Protein AF-0000000080754134 (afdb_homodimer)

Sequence (490 aa):
MSELDRLVSTLKQRLKAQGITYRELGTRLGLSEASVKRMFASRRFSLDRLLEISHLLGFSLAELAQEAALSGTRLHTLGEGQERELVSDEKLLLVAVCVLNHWTMDEILHTYRLSEAECIQRLARLDRLRLLDLLPGNRVRLNVARDFDWLPGGPIRNFFRRQGLVDFLGSDFAGTDEVMAFSHGMLTESALAKLQAEIRTLRRRFAELHEESLAAPLTKRHGTGMLLALREWELGAFTRLRRTAMSELDRLVSTLKQRLKAQGITYRELGTRLGLSEASVKRMFASRRFSLDRLLEISHLLGFSLAELAQEAALSGTRLHTLGEGQERELVSDEKLLLVAVCVLNHWTMDEILHTYRLSEAECIQRLARLDRLRLLDLLPGNRVRLNVARDFDWLPGGPIRNFFRRQGLVDFLGSDFAGTDEVMAFSHGMLTESALAKLQAEIRTLRRRFAELHEESLAAPLTKRHGTGMLLALREWELGAFTRLRRTA

Structure (mmCIF, N/CA/C/O backbone):
data_AF-0000000080754134-model_v1
#
loop_
_entity.id
_entity.type
_entity.pdbx_description
1 polymer 'Transcriptional regulator, XRE family'
#
loop_
_atom_site.group_PDB
_atom_site.id
_atom_site.type_symbol
_atom_site.label_atom_id
_atom_site.label_alt_id
_atom_site.label_comp_id
_atom_site.label_asym_id
_atom_site.label_entity_id
_atom_site.label_seq_id
_atom_site.pdbx_PDB_ins_code
_atom_site.Cartn_x
_atom_site.Cartn_y
_atom_site.Cartn_z
_atom_site.occupancy
_atom_site.B_iso_or_equiv
_atom_site.auth_seq_id
_atom_site.auth_comp_id
_atom_site.auth_asym_id
_atom_site.auth_atom_id
_atom_site.pdbx_PDB_model_num
ATOM 1 N N . MET A 1 1 ? -10.336 13.641 32.219 1 49.97 1 MET A N 1
ATOM 2 C CA . MET A 1 1 ? -9.188 14.492 32.5 1 49.97 1 MET A CA 1
ATOM 3 C C . MET A 1 1 ? -9.633 15.883 32.938 1 49.97 1 MET A C 1
ATOM 5 O O . MET A 1 1 ? -10.484 16.5 32.312 1 49.97 1 MET A O 1
ATOM 9 N N . SER A 1 2 ? -9.281 16.375 34.094 1 63 2 SER A N 1
ATOM 10 C CA . SER A 1 2 ? -9.656 17.672 34.625 1 63 2 SER A CA 1
ATOM 11 C C . SER A 1 2 ? -9.094 18.812 33.781 1 63 2 SER A C 1
ATOM 13 O O . SER A 1 2 ? -8.227 18.578 32.938 1 63 2 SER A O 1
ATOM 15 N N . GLU A 1 3 ? -9.742 19.875 33.812 1 63.94 3 GLU A N 1
ATOM 16 C CA . GLU A 1 3 ? -9.242 21.062 33.125 1 63.94 3 GLU A CA 1
ATOM 17 C C . GLU A 1 3 ? -7.754 21.266 33.375 1 63.94 3 GLU A C 1
ATOM 19 O O . GLU A 1 3 ? -7.008 21.641 32.469 1 63.94 3 GLU A O 1
ATOM 24 N N . LEU A 1 4 ? -7.398 20.984 34.562 1 69.19 4 LEU A N 1
ATOM 25 C CA . LEU A 1 4 ? -5.992 21.125 34.938 1 69.19 4 LEU A CA 1
ATOM 26 C C . LEU A 1 4 ? -5.141 20.078 34.219 1 69.19 4 LEU A C 1
ATOM 28 O O . LEU A 1 4 ? -4.023 20.359 33.781 1 69.19 4 LEU A O 1
ATOM 32 N N . ASP A 1 5 ? -5.707 18.969 34.125 1 72.94 5 ASP A N 1
ATOM 33 C CA . ASP A 1 5 ? -4.984 17.906 33.438 1 72.94 5 ASP A CA 1
ATOM 34 C C . ASP A 1 5 ? -4.723 18.266 31.984 1 72.94 5 ASP A C 1
ATOM 36 O O . ASP A 1 5 ? -3.627 18.031 31.469 1 72.94 5 ASP A O 1
ATOM 40 N N . ARG A 1 6 ? -5.711 18.844 31.484 1 72.75 6 ARG A N 1
ATOM 41 C CA . ARG A 1 6 ? -5.605 19.25 30.094 1 72.75 6 ARG A CA 1
ATOM 42 C C . ARG A 1 6 ? -4.59 20.375 29.922 1 72.75 6 ARG A C 1
ATOM 44 O O . ARG A 1 6 ? -3.832 20.406 28.953 1 72.75 6 ARG A O 1
ATOM 51 N N . LEU A 1 7 ? -4.535 21.219 30.906 1 73.75 7 LEU A N 1
ATOM 52 C CA . LEU A 1 7 ? -3.605 22.344 30.859 1 73.75 7 LEU A CA 1
ATOM 53 C C . LEU A 1 7 ? -2.164 21.844 30.969 1 73.75 7 LEU A C 1
ATOM 55 O O . LEU A 1 7 ? -1.297 22.297 30.203 1 73.75 7 LEU A O 1
ATOM 59 N N . VAL A 1 8 ? -2.014 20.922 31.844 1 79.5 8 VAL A N 1
ATOM 60 C CA . VAL A 1 8 ? -0.67 20.391 32.062 1 79.5 8 VAL A CA 1
ATOM 61 C C . VAL A 1 8 ? -0.206 19.609 30.859 1 79.5 8 VAL A C 1
ATOM 63 O O . VAL A 1 8 ? 0.945 19.734 30.438 1 79.5 8 VAL A O 1
ATOM 66 N N . SER A 1 9 ? -1.114 18.922 30.391 1 79 9 SER A N 1
ATOM 67 C CA . SER A 1 9 ? -0.801 18.156 29.188 1 79 9 SER A CA 1
ATOM 68 C C . SER A 1 9 ? -0.429 19.062 28.031 1 79 9 SER A C 1
ATOM 70 O O . SER A 1 9 ? 0.511 18.781 27.281 1 79 9 SER A O 1
ATOM 72 N N . THR A 1 10 ? -1.121 20.078 27.938 1 76.75 10 THR A N 1
ATOM 73 C CA . THR A 1 10 ? -0.863 21.062 26.875 1 76.75 10 THR A CA 1
ATOM 74 C C . THR A 1 10 ? 0.514 21.688 27.062 1 76.75 10 THR A C 1
ATOM 76 O O . THR A 1 10 ? 1.246 21.891 26.094 1 76.75 10 THR A O 1
ATOM 79 N N . LEU A 1 11 ? 0.878 22 28.312 1 82.56 11 LEU A N 1
ATOM 80 C CA . LEU A 1 11 ? 2.188 22.562 28.609 1 82.56 11 LEU A CA 1
ATOM 81 C C . LEU A 1 11 ? 3.303 21.609 28.203 1 82.56 11 LEU A C 1
ATOM 83 O O . LEU A 1 11 ? 4.289 22.031 27.578 1 82.56 11 LEU A O 1
ATOM 87 N N . LYS A 1 12 ? 3.094 20.422 28.484 1 84.25 12 LYS A N 1
ATOM 88 C CA . LYS A 1 12 ? 4.094 19.422 28.141 1 84.25 12 LYS A CA 1
ATOM 89 C C . LYS A 1 12 ? 4.277 19.328 26.625 1 84.25 12 LYS A C 1
ATOM 91 O O . LYS A 1 12 ? 5.406 19.25 26.141 1 84.25 12 LYS A O 1
ATOM 96 N N . GLN A 1 13 ? 3.254 19.359 26.062 1 79.19 13 GLN A N 1
ATOM 97 C CA . GLN A 1 13 ? 3.266 19.266 24.609 1 79.19 13 GLN A CA 1
ATOM 98 C C . GLN A 1 13 ? 3.973 20.469 23.984 1 79.19 13 GLN A C 1
ATOM 100 O O . GLN A 1 13 ? 4.746 20.312 23.031 1 79.19 13 GLN A O 1
ATOM 105 N N . ARG A 1 14 ? 3.736 21.625 24.484 1 77.31 14 ARG A N 1
ATOM 106 C CA . ARG A 1 14 ? 4.328 22.859 23.953 1 77.31 14 ARG A CA 1
ATOM 107 C C . ARG A 1 14 ? 5.824 22.906 24.25 1 77.31 14 ARG A C 1
ATOM 109 O O . ARG A 1 14 ? 6.609 23.375 23.406 1 77.31 14 ARG A O 1
ATOM 116 N N . LEU A 1 15 ? 6.211 22.438 25.375 1 85.88 15 LEU A N 1
ATOM 117 C CA . LEU A 1 15 ? 7.629 22.344 25.703 1 85.88 15 LEU A CA 1
ATOM 118 C C . LEU A 1 15 ? 8.359 21.438 24.719 1 85.88 15 LEU A C 1
ATOM 120 O O . LEU A 1 15 ? 9.422 21.797 24.203 1 85.88 15 LEU A O 1
ATOM 124 N N . LYS A 1 16 ? 7.684 20.375 24.422 1 80.94 16 LYS A N 1
ATOM 125 C CA . LYS A 1 16 ? 8.266 19.406 23.5 1 80.94 16 LYS A CA 1
ATOM 126 C C . LYS A 1 16 ? 8.336 19.984 22.078 1 80.94 16 LYS A C 1
ATOM 128 O O . LYS A 1 16 ? 9.359 19.844 21.406 1 80.94 16 LYS A O 1
ATOM 133 N N . ALA A 1 17 ? 7.375 20.641 21.75 1 70.94 17 ALA A N 1
ATOM 134 C CA . ALA A 1 17 ? 7.277 21.234 20.422 1 70.94 17 ALA A CA 1
ATOM 135 C C . ALA A 1 17 ? 8.344 22.312 20.219 1 70.94 17 ALA A C 1
ATOM 137 O O . ALA A 1 17 ? 8.828 22.5 19.094 1 70.94 17 ALA A O 1
ATOM 138 N N . GLN A 1 18 ? 8.688 22.938 21.234 1 75.19 18 GLN A N 1
ATOM 139 C CA . GLN A 1 18 ? 9.672 24.016 21.156 1 75.19 18 GLN A CA 1
ATOM 140 C C . GLN A 1 18 ? 11.062 23.516 21.531 1 75.19 18 GLN A C 1
ATOM 142 O O . GLN A 1 18 ? 12 24.312 21.641 1 75.19 18 GLN A O 1
ATOM 147 N N . GLY A 1 19 ? 11.078 22.219 21.781 1 79.94 19 GLY A N 1
ATOM 148 C CA . GLY A 1 19 ? 12.344 21.594 22.109 1 79.94 19 GLY A CA 1
ATOM 149 C C . GLY A 1 19 ? 12.898 22.016 23.453 1 79.94 19 GLY A C 1
ATOM 150 O O . GLY A 1 19 ? 14.109 21.969 23.688 1 79.94 19 GLY A O 1
ATOM 151 N N . ILE A 1 20 ? 12.102 22.531 24.281 1 87.25 20 ILE A N 1
ATOM 152 C CA . ILE A 1 20 ? 12.539 22.969 25.594 1 87.25 20 ILE A CA 1
ATOM 153 C C . ILE A 1 20 ? 12.492 21.797 26.578 1 87.25 20 ILE A C 1
ATOM 155 O O . ILE A 1 20 ? 11.422 21.219 26.828 1 87.25 20 ILE A O 1
ATOM 159 N N . THR A 1 21 ? 13.68 21.484 27.031 1 89.25 21 THR A N 1
ATOM 160 C CA . THR A 1 21 ? 13.758 20.406 28.016 1 89.25 21 THR A CA 1
ATOM 161 C C . THR A 1 21 ? 13.414 20.906 29.406 1 89.25 21 THR A C 1
ATOM 163 O O . THR A 1 21 ? 13.383 22.109 29.656 1 89.25 21 THR A O 1
ATOM 166 N N . TYR A 1 22 ? 13.141 19.906 30.328 1 92.81 22 TYR A N 1
ATOM 167 C CA . TYR A 1 22 ? 12.867 20.281 31.719 1 92.81 22 TYR A CA 1
ATOM 168 C C . TYR A 1 22 ? 14.07 20.969 32.344 1 92.81 22 TYR A C 1
ATOM 170 O O . TYR A 1 22 ? 13.906 21.875 33.156 1 92.81 22 TYR A O 1
ATOM 178 N N . ARG A 1 23 ? 15.195 20.578 31.859 1 92.31 23 ARG A N 1
ATOM 179 C CA . ARG A 1 23 ? 16.422 21.219 32.344 1 92.31 23 ARG A CA 1
ATOM 180 C C . ARG A 1 23 ? 16.484 22.672 31.891 1 92.31 23 ARG A C 1
ATOM 182 O O . ARG A 1 23 ? 16.75 23.562 32.719 1 92.31 23 ARG A O 1
ATOM 189 N N . GLU A 1 24 ? 16.234 22.859 30.656 1 92.31 24 GLU A N 1
ATOM 190 C CA . GLU A 1 24 ? 16.25 24.203 30.109 1 92.31 24 GLU A CA 1
ATOM 191 C C . GLU A 1 24 ? 15.172 25.078 30.75 1 92.31 24 GLU A C 1
ATOM 193 O O . GLU A 1 24 ? 15.406 26.234 31.062 1 92.31 24 GLU A O 1
ATOM 198 N N . LEU A 1 25 ? 14.023 24.469 30.891 1 93.75 25 LEU A N 1
ATOM 199 C CA . LEU A 1 25 ? 12.922 25.172 31.531 1 93.75 25 LEU A CA 1
ATOM 200 C C . LEU A 1 25 ? 13.297 25.594 32.938 1 93.75 25 LEU A C 1
ATOM 202 O O . LEU A 1 25 ? 13.016 26.719 33.375 1 93.75 25 LEU A O 1
ATOM 206 N N . GLY A 1 26 ? 13.898 24.75 33.656 1 93.81 26 GLY A N 1
ATOM 207 C CA . GLY A 1 26 ? 14.367 25.062 35 1 93.81 26 GLY A CA 1
ATOM 208 C C . GLY A 1 26 ? 15.312 26.234 35.062 1 93.81 26 GLY A C 1
ATOM 209 O O . GLY A 1 26 ? 15.164 27.125 35.906 1 93.81 26 GLY A O 1
ATOM 210 N N . THR A 1 27 ? 16.234 26.25 34.156 1 91.94 27 THR A N 1
ATOM 211 C CA . THR A 1 27 ? 17.188 27.328 34.094 1 91.94 27 THR A CA 1
ATOM 212 C C . THR A 1 27 ? 16.484 28.672 33.875 1 91.94 27 THR A C 1
ATOM 214 O O . THR A 1 27 ? 16.828 29.672 34.5 1 91.94 27 THR A O 1
ATOM 217 N N . ARG A 1 28 ? 15.516 28.656 33.062 1 90.56 28 ARG A N 1
ATOM 218 C CA . ARG A 1 28 ? 14.812 29.875 32.719 1 90.56 28 ARG A CA 1
ATOM 219 C C . ARG A 1 28 ? 13.922 30.344 33.844 1 90.56 28 ARG A C 1
ATOM 221 O O . ARG A 1 28 ? 13.68 31.547 34 1 90.56 28 ARG A O 1
ATOM 228 N N . LEU A 1 29 ? 13.492 29.438 34.625 1 90.25 29 LEU A N 1
ATOM 229 C CA . LEU A 1 29 ? 12.57 29.75 35.719 1 90.25 29 LEU A CA 1
ATOM 230 C C . LEU A 1 29 ? 13.32 29.906 37.031 1 90.25 29 LEU A C 1
ATOM 232 O O . LEU A 1 29 ? 12.719 30.25 38.031 1 90.25 29 LEU A O 1
ATOM 236 N N . GLY A 1 30 ? 14.609 29.594 37.031 1 92.25 30 GLY A N 1
ATOM 237 C CA . GLY A 1 30 ? 15.391 29.641 38.25 1 92.25 30 GLY A CA 1
ATOM 238 C C . GLY A 1 30 ? 15.117 28.484 39.188 1 92.25 30 GLY A C 1
ATOM 239 O O . GLY A 1 30 ? 15.109 28.641 40.406 1 92.25 30 GLY A O 1
ATOM 240 N N . LEU A 1 31 ? 14.68 27.469 38.594 1 91.69 31 LEU A N 1
ATOM 241 C CA . LEU A 1 31 ? 14.398 26.234 39.344 1 91.69 31 LEU A CA 1
ATOM 242 C C . LEU A 1 31 ? 15.344 25.125 38.938 1 91.69 31 LEU A C 1
ATOM 244 O O . LEU A 1 31 ? 15.977 25.203 37.875 1 91.69 31 LEU A O 1
ATOM 248 N N . SER A 1 32 ? 15.516 24.078 39.781 1 92.94 32 SER A N 1
ATOM 249 C CA . SER A 1 32 ? 16.219 22.859 39.406 1 92.94 32 SER A CA 1
ATOM 250 C C . SER A 1 32 ? 15.367 21.984 38.5 1 92.94 32 SER A C 1
ATOM 252 O O . SER A 1 32 ? 14.141 22.078 38.5 1 92.94 32 SER A O 1
ATOM 254 N N . GLU A 1 33 ? 16.031 21.172 37.688 1 93.81 33 GLU A N 1
ATOM 255 C CA . GLU A 1 33 ? 15.336 20.203 36.844 1 93.81 33 GLU A CA 1
ATOM 256 C C . GLU A 1 33 ? 14.445 19.297 37.688 1 93.81 33 GLU A C 1
ATOM 258 O O . GLU A 1 33 ? 13.336 18.953 37.281 1 93.81 33 GLU A O 1
ATOM 263 N N . ALA A 1 34 ? 14.938 18.938 38.812 1 92.31 34 ALA A N 1
ATOM 264 C CA . ALA A 1 34 ? 14.18 18.062 39.719 1 92.31 34 ALA A CA 1
ATOM 265 C C . ALA A 1 34 ? 12.891 18.75 40.188 1 92.31 34 ALA A C 1
ATOM 267 O O . ALA A 1 34 ? 11.844 18.094 40.281 1 92.31 34 ALA A O 1
ATOM 268 N N . SER A 1 35 ? 12.984 19.969 40.5 1 92.12 35 SER A N 1
ATOM 269 C CA . SER A 1 35 ? 11.82 20.75 40.938 1 92.12 35 SER A CA 1
ATOM 270 C C . SER A 1 35 ? 10.789 20.844 39.812 1 92.12 35 SER A C 1
ATOM 272 O O . SER A 1 35 ? 9.586 20.734 40.062 1 92.12 35 SER A O 1
ATOM 274 N N . VAL A 1 36 ? 11.305 21.031 38.562 1 93.88 36 VAL A N 1
ATOM 275 C CA . VAL A 1 36 ? 10.414 21.109 37.406 1 93.88 36 VAL A CA 1
ATOM 276 C C . VAL A 1 36 ? 9.727 19.766 37.188 1 93.88 36 VAL A C 1
ATOM 278 O O . VAL A 1 36 ? 8.516 19.703 36.969 1 93.88 36 VAL A O 1
ATOM 281 N N . LYS A 1 37 ? 10.422 18.734 37.25 1 92.88 37 LYS A N 1
ATOM 282 C CA . LYS A 1 37 ? 9.859 17.406 37.094 1 92.88 37 LYS A CA 1
ATOM 283 C C . LYS A 1 37 ? 8.781 17.125 38.125 1 92.88 37 LYS A C 1
ATOM 285 O O . LYS A 1 37 ? 7.715 16.594 37.812 1 92.88 37 LYS A O 1
ATOM 290 N N . ARG A 1 38 ? 9.062 17.484 39.312 1 88.56 38 ARG A N 1
ATOM 291 C CA . ARG A 1 38 ? 8.102 17.297 40.406 1 88.56 38 ARG A CA 1
ATOM 292 C C . ARG A 1 38 ? 6.844 18.125 40.188 1 88.56 38 ARG A C 1
ATOM 294 O O . ARG A 1 38 ? 5.73 17.656 40.406 1 88.56 38 ARG A O 1
ATOM 301 N N . MET A 1 39 ? 6.969 19.344 39.688 1 89.75 39 MET A N 1
ATOM 302 C CA . MET A 1 39 ? 5.859 20.25 39.406 1 89.75 39 MET A CA 1
ATOM 303 C C . MET A 1 39 ? 4.926 19.656 38.344 1 89.75 39 MET A C 1
ATOM 305 O O . MET A 1 39 ? 3.707 19.641 38.531 1 89.75 39 MET A O 1
ATOM 309 N N . PHE A 1 40 ? 5.547 19.078 37.375 1 91.12 40 PHE A N 1
ATOM 310 C CA . PHE A 1 40 ? 4.762 18.5 36.312 1 91.12 40 PHE A CA 1
ATOM 311 C C . PHE A 1 40 ? 4.156 17.172 36.719 1 91.12 40 PHE A C 1
ATOM 313 O O . PHE A 1 40 ? 3.037 16.828 36.344 1 91.12 40 PHE A O 1
ATOM 320 N N . ALA A 1 41 ? 4.852 16.438 37.531 1 87 41 ALA A N 1
ATOM 321 C CA . ALA A 1 41 ? 4.375 15.141 38 1 87 41 ALA A CA 1
ATOM 322 C C . ALA A 1 41 ? 3.217 15.305 38.969 1 87 41 ALA A C 1
ATOM 324 O O . ALA A 1 41 ? 2.236 14.562 38.906 1 87 41 ALA A O 1
ATOM 325 N N . SER A 1 42 ? 3.328 16.25 39.844 1 85.38 42 SER A N 1
ATOM 326 C CA . SER A 1 42 ? 2.309 16.453 40.875 1 85.38 42 SER A CA 1
ATOM 327 C C . SER A 1 42 ? 1.149 17.297 40.344 1 85.38 42 SER A C 1
ATOM 329 O O . SER A 1 42 ? 0.103 17.391 40.969 1 85.38 42 SER A O 1
ATOM 331 N N . ARG A 1 43 ? 1.343 17.828 39.156 1 83.06 43 ARG A N 1
ATOM 332 C CA . ARG A 1 43 ? 0.379 18.734 38.531 1 83.06 43 ARG A CA 1
ATOM 333 C C . ARG A 1 43 ? -0.021 19.859 39.469 1 83.06 43 ARG A C 1
ATOM 335 O O . ARG A 1 43 ? -1.177 20.281 39.469 1 83.06 43 ARG A O 1
ATOM 342 N N . ARG A 1 44 ? 0.829 20.234 40.281 1 81.19 44 ARG A N 1
ATOM 343 C CA . ARG A 1 44 ? 0.616 21.344 41.219 1 81.19 44 ARG A CA 1
ATOM 344 C C . ARG A 1 44 ? 1.413 22.578 40.781 1 81.19 44 ARG A C 1
ATOM 346 O O . ARG A 1 44 ? 2.637 22.609 40.938 1 81.19 44 ARG A O 1
ATOM 353 N N . PHE A 1 45 ? 0.771 23.484 40.156 1 81.75 45 PHE A N 1
ATOM 354 C CA . PHE A 1 45 ? 1.338 24.75 39.719 1 81.75 45 PHE A CA 1
ATOM 355 C C . PHE A 1 45 ? 0.691 25.922 40.438 1 81.75 45 PHE A C 1
ATOM 357 O O . PHE A 1 45 ? -0.521 25.922 40.656 1 81.75 45 PHE A O 1
ATOM 364 N N . SER A 1 46 ? 1.542 26.828 41 1 80.56 46 SER A N 1
ATOM 365 C CA . SER A 1 46 ? 0.942 28.109 41.344 1 80.56 46 SER A CA 1
ATOM 366 C C . SER A 1 46 ? 0.53 28.891 40.094 1 80.56 46 SER A C 1
ATOM 368 O O . SER A 1 46 ? 1.029 28.625 39 1 80.56 46 SER A O 1
ATOM 370 N N . LEU A 1 47 ? -0.482 29.75 40.219 1 79.12 47 LEU A N 1
ATOM 371 C CA . LEU A 1 47 ? -0.931 30.562 39.094 1 79.12 47 LEU A CA 1
ATOM 372 C C . LEU A 1 47 ? 0.225 31.359 38.5 1 79.12 47 LEU A C 1
ATOM 374 O O . LEU A 1 47 ? 0.337 31.5 37.281 1 79.12 47 LEU A O 1
ATOM 378 N N . ASP A 1 48 ? 1.055 31.859 39.375 1 83 48 ASP A N 1
ATOM 379 C CA . ASP A 1 48 ? 2.209 32.625 38.938 1 83 48 ASP A CA 1
ATOM 380 C C . ASP A 1 48 ? 3.146 31.781 38.094 1 83 48 ASP A C 1
ATOM 382 O O . ASP A 1 48 ? 3.631 32.219 37.031 1 83 48 ASP A O 1
ATOM 386 N N . ARG A 1 49 ? 3.355 30.641 38.5 1 85.19 49 ARG A N 1
ATOM 387 C CA . ARG A 1 49 ? 4.25 29.75 37.75 1 85.19 49 ARG A CA 1
ATOM 388 C C . ARG A 1 49 ? 3.66 29.359 36.406 1 85.19 49 ARG A C 1
ATOM 390 O O . ARG A 1 49 ? 4.367 29.328 35.406 1 85.19 49 ARG A O 1
ATOM 397 N N . LEU A 1 50 ? 2.416 29.047 36.438 1 81.69 50 LEU A N 1
ATOM 398 C CA . LEU A 1 50 ? 1.715 28.703 35.219 1 81.69 50 LEU A CA 1
ATOM 399 C C . LEU A 1 50 ? 1.795 29.844 34.219 1 81.69 50 LEU A C 1
ATOM 401 O O . LEU A 1 50 ? 2.012 29.609 33.031 1 81.69 50 LEU A O 1
ATOM 405 N N . LEU A 1 51 ? 1.666 31.047 34.688 1 80.44 51 LEU A N 1
ATOM 406 C CA . LEU A 1 51 ? 1.762 32.219 33.844 1 80.44 51 LEU A CA 1
ATOM 407 C C . LEU A 1 51 ? 3.17 32.375 33.281 1 80.44 51 LEU A C 1
ATOM 409 O O . LEU A 1 51 ? 3.338 32.688 32.094 1 80.44 51 LEU A O 1
ATOM 413 N N . GLU A 1 52 ? 4.148 32.188 34.062 1 86 52 GLU A N 1
ATOM 414 C CA . GLU A 1 52 ? 5.543 32.312 33.656 1 86 52 GLU A CA 1
ATOM 415 C C . GLU A 1 52 ? 5.875 31.328 32.531 1 86 52 GLU A C 1
ATOM 417 O O . GLU A 1 52 ? 6.496 31.688 31.531 1 86 52 GLU A O 1
ATOM 422 N N . ILE A 1 53 ? 5.418 30.125 32.75 1 87.81 53 ILE A N 1
ATOM 423 C CA . ILE A 1 53 ? 5.703 29.094 31.766 1 87.81 53 ILE A CA 1
ATOM 424 C C . ILE A 1 53 ? 4.945 29.375 30.469 1 87.81 53 ILE A C 1
ATOM 426 O O . ILE A 1 53 ? 5.5 29.234 29.375 1 87.81 53 ILE A O 1
ATOM 430 N N . SER A 1 54 ? 3.734 29.781 30.641 1 82.94 54 SER A N 1
ATOM 431 C CA . SER A 1 54 ? 2.92 30.109 29.469 1 82.94 54 SER A CA 1
ATOM 432 C C . SER A 1 54 ? 3.57 31.219 28.641 1 82.94 54 SER A C 1
ATOM 434 O O . SER A 1 54 ? 3.658 31.109 27.422 1 82.94 54 SER A O 1
ATOM 436 N N . HIS A 1 55 ? 4.113 32.281 29.281 1 81.31 55 HIS A N 1
ATOM 437 C CA . HIS A 1 55 ? 4.77 33.375 28.609 1 81.31 55 HIS A CA 1
ATOM 438 C C . HIS A 1 55 ? 6.066 32.938 27.938 1 81.31 55 HIS A C 1
ATOM 440 O O . HIS A 1 55 ? 6.387 33.375 26.828 1 81.31 55 HIS A O 1
ATOM 446 N N . LEU A 1 56 ? 6.723 32.062 28.641 1 84.94 56 LEU A N 1
ATOM 447 C CA . LEU A 1 56 ? 7.961 31.547 28.078 1 84.94 56 LEU A CA 1
ATOM 448 C C . LEU A 1 56 ? 7.699 30.812 26.766 1 84.94 56 LEU A C 1
ATOM 450 O O . LEU A 1 56 ? 8.523 30.859 25.859 1 84.94 56 LEU A O 1
ATOM 454 N N . LEU A 1 57 ? 6.566 30.266 26.812 1 82.44 57 LEU A N 1
ATOM 455 C CA . LEU A 1 57 ? 6.199 29.484 25.641 1 82.44 57 LEU A CA 1
ATOM 456 C C . LEU A 1 57 ? 5.523 30.375 24.594 1 82.44 57 LEU A C 1
ATOM 458 O O . LEU A 1 57 ? 5.145 29.891 23.531 1 82.44 57 LEU A O 1
ATOM 462 N N . GLY A 1 58 ? 5.25 31.594 24.938 1 78 58 GLY A N 1
ATOM 463 C CA . GLY A 1 58 ? 4.68 32.562 24 1 78 58 GLY A CA 1
ATOM 464 C C . GLY A 1 58 ? 3.162 32.594 24.047 1 78 58 GLY A C 1
ATOM 465 O O . GLY A 1 58 ? 2.521 33.062 23.094 1 78 58 GLY A O 1
ATOM 466 N N . PHE A 1 59 ? 2.637 32.094 25.062 1 77.25 59 PHE A N 1
ATOM 467 C CA . PHE A 1 59 ? 1.187 32.062 25.219 1 77.25 59 PHE A CA 1
ATOM 468 C C . PHE A 1 59 ? 0.754 32.938 26.391 1 77.25 59 PHE A C 1
ATOM 470 O O . PHE A 1 59 ? 1.494 33.062 27.375 1 77.25 59 PHE A O 1
ATOM 477 N N . SER A 1 60 ? -0.494 33.562 26.281 1 75.56 60 SER A N 1
ATOM 478 C CA . SER A 1 60 ? -1.193 34.031 27.469 1 75.56 60 SER A CA 1
ATOM 479 C C . SER A 1 60 ? -1.898 32.875 28.188 1 75.56 60 SER A C 1
ATOM 481 O O . SER A 1 60 ? -2.098 31.797 27.609 1 75.56 60 SER A O 1
ATOM 483 N N . LEU A 1 61 ? -2.172 33.062 29.453 1 73.5 61 LEU A N 1
ATOM 484 C CA . LEU A 1 61 ? -2.91 32.031 30.188 1 73.5 61 LEU A CA 1
ATOM 485 C C . LEU A 1 61 ? -4.242 31.75 29.516 1 73.5 61 LEU A C 1
ATOM 487 O O . LEU A 1 61 ? -4.68 30.594 29.484 1 73.5 61 LEU A O 1
ATOM 491 N N . ALA A 1 62 ? -4.883 32.719 29.016 1 69.25 62 ALA A N 1
ATOM 492 C CA . ALA A 1 62 ? -6.137 32.531 28.297 1 69.25 62 ALA A CA 1
ATOM 493 C C . ALA A 1 62 ? -5.938 31.641 27.078 1 69.25 62 ALA A C 1
ATOM 495 O O . ALA A 1 62 ? -6.734 30.734 26.812 1 69.25 62 ALA A O 1
ATOM 496 N N . GLU A 1 63 ? -4.879 31.875 26.422 1 68.69 63 GLU A N 1
ATOM 497 C CA . GLU A 1 63 ? -4.562 31.094 25.234 1 68.69 63 GLU A CA 1
ATOM 498 C C . GLU A 1 63 ? -4.262 29.641 25.594 1 68.69 63 GLU A C 1
ATOM 500 O O . GLU A 1 63 ? -4.688 28.734 24.891 1 68.69 63 GLU A O 1
ATOM 505 N N . LEU A 1 64 ? -3.521 29.531 26.625 1 72.19 64 LEU A N 1
ATOM 506 C CA . LEU A 1 64 ? -3.193 28.188 27.078 1 72.19 64 LEU A CA 1
ATOM 507 C C . LEU A 1 64 ? -4.449 27.438 27.516 1 72.19 64 LEU A C 1
ATOM 509 O O . LEU A 1 64 ? -4.617 26.266 27.219 1 72.19 64 LEU A O 1
ATOM 513 N N . ALA A 1 65 ? -5.27 28.125 28.297 1 69.38 65 ALA A N 1
ATOM 514 C CA . ALA A 1 65 ? -6.523 27.547 28.75 1 69.38 65 ALA A CA 1
ATOM 515 C C . ALA A 1 65 ? -7.422 27.172 27.578 1 69.38 65 ALA A C 1
ATOM 517 O O . ALA A 1 65 ? -8.062 26.125 27.578 1 69.38 65 ALA A O 1
ATOM 518 N N . GLN A 1 66 ? -7.508 28.031 26.703 1 63.19 66 GLN A N 1
ATOM 519 C CA . GLN A 1 66 ? -8.289 27.75 25.5 1 63.19 66 GLN A CA 1
ATOM 520 C C . GLN A 1 66 ? -7.738 26.531 24.766 1 63.19 66 GLN A C 1
ATOM 522 O O . GLN A 1 66 ? -8.508 25.688 24.281 1 63.19 66 GLN A O 1
ATOM 527 N N . GLU A 1 67 ? -6.41 26.578 24.656 1 63.03 67 GLU A N 1
ATOM 528 C CA . GLU A 1 67 ? -5.77 25.438 24.031 1 63.03 67 GLU A CA 1
ATOM 529 C C . GLU A 1 67 ? -6.109 24.141 24.75 1 63.03 67 GLU A C 1
ATOM 531 O O . GLU A 1 67 ? -6.359 23.109 24.125 1 63.03 67 GLU A O 1
ATOM 536 N N . ALA A 1 68 ? -6.055 24.297 25.953 1 63.44 68 ALA A N 1
ATOM 537 C CA . ALA A 1 68 ? -6.375 23.141 26.781 1 63.44 68 ALA A CA 1
ATOM 538 C C . ALA A 1 68 ? -7.836 22.734 26.625 1 63.44 68 ALA A C 1
ATOM 540 O O . ALA A 1 68 ? -8.164 21.547 26.625 1 63.44 68 ALA A O 1
ATOM 541 N N . ALA A 1 69 ? -8.617 23.812 26.562 1 59.75 69 ALA A N 1
ATOM 542 C CA . ALA A 1 69 ? -10.039 23.562 26.375 1 59.75 69 ALA A CA 1
ATOM 543 C C . ALA A 1 69 ? -10.32 22.938 25.016 1 59.75 69 ALA A C 1
ATOM 545 O O . ALA A 1 69 ? -11.18 22.062 24.891 1 59.75 69 ALA A O 1
ATOM 546 N N . LEU A 1 70 ? -9.703 23.562 24.109 1 53.28 70 LEU A N 1
ATOM 547 C CA . LEU A 1 70 ? -9.891 23.094 22.734 1 53.28 70 LEU A CA 1
ATOM 548 C C . LEU A 1 70 ? -9.25 21.719 22.547 1 53.28 70 LEU A C 1
ATOM 550 O O . LEU A 1 70 ? -9.672 20.953 21.672 1 53.28 70 LEU A O 1
ATOM 554 N N . SER A 1 71 ? -8.156 21.734 23.219 1 52.44 71 SER A N 1
ATOM 555 C CA . SER A 1 71 ? -7.574 20.391 23.156 1 52.44 71 SER A CA 1
ATOM 556 C C . SER A 1 71 ? -8.633 19.312 23.344 1 52.44 71 SER A C 1
ATOM 558 O O . SER A 1 71 ? -8.453 18.172 22.922 1 52.44 71 SER A O 1
ATOM 560 N N . GLY A 1 72 ? -9.656 19.766 24 1 53.53 72 GLY A N 1
ATOM 561 C CA . GLY A 1 72 ? -10.766 18.844 24.141 1 53.53 72 GLY A CA 1
ATOM 562 C C . GLY A 1 72 ? -11.438 18.5 22.828 1 53.53 72 GLY A C 1
ATOM 563 O O . GLY A 1 72 ? -11.906 17.375 22.625 1 53.53 72 GLY A O 1
ATOM 564 N N . THR A 1 73 ? -11.719 19.547 21.875 1 62.31 73 THR A N 1
ATOM 565 C CA . THR A 1 73 ? -12.461 19.141 20.688 1 62.31 73 THR A CA 1
ATOM 566 C C . THR A 1 73 ? -11.547 19.047 19.469 1 62.31 73 THR A C 1
ATOM 568 O O . THR A 1 73 ? -11.469 19.984 18.672 1 62.31 73 THR A O 1
ATOM 571 N N . ARG A 1 74 ? -10.469 18.484 19.531 1 78.69 74 ARG A N 1
ATOM 572 C CA . ARG A 1 74 ? -9.578 18.25 18.406 1 78.69 74 ARG A CA 1
ATOM 573 C C . ARG A 1 74 ? -10.32 17.625 17.234 1 78.69 74 ARG A C 1
ATOM 575 O O . ARG A 1 74 ? -11.203 16.781 17.422 1 78.69 74 ARG A O 1
ATOM 582 N N . LEU A 1 75 ? -10.016 18.328 16.062 1 86.88 75 LEU A N 1
ATOM 583 C CA . LEU A 1 75 ? -10.672 17.859 14.852 1 86.88 75 LEU A CA 1
ATOM 584 C C . LEU A 1 75 ? -10.102 16.516 14.414 1 86.88 75 LEU A C 1
ATOM 586 O O . LEU A 1 75 ? -8.883 16.328 14.43 1 86.88 75 LEU A O 1
ATOM 590 N N . HIS A 1 76 ? -11.008 15.734 14.102 1 83.5 76 HIS A N 1
ATOM 591 C CA . HIS A 1 76 ? -10.594 14.461 13.531 1 83.5 76 HIS A CA 1
ATOM 592 C C . HIS A 1 76 ? -10.68 14.477 12.008 1 83.5 76 HIS A C 1
ATOM 594 O O . HIS A 1 76 ? -10.008 13.703 11.328 1 83.5 76 HIS A O 1
ATOM 600 N N . THR A 1 77 ? -11.641 15.297 11.547 1 87.5 77 THR A N 1
ATOM 601 C CA . THR A 1 77 ? -11.812 15.555 10.125 1 87.5 77 THR A CA 1
ATOM 602 C C . THR A 1 77 ? -12.328 16.969 9.891 1 87.5 77 THR A C 1
ATOM 604 O O . THR A 1 77 ? -12.781 17.641 10.828 1 87.5 77 THR A O 1
ATOM 607 N N . LEU A 1 78 ? -12.148 17.453 8.68 1 91.38 78 LEU A N 1
ATOM 608 C CA . LEU A 1 78 ? -12.812 18.688 8.242 1 91.38 78 LEU A CA 1
ATOM 609 C C . LEU A 1 78 ? -14.164 18.375 7.609 1 91.38 78 LEU A C 1
ATOM 611 O O . LEU A 1 78 ? -14.453 17.219 7.281 1 91.38 78 LEU A O 1
ATOM 615 N N . GLY A 1 79 ? -14.984 19.375 7.555 1 91.75 79 GLY A N 1
ATOM 616 C CA . GLY A 1 79 ? -16.219 19.234 6.809 1 91.75 79 GLY A CA 1
ATOM 617 C C . GLY A 1 79 ? -16.016 19.25 5.305 1 91.75 79 GLY A C 1
ATOM 618 O O . GLY A 1 79 ? -14.961 19.656 4.82 1 91.75 79 GLY A O 1
ATOM 619 N N . GLU A 1 80 ? -17.047 18.75 4.578 1 93.12 80 GLU A N 1
ATOM 620 C CA . GLU A 1 80 ? -16.969 18.703 3.121 1 93.12 80 GLU A CA 1
ATOM 621 C C . GLU A 1 80 ? -16.703 20.094 2.535 1 93.12 80 GLU A C 1
ATOM 623 O O . GLU A 1 80 ? -15.898 20.234 1.618 1 93.12 80 GLU A O 1
ATOM 628 N N . GLY A 1 81 ? -17.469 21.031 3.016 1 94.69 81 GLY A N 1
ATOM 629 C CA . GLY A 1 81 ? -17.281 22.391 2.555 1 94.69 81 GLY A CA 1
ATOM 630 C C . GLY A 1 81 ? -15.875 22.922 2.818 1 94.69 81 GLY A C 1
ATOM 631 O O . GLY A 1 81 ? -15.297 23.594 1.972 1 94.69 81 GLY A O 1
ATOM 632 N N . GLN A 1 82 ? -15.367 22.641 3.938 1 95.25 82 GLN A N 1
ATOM 633 C CA . GLN A 1 82 ? -14.016 23.047 4.297 1 95.25 82 GLN A CA 1
ATOM 634 C C . GLN A 1 82 ? -12.984 22.422 3.359 1 95.25 82 GLN A C 1
ATOM 636 O O . GLN A 1 82 ? -12.102 23.109 2.852 1 95.25 82 GLN A O 1
ATOM 641 N N . GLU A 1 83 ? -13.188 21.156 3.086 1 96.38 83 GLU A N 1
ATOM 642 C CA . GLU A 1 83 ? -12.25 20.484 2.193 1 96.38 83 GLU A CA 1
ATOM 643 C C . GLU A 1 83 ? -12.344 21.031 0.775 1 96.38 83 GLU A C 1
ATOM 645 O O . GLU A 1 83 ? -11.328 21.141 0.08 1 96.38 83 GLU A O 1
ATOM 650 N N . ARG A 1 84 ? -13.5 21.359 0.38 1 96.12 84 ARG A N 1
ATOM 651 C CA . ARG A 1 84 ? -13.68 21.953 -0.944 1 96.12 84 ARG A CA 1
ATOM 652 C C . ARG A 1 84 ? -12.922 23.266 -1.061 1 96.12 84 AR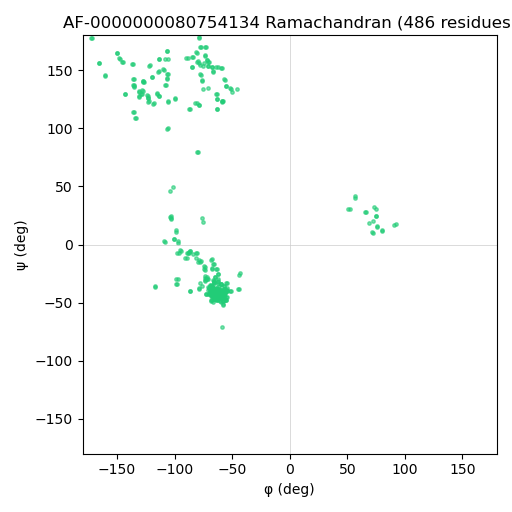G A C 1
ATOM 654 O O . ARG A 1 84 ? -12.328 23.562 -2.102 1 96.12 84 ARG A O 1
ATOM 661 N N . GLU A 1 85 ? -12.977 23.969 -0.034 1 96.38 85 GLU A N 1
ATOM 662 C CA . GLU A 1 85 ? -12.25 25.25 -0.024 1 96.38 85 GLU A CA 1
ATOM 663 C C . GLU A 1 85 ? -10.742 25.016 -0.146 1 96.38 85 GLU A C 1
ATOM 665 O O . GLU A 1 85 ? -10.062 25.734 -0.887 1 96.38 85 GLU A O 1
ATOM 670 N N . LEU A 1 86 ? -10.258 24.094 0.514 1 95.88 86 LEU A N 1
ATOM 671 C CA . LEU A 1 86 ? -8.828 23.797 0.486 1 95.88 86 LEU A CA 1
ATOM 672 C C . LEU A 1 86 ? -8.375 23.453 -0.926 1 95.88 86 LEU A C 1
ATOM 674 O O . LEU A 1 86 ? -7.332 23.922 -1.384 1 95.88 86 LEU A O 1
ATOM 678 N N . VAL A 1 87 ? -9.195 22.656 -1.599 1 94.44 87 VAL A N 1
ATOM 679 C CA . VAL A 1 87 ? -8.781 22.156 -2.906 1 94.44 87 VAL A CA 1
ATOM 680 C C . VAL A 1 87 ? -8.977 23.234 -3.959 1 94.44 87 VAL A C 1
ATOM 682 O O . VAL A 1 87 ? -8.43 23.141 -5.062 1 94.44 87 VAL A O 1
ATOM 685 N N . SER A 1 88 ? -9.695 24.281 -3.633 1 94.62 88 SER A N 1
ATOM 686 C CA . SER A 1 88 ? -10.016 25.312 -4.605 1 94.62 88 SER A CA 1
ATOM 687 C C . SER A 1 88 ? -8.836 26.266 -4.812 1 94.62 88 SER A C 1
ATOM 689 O O . SER A 1 88 ? -8.812 27.031 -5.781 1 94.62 88 SER A O 1
ATOM 691 N N . ASP A 1 89 ? -7.875 26.25 -3.947 1 96.12 89 ASP A N 1
ATOM 692 C CA . ASP A 1 89 ? -6.699 27.109 -3.965 1 96.12 89 ASP A CA 1
ATOM 693 C C . ASP A 1 89 ? -5.43 26.312 -3.678 1 96.12 89 ASP A C 1
ATOM 695 O O . ASP A 1 89 ? -5.176 25.922 -2.533 1 96.12 89 ASP A O 1
ATOM 699 N N . GLU A 1 90 ? -4.562 26.234 -4.68 1 94.5 90 GLU A N 1
ATOM 700 C CA . GLU A 1 90 ? -3.369 25.391 -4.578 1 94.5 90 GLU A CA 1
ATOM 701 C C . GLU A 1 90 ? -2.441 25.891 -3.475 1 94.5 90 GLU A C 1
ATOM 703 O O . GLU A 1 90 ? -1.835 25.094 -2.756 1 94.5 90 GLU A O 1
ATOM 708 N N . LYS A 1 91 ? -2.322 27.188 -3.402 1 97.12 91 LYS A N 1
ATOM 709 C CA . LYS A 1 91 ? -1.447 27.75 -2.377 1 97.12 91 LYS A CA 1
ATOM 710 C C . LYS A 1 91 ? -2.021 27.531 -0.981 1 97.12 91 LYS A C 1
ATOM 712 O O . LYS A 1 91 ? -1.276 27.297 -0.027 1 97.12 91 LYS A O 1
ATOM 717 N N . LEU A 1 92 ? -3.361 27.609 -0.877 1 97.69 92 LEU A N 1
ATOM 718 C CA . LEU A 1 92 ? -4.004 27.312 0.399 1 97.69 92 LEU A CA 1
ATOM 719 C C . LEU A 1 92 ? -3.756 25.859 0.812 1 97.69 92 LEU A C 1
ATOM 721 O O . LEU A 1 92 ? -3.412 25.594 1.966 1 97.69 92 LEU A O 1
ATOM 725 N N . LEU A 1 93 ? -3.963 25 -0.138 1 96.31 93 LEU A N 1
ATOM 726 C CA . LEU A 1 93 ? -3.732 23.578 0.126 1 96.31 93 LEU A CA 1
ATOM 727 C C . LEU A 1 93 ? -2.281 23.328 0.52 1 96.31 93 LEU A C 1
ATOM 729 O O . LEU A 1 93 ? -2.01 22.578 1.456 1 96.31 93 LEU A O 1
ATOM 733 N N . LEU A 1 94 ? -1.381 23.953 -0.155 1 96.75 94 LEU A N 1
ATOM 734 C CA . LEU A 1 94 ? 0.039 23.828 0.152 1 96.75 94 LEU A CA 1
ATOM 735 C C . LEU A 1 94 ? 0.323 24.25 1.592 1 96.75 94 LEU A C 1
ATOM 737 O O . LEU A 1 94 ? 0.958 23.5 2.344 1 96.75 94 LEU A O 1
ATOM 741 N N . VAL A 1 95 ? -0.142 25.406 1.937 1 97.62 95 VAL A N 1
ATOM 742 C CA . VAL A 1 95 ? 0.107 25.922 3.279 1 97.62 95 VAL A CA 1
ATOM 743 C C . VAL A 1 95 ? -0.54 25 4.312 1 97.62 95 VAL A C 1
ATOM 745 O O . VAL A 1 95 ? 0.045 24.734 5.367 1 97.62 95 VAL A O 1
ATOM 748 N N . ALA A 1 96 ? -1.698 24.5 4.004 1 96.81 96 ALA A N 1
ATOM 749 C CA . ALA A 1 96 ? -2.379 23.578 4.906 1 96.81 96 ALA A CA 1
ATOM 750 C C . ALA A 1 96 ? -1.534 22.328 5.152 1 96.81 96 ALA A C 1
ATOM 752 O O . ALA A 1 96 ? -1.332 21.922 6.301 1 96.81 96 ALA A O 1
ATOM 753 N N . VAL A 1 97 ? -1.07 21.75 4.086 1 95.38 97 VAL A N 1
ATOM 754 C CA . VAL A 1 97 ? -0.268 20.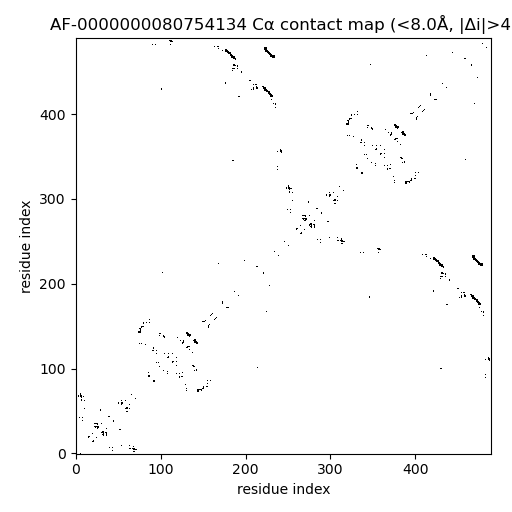531 4.188 1 95.38 97 VAL A CA 1
ATOM 755 C C . VAL A 1 97 ? 1.01 20.828 4.973 1 95.38 97 VAL A C 1
ATOM 757 O O . VAL A 1 97 ? 1.415 20.031 5.82 1 95.38 97 VAL A O 1
ATOM 760 N N . CYS A 1 98 ? 1.618 21.953 4.75 1 96.06 98 CYS A N 1
ATOM 761 C CA . CYS A 1 98 ? 2.842 22.328 5.449 1 96.06 98 CYS A CA 1
ATOM 762 C C . CYS A 1 98 ? 2.592 22.469 6.945 1 96.06 98 CYS A C 1
ATOM 764 O O . CYS A 1 98 ? 3.338 21.922 7.762 1 96.06 98 CYS A O 1
ATOM 766 N N . VAL A 1 99 ? 1.538 23.188 7.262 1 95.19 99 VAL A N 1
ATOM 767 C CA . VAL A 1 99 ? 1.267 23.438 8.672 1 95.19 99 VAL A CA 1
ATOM 768 C C . VAL A 1 99 ? 0.875 22.141 9.367 1 95.19 99 VAL A C 1
ATOM 770 O O . VAL A 1 99 ? 1.217 21.922 10.539 1 95.19 99 VAL A O 1
ATOM 773 N N . LEU A 1 100 ? 0.154 21.312 8.68 1 93.12 100 LEU A N 1
ATOM 774 C CA . LEU A 1 100 ? -0.214 20.016 9.242 1 93.12 100 LEU A CA 1
ATOM 775 C C . LEU A 1 100 ? 1.026 19.172 9.531 1 93.12 100 LEU A C 1
ATOM 777 O O . LEU A 1 100 ? 1.003 18.297 10.406 1 93.12 100 LEU A O 1
ATOM 781 N N . ASN A 1 101 ? 2.041 19.469 8.82 1 91.81 101 ASN A N 1
ATOM 782 C CA . ASN A 1 101 ? 3.307 18.781 9.023 1 91.81 101 ASN A CA 1
ATOM 783 C C . ASN A 1 101 ? 4.262 19.594 9.891 1 91.81 101 ASN A C 1
ATOM 785 O O . ASN A 1 101 ? 5.473 19.375 9.867 1 91.81 101 ASN A O 1
ATOM 789 N N . HIS A 1 102 ? 3.748 20.672 10.523 1 90.44 102 HIS A N 1
ATOM 790 C CA . HIS A 1 102 ? 4.375 21.422 11.594 1 90.44 102 HIS A CA 1
ATOM 791 C C . HIS A 1 102 ? 5.496 22.312 11.062 1 90.44 102 HIS A C 1
ATOM 793 O O . HIS A 1 102 ? 6.512 22.5 11.734 1 90.44 102 HIS A O 1
ATOM 799 N N . TRP A 1 103 ? 5.289 22.734 9.836 1 93.25 103 TRP A N 1
ATOM 800 C CA . TRP A 1 103 ? 6.199 23.75 9.305 1 93.25 103 TRP A CA 1
ATOM 801 C C . TRP A 1 103 ? 5.867 25.125 9.859 1 93.25 103 TRP A C 1
ATOM 803 O O . TRP A 1 103 ? 4.695 25.453 10.086 1 93.25 103 TRP A O 1
ATOM 813 N N . THR A 1 104 ? 6.949 25.938 10.055 1 92.88 104 THR A N 1
ATOM 814 C CA . THR A 1 104 ? 6.758 27.344 10.383 1 92.88 104 THR A CA 1
ATOM 815 C C . THR A 1 104 ? 6.562 28.172 9.109 1 92.88 104 THR A C 1
ATOM 817 O O . THR A 1 104 ? 6.867 27.703 8.008 1 92.88 104 THR A O 1
ATOM 820 N N . MET A 1 105 ? 6.031 29.312 9.305 1 95.06 105 MET A N 1
ATOM 821 C CA . MET A 1 105 ? 5.883 30.203 8.164 1 95.06 105 MET A CA 1
ATOM 822 C C . MET A 1 105 ? 7.23 30.453 7.492 1 95.06 105 MET A C 1
ATOM 824 O O . MET A 1 105 ? 7.32 30.469 6.262 1 95.06 105 MET A O 1
ATOM 828 N N . ASP A 1 106 ? 8.227 30.641 8.273 1 94.88 106 ASP A N 1
ATOM 829 C CA . ASP A 1 106 ? 9.562 30.891 7.73 1 94.88 106 ASP A CA 1
ATOM 830 C C . ASP A 1 106 ? 10.023 29.734 6.848 1 94.88 106 ASP A C 1
ATOM 832 O O . ASP A 1 106 ? 10.594 29.953 5.777 1 94.88 106 ASP A O 1
ATOM 836 N N . GLU A 1 107 ? 9.789 28.609 7.297 1 93.81 107 GLU A N 1
ATOM 837 C CA . GLU A 1 107 ? 10.164 27.422 6.527 1 93.81 107 GLU A CA 1
ATOM 838 C C . GLU A 1 107 ? 9.391 27.344 5.215 1 93.81 107 GLU A C 1
ATOM 840 O O . GLU A 1 107 ? 9.961 27 4.176 1 93.81 107 GLU A O 1
ATOM 845 N N . ILE A 1 108 ? 8.141 27.719 5.273 1 96.75 108 ILE A N 1
ATOM 846 C CA . ILE A 1 108 ? 7.305 27.719 4.078 1 96.75 108 ILE A CA 1
ATOM 847 C C . ILE A 1 108 ? 7.844 28.734 3.076 1 96.75 108 ILE A C 1
ATOM 849 O O . ILE A 1 108 ? 8.023 28.422 1.898 1 96.75 108 ILE A O 1
ATOM 853 N N . LEU A 1 109 ? 8.219 29.844 3.592 1 96.19 109 LEU A N 1
ATOM 854 C CA . LEU A 1 109 ? 8.672 30.938 2.73 1 96.19 109 LEU A CA 1
ATOM 855 C C . LEU A 1 109 ? 10.062 30.641 2.17 1 96.19 109 LEU A C 1
ATOM 857 O O . LEU A 1 109 ? 10.391 31.047 1.056 1 96.19 109 LEU A O 1
ATOM 861 N N . HIS A 1 110 ? 10.797 29.969 2.863 1 95.44 110 HIS A N 1
ATOM 862 C CA . HIS A 1 110 ? 12.141 29.609 2.422 1 95.44 110 HIS A CA 1
ATOM 863 C C . HIS A 1 110 ? 12.102 28.562 1.322 1 95.44 110 HIS A C 1
ATOM 865 O O . HIS A 1 110 ? 12.969 28.531 0.445 1 95.44 110 HIS A O 1
ATOM 871 N N . THR A 1 111 ? 11.102 27.734 1.317 1 95.31 111 THR A N 1
ATOM 872 C CA . THR A 1 111 ? 11.055 26.578 0.433 1 95.31 111 THR A CA 1
ATOM 873 C C . THR A 1 111 ? 10.219 26.891 -0.807 1 95.31 111 THR A C 1
ATOM 875 O O . THR A 1 111 ? 10.523 26.406 -1.9 1 95.31 111 THR A O 1
ATOM 878 N N . TYR A 1 112 ? 9.203 27.688 -0.619 1 96.81 112 TYR A N 1
ATOM 879 C CA . TYR A 1 112 ? 8.258 27.906 -1.709 1 96.81 112 TYR A CA 1
ATOM 880 C C . TYR A 1 112 ? 8.18 29.375 -2.072 1 96.81 112 TYR A C 1
ATOM 882 O O . TYR A 1 112 ? 8.445 30.25 -1.236 1 96.81 112 TYR A O 1
ATOM 890 N N . ARG A 1 113 ? 7.797 29.562 -3.346 1 96 113 ARG A N 1
ATOM 891 C CA . ARG A 1 113 ? 7.625 30.922 -3.848 1 96 113 ARG A CA 1
ATOM 892 C C . ARG A 1 113 ? 6.273 31.5 -3.439 1 96 113 ARG A C 1
ATOM 894 O O . ARG A 1 113 ? 5.344 31.547 -4.25 1 96 113 ARG A O 1
ATOM 901 N N . LEU A 1 114 ? 6.195 31.922 -2.299 1 95.5 114 LEU A N 1
ATOM 902 C CA . LEU A 1 114 ? 5.086 32.656 -1.704 1 95.5 114 LEU A CA 1
ATOM 903 C C . LEU A 1 114 ? 5.574 33.938 -1.051 1 95.5 114 LEU A C 1
ATOM 905 O O . LEU A 1 114 ? 6.621 33.938 -0.399 1 95.5 114 LEU A O 1
ATOM 909 N N . SER A 1 115 ? 4.902 35 -1.317 1 96.31 115 SER A N 1
ATOM 910 C CA . SER A 1 115 ? 5.211 36.219 -0.537 1 96.31 115 SER A CA 1
ATOM 911 C C . SER A 1 115 ? 4.727 36.062 0.903 1 96.31 115 SER A C 1
ATOM 913 O O . SER A 1 115 ? 3.865 35.25 1.195 1 96.31 115 SER A O 1
ATOM 915 N N . GLU A 1 116 ? 5.32 36.812 1.755 1 96.62 116 GLU A N 1
ATOM 916 C CA . GLU A 1 116 ? 4.875 36.812 3.145 1 96.62 116 GLU A CA 1
ATOM 917 C C . GLU A 1 116 ? 3.389 37.156 3.246 1 96.62 116 GLU A C 1
ATOM 919 O O . GLU A 1 116 ? 2.662 36.531 4.023 1 96.62 116 GLU A O 1
ATOM 924 N N . ALA A 1 117 ? 2.957 38.031 2.461 1 96.88 117 ALA A N 1
ATOM 925 C CA . ALA A 1 117 ? 1.557 38.469 2.467 1 96.88 117 ALA A CA 1
ATOM 926 C C . ALA A 1 117 ? 0.643 37.312 2.035 1 96.88 117 ALA A C 1
ATOM 928 O O . ALA A 1 117 ? -0.408 37.094 2.641 1 96.88 117 ALA A O 1
ATOM 929 N N . GLU A 1 118 ? 1.011 36.625 1.032 1 97.25 118 GLU A N 1
ATOM 930 C CA . GLU A 1 118 ? 0.238 35.5 0.554 1 97.25 118 GLU A CA 1
ATOM 931 C C . GLU A 1 118 ? 0.127 34.406 1.626 1 97.25 118 GLU A C 1
ATOM 933 O O . GLU A 1 118 ? -0.951 33.875 1.846 1 97.25 118 GLU A O 1
ATOM 938 N N . CYS A 1 119 ? 1.194 34.156 2.238 1 97.81 119 CYS A N 1
ATOM 939 C CA . CYS A 1 119 ? 1.225 33.094 3.254 1 97.81 119 CYS A CA 1
ATOM 940 C C . CYS A 1 119 ? 0.332 33.469 4.438 1 97.81 119 CYS A C 1
ATOM 942 O O . CYS A 1 119 ? -0.44 32.625 4.914 1 97.81 119 CYS A O 1
ATOM 944 N N . ILE A 1 120 ? 0.402 34.688 4.832 1 97.25 120 ILE A N 1
ATOM 945 C CA . ILE A 1 120 ? -0.394 35.156 5.961 1 97.25 120 ILE A CA 1
ATOM 946 C C . ILE A 1 120 ? -1.88 35.062 5.621 1 97.25 120 ILE A C 1
ATOM 948 O O . ILE A 1 120 ? -2.691 34.656 6.457 1 97.25 120 ILE A O 1
ATOM 952 N N . GLN A 1 121 ? -2.201 35.438 4.457 1 97.25 121 GLN A N 1
ATOM 953 C CA . GLN A 1 121 ? -3.586 35.344 4.008 1 97.25 121 GLN A CA 1
ATOM 954 C C . GLN A 1 121 ? -4.098 33.906 4.047 1 97.25 121 GLN A C 1
ATOM 956 O O . GLN A 1 121 ? -5.238 33.656 4.434 1 97.25 121 GLN A O 1
ATOM 961 N N . ARG A 1 122 ? -3.303 33 3.617 1 97.81 122 ARG A N 1
ATOM 962 C CA . ARG A 1 122 ? -3.701 31.609 3.623 1 97.81 122 ARG A CA 1
ATOM 963 C C . ARG A 1 122 ? -3.783 31.062 5.047 1 97.81 122 ARG A C 1
ATOM 965 O O . ARG A 1 122 ? -4.68 30.281 5.371 1 97.81 122 ARG A O 1
ATOM 972 N N . LEU A 1 123 ? -2.875 31.484 5.879 1 97.44 123 LEU A N 1
ATOM 973 C CA . LEU A 1 123 ? -2.936 31.094 7.281 1 97.44 123 LEU A CA 1
ATOM 974 C C . LEU A 1 123 ? -4.215 31.594 7.938 1 97.44 123 LEU A C 1
ATOM 976 O O . LEU A 1 123 ? -4.848 30.891 8.711 1 97.44 123 LEU A O 1
ATOM 980 N N . ALA A 1 124 ? -4.562 32.781 7.605 1 97 124 ALA A N 1
ATOM 981 C CA . ALA A 1 124 ? -5.793 33.375 8.133 1 97 124 ALA A CA 1
ATOM 982 C C . ALA A 1 124 ? -7.016 32.594 7.66 1 97 124 ALA A C 1
ATOM 984 O O . ALA A 1 124 ? -7.977 32.406 8.414 1 97 124 ALA A O 1
ATOM 985 N N . ARG A 1 125 ? -6.969 32.219 6.457 1 97.25 125 ARG A N 1
ATOM 986 C CA . ARG A 1 125 ? -8.062 31.391 5.926 1 97.25 125 ARG A CA 1
ATOM 987 C C . ARG A 1 125 ? -8.148 30.047 6.645 1 97.25 125 ARG A C 1
ATOM 989 O O . ARG A 1 125 ? -9.242 29.578 6.941 1 97.25 125 ARG A O 1
ATOM 996 N N . LEU A 1 126 ? -7.059 29.453 6.914 1 97.06 126 LEU A N 1
ATOM 997 C CA . LEU A 1 126 ? -7.023 28.172 7.633 1 97.06 126 LEU A CA 1
ATOM 998 C C . LEU A 1 126 ? -7.531 28.344 9.062 1 97.06 126 LEU A C 1
ATOM 1000 O O . LEU A 1 126 ? -8.141 27.422 9.617 1 97.06 126 LEU A O 1
ATOM 1004 N N . ASP A 1 127 ? -7.273 29.5 9.609 1 94.88 127 ASP A N 1
ATOM 1005 C CA . ASP A 1 127 ? -7.816 29.844 10.922 1 94.88 127 ASP A CA 1
ATOM 1006 C C . ASP A 1 127 ? -9.344 29.922 10.883 1 94.88 127 ASP A C 1
ATOM 1008 O O . ASP A 1 127 ? -10.016 29.375 11.766 1 94.88 127 ASP A O 1
ATOM 1012 N N . ARG A 1 128 ? -9.828 30.5 9.812 1 94.5 128 ARG A N 1
ATOM 1013 C CA . ARG A 1 128 ? -11.273 30.609 9.648 1 94.5 128 ARG A CA 1
ATOM 1014 C C . ARG A 1 128 ? -11.898 29.234 9.469 1 94.5 128 ARG A C 1
ATOM 1016 O O . ARG A 1 128 ? -13.031 29 9.898 1 94.5 128 ARG A O 1
ATOM 1023 N N . LEU A 1 129 ? -11.109 28.359 8.875 1 94 129 LEU A N 1
ATOM 1024 C CA . LEU A 1 129 ? -11.578 27 8.672 1 94 129 LEU A CA 1
ATOM 1025 C C . LEU A 1 129 ? -11.406 26.172 9.938 1 94 129 LEU A C 1
ATOM 1027 O O . LEU A 1 129 ? -11.773 24.984 9.969 1 94 129 LEU A O 1
ATOM 1031 N N . ARG A 1 130 ? -10.789 26.688 10.906 1 89.75 130 ARG A N 1
ATOM 1032 C CA . ARG A 1 130 ? -10.625 26.125 12.242 1 89.75 130 ARG A CA 1
ATOM 1033 C C . ARG A 1 130 ? -9.594 25 12.242 1 89.75 130 ARG A C 1
ATOM 1035 O O . ARG A 1 130 ? -9.57 24.172 13.156 1 89.75 130 ARG A O 1
ATOM 1042 N N . LEU A 1 131 ? -8.852 24.969 11.188 1 93.44 131 LEU A N 1
ATOM 1043 C CA . LEU A 1 131 ? -7.793 23.969 11.125 1 93.44 131 LEU A CA 1
ATOM 1044 C C . LEU A 1 131 ? -6.664 24.312 12.086 1 93.44 131 LEU A C 1
ATOM 1046 O O . LEU A 1 131 ? -5.992 23.422 12.609 1 93.44 131 LEU A O 1
ATOM 1050 N N . LEU A 1 132 ? -6.531 25.594 12.281 1 93.38 132 LEU A N 1
ATOM 1051 C CA . LEU A 1 132 ? -5.48 26.109 13.164 1 93.38 132 LEU A CA 1
ATOM 1052 C C . LEU A 1 132 ? -5.906 27.406 13.828 1 93.38 132 LEU A C 1
ATOM 1054 O O . LEU A 1 132 ? -6.926 27.984 13.469 1 93.38 132 LEU A O 1
ATOM 1058 N N . ASP A 1 133 ? -5.168 27.75 14.844 1 88.56 133 ASP A N 1
ATOM 1059 C CA . ASP A 1 133 ? -5.234 29.094 15.422 1 88.56 133 ASP A CA 1
ATOM 1060 C C . ASP A 1 133 ? -4 29.906 15.047 1 88.56 133 ASP A C 1
ATOM 1062 O O . ASP A 1 133 ? -2.869 29.453 15.242 1 88.56 133 ASP A O 1
ATOM 1066 N N . LEU A 1 134 ? -4.32 31.047 14.422 1 90.62 134 LEU A N 1
ATOM 1067 C CA . LEU A 1 134 ? -3.225 31.953 14.125 1 90.62 134 LEU A CA 1
ATOM 1068 C C . LEU A 1 134 ? -2.877 32.812 15.344 1 90.62 134 LEU A C 1
ATOM 1070 O O . LEU A 1 134 ? -3.721 33.562 15.844 1 90.62 134 LEU A O 1
ATOM 1074 N N . LEU A 1 135 ? -1.674 32.75 15.797 1 85.19 135 LEU A N 1
ATOM 1075 C CA . LEU A 1 135 ? -1.208 33.438 17.016 1 85.19 135 LEU A CA 1
ATOM 1076 C C . LEU A 1 135 ? -0.337 34.625 16.656 1 85.19 135 LEU A C 1
ATOM 1078 O O . LEU A 1 135 ? 0.043 34.812 15.508 1 85.19 135 LEU A O 1
ATOM 1082 N N . PRO A 1 136 ? -0.075 35.5 17.641 1 86 136 PRO A N 1
ATOM 1083 C CA . PRO A 1 136 ? 0.817 36.625 17.375 1 86 136 PRO A CA 1
ATOM 1084 C C . PRO A 1 136 ? 2.184 36.188 16.859 1 86 136 PRO A C 1
ATOM 1086 O O . PRO A 1 136 ? 2.715 35.156 17.297 1 86 136 PRO A O 1
ATOM 1089 N N . GLY A 1 137 ? 2.691 36.938 15.953 1 87.88 137 GLY A N 1
ATOM 1090 C CA . GLY A 1 137 ? 3.965 36.594 15.344 1 87.88 137 GLY A CA 1
ATOM 1091 C C . GLY A 1 137 ? 3.84 35.531 14.258 1 87.88 137 GLY A C 1
ATOM 1092 O O . GLY A 1 137 ? 4.824 34.875 13.898 1 87.88 137 GLY A O 1
ATOM 1093 N N . ASN A 1 138 ? 2.635 35.25 13.859 1 87.12 138 ASN A N 1
ATOM 1094 C CA . ASN A 1 138 ? 2.324 34.312 12.805 1 87.12 138 ASN A CA 1
ATOM 1095 C C . ASN A 1 138 ? 2.695 32.875 13.211 1 87.12 138 ASN A C 1
ATOM 1097 O O . ASN A 1 138 ? 3.08 32.062 12.367 1 87.12 138 ASN A O 1
ATOM 1101 N N . ARG A 1 139 ? 2.643 32.719 14.414 1 87.75 139 ARG A N 1
ATOM 1102 C CA . ARG A 1 139 ? 2.746 31.359 14.922 1 87.75 139 ARG A CA 1
ATOM 1103 C C . ARG A 1 139 ? 1.424 30.609 14.766 1 87.75 139 ARG A C 1
ATOM 1105 O O . ARG A 1 139 ? 0.369 31.234 14.617 1 87.75 139 ARG A O 1
ATOM 1112 N N . VAL A 1 140 ? 1.588 29.281 14.688 1 91 140 VAL A N 1
ATOM 1113 C CA . VAL A 1 140 ? 0.388 28.5 14.406 1 91 140 VAL A CA 1
ATOM 1114 C C . VAL A 1 140 ? 0.216 27.422 15.461 1 91 140 VAL A C 1
ATOM 1116 O O . VAL A 1 140 ? 1.194 26.797 15.898 1 91 140 VAL A O 1
ATOM 1119 N N . ARG A 1 141 ? -1.011 27.219 15.867 1 85.81 141 ARG A N 1
ATOM 1120 C CA . ARG A 1 141 ? -1.412 26.078 16.688 1 85.81 141 ARG A CA 1
ATOM 1121 C C . ARG A 1 141 ? -2.436 25.219 15.945 1 85.81 141 ARG A C 1
ATOM 1123 O O . ARG A 1 141 ? -3.533 25.672 15.633 1 85.81 141 ARG A O 1
ATOM 1130 N N . LEU A 1 142 ? -2.074 24.031 15.773 1 89.19 142 LEU A N 1
ATOM 1131 C CA . LEU A 1 142 ? -2.951 23.125 15.031 1 89.19 142 LEU A CA 1
ATOM 1132 C C . LEU A 1 142 ? -4.125 22.688 15.898 1 89.19 142 LEU A C 1
ATOM 1134 O O . LEU A 1 142 ? -3.951 22.391 17.078 1 89.19 142 LEU A O 1
ATOM 1138 N N . ASN A 1 143 ? -5.277 22.609 15.289 1 88.56 143 ASN A N 1
ATOM 1139 C CA . ASN A 1 143 ? -6.492 22.188 15.984 1 88.56 143 ASN A CA 1
ATOM 1140 C C . ASN A 1 143 ? -6.863 20.75 15.641 1 88.56 143 ASN A C 1
ATOM 1142 O O . ASN A 1 143 ? -8.039 20.375 15.688 1 88.56 143 ASN A O 1
ATOM 1146 N N . VAL A 1 144 ? -5.98 19.953 15.25 1 88.56 144 VAL A N 1
ATOM 1147 C CA . VAL A 1 144 ? -6.32 18.625 14.773 1 88.56 144 VAL A CA 1
ATOM 1148 C C . VAL A 1 144 ? -5.832 17.578 15.773 1 88.56 144 VAL A C 1
ATOM 1150 O O . VAL A 1 144 ? -4.871 17.812 16.516 1 88.56 144 VAL A O 1
ATOM 1153 N N . ALA A 1 145 ? -6.566 16.453 15.797 1 81.25 145 ALA A N 1
ATOM 1154 C CA . ALA A 1 145 ? -6.188 15.32 16.625 1 81.25 145 ALA A CA 1
ATOM 1155 C C . ALA A 1 145 ? -5.055 14.523 15.977 1 81.25 145 ALA A C 1
ATOM 1157 O O . ALA A 1 145 ? -4.723 14.742 14.805 1 81.25 145 ALA A O 1
ATOM 1158 N N . ARG A 1 146 ? -4.535 13.656 16.719 1 72.81 146 ARG A N 1
ATOM 1159 C CA . ARG A 1 146 ? -3.422 12.836 16.25 1 72.81 146 ARG A CA 1
ATOM 1160 C C . ARG A 1 146 ? -3.857 11.938 15.094 1 72.81 146 ARG A C 1
ATOM 1162 O O . ARG A 1 146 ? -3.061 11.641 14.203 1 72.81 146 ARG A O 1
ATOM 1169 N N . ASP A 1 147 ? -5.07 11.664 15.164 1 73.62 147 ASP A N 1
ATOM 1170 C CA . ASP A 1 147 ? -5.57 10.742 14.148 1 73.62 147 ASP A CA 1
ATOM 1171 C C . ASP A 1 147 ? -6.352 11.484 13.07 1 73.62 147 ASP A C 1
ATOM 1173 O O . ASP A 1 147 ? -7.25 10.922 12.438 1 73.62 147 ASP A O 1
ATOM 1177 N N . PHE A 1 148 ? -6.051 12.727 12.984 1 86.62 148 PHE A N 1
ATOM 1178 C CA . PHE A 1 148 ? -6.695 13.523 11.953 1 86.62 148 PHE A CA 1
ATOM 1179 C C . PHE A 1 148 ? -6.555 12.859 10.586 1 86.62 148 PHE A C 1
ATOM 1181 O O . PHE A 1 148 ? -5.48 12.359 10.242 1 86.62 148 PHE A O 1
ATOM 1188 N N . ASP A 1 149 ? -7.742 12.844 9.852 1 85.94 149 ASP A N 1
ATOM 1189 C CA . ASP A 1 149 ? -7.746 12.328 8.484 1 85.94 149 ASP A CA 1
ATOM 1190 C C . ASP A 1 149 ? -8.734 13.102 7.613 1 85.94 149 ASP A C 1
ATOM 1192 O O . ASP A 1 149 ? -9.609 13.797 8.125 1 85.94 149 ASP A O 1
ATOM 1196 N N . TRP A 1 150 ? -8.453 13.031 6.344 1 89.69 150 TRP A N 1
ATOM 1197 C CA . TRP A 1 150 ? -9.383 13.641 5.395 1 89.69 150 TRP A CA 1
ATOM 1198 C C . TRP A 1 150 ? -10.672 12.828 5.293 1 89.69 150 TRP A C 1
ATOM 1200 O O . TRP A 1 150 ? -10.68 11.633 5.598 1 89.69 150 TRP A O 1
ATOM 1210 N N . LEU A 1 151 ? -11.703 13.461 4.848 1 86.31 151 LEU A N 1
ATOM 1211 C CA . LEU A 1 151 ? -12.992 12.797 4.719 1 86.31 151 LEU A CA 1
ATOM 1212 C C . LEU A 1 151 ? -12.922 11.656 3.701 1 86.31 151 LEU A C 1
ATOM 1214 O O . LEU A 1 151 ? -12.453 11.859 2.578 1 86.31 151 LEU A O 1
ATOM 1218 N N . PRO A 1 152 ? -13.414 10.469 4.16 1 79.25 152 PRO A N 1
ATOM 1219 C CA . PRO A 1 152 ? -13.539 9.414 3.154 1 79.25 152 PRO A CA 1
ATOM 1220 C C . PRO A 1 152 ? -14.43 9.82 1.981 1 79.25 152 PRO A C 1
ATOM 1222 O O . PRO A 1 152 ? -15.578 10.234 2.186 1 79.25 152 PRO A O 1
ATOM 1225 N N . GLY A 1 153 ? -13.914 9.758 0.776 1 79.44 153 GLY A N 1
ATOM 1226 C CA . GLY A 1 153 ? -14.68 10.164 -0.391 1 79.44 153 GLY A CA 1
ATOM 1227 C C . GLY A 1 153 ? -14.867 11.664 -0.481 1 79.44 153 GLY A C 1
ATOM 1228 O O . GLY A 1 153 ? -15.703 12.148 -1.247 1 79.44 153 GLY A O 1
ATOM 1229 N N . GLY A 1 154 ? -14.203 12.383 0.318 1 90.38 154 GLY A N 1
ATOM 1230 C CA . GLY A 1 154 ? -14.328 13.828 0.355 1 90.38 154 GLY A CA 1
ATOM 1231 C C . GLY A 1 154 ? -13.57 14.523 -0.762 1 90.38 154 GLY A C 1
ATOM 1232 O O . GLY A 1 154 ? -12.969 13.867 -1.612 1 90.38 154 GLY A O 1
ATOM 1233 N N . PRO A 1 155 ? -13.672 15.828 -0.812 1 93.81 155 PRO A N 1
ATOM 1234 C CA . PRO A 1 155 ? -13.062 16.625 -1.89 1 93.81 155 PRO A CA 1
ATOM 1235 C C . PRO A 1 155 ? -11.555 16.422 -1.99 1 93.81 155 PRO A C 1
ATOM 1237 O O . PRO A 1 155 ? -11.016 16.328 -3.094 1 93.81 155 PRO A O 1
ATOM 1240 N N . ILE A 1 156 ? -10.93 16.344 -0.861 1 92.38 156 ILE A N 1
ATOM 1241 C CA . ILE A 1 156 ? -9.477 16.203 -0.881 1 92.38 156 ILE A CA 1
ATOM 1242 C C . ILE A 1 156 ? -9.094 14.844 -1.442 1 92.38 156 ILE A C 1
ATOM 1244 O O . ILE A 1 156 ? -8.25 14.742 -2.336 1 92.38 156 ILE A O 1
ATOM 1248 N N . ARG A 1 157 ? -9.719 13.805 -0.965 1 87.56 157 ARG A N 1
ATOM 1249 C CA . ARG A 1 157 ? -9.445 12.453 -1.447 1 87.56 157 ARG A CA 1
ATOM 1250 C C . ARG A 1 157 ? -9.773 12.328 -2.93 1 87.56 157 ARG A C 1
ATOM 1252 O O . ARG A 1 157 ? -9.023 11.711 -3.688 1 87.56 157 ARG A O 1
ATOM 1259 N N . ASN A 1 158 ? -10.82 12.883 -3.322 1 88.31 158 ASN A N 1
ATOM 1260 C CA . ASN A 1 158 ? -11.188 12.859 -4.734 1 88.31 158 ASN A CA 1
ATOM 1261 C C . ASN A 1 158 ? -10.195 13.648 -5.586 1 88.31 158 ASN A C 1
ATOM 1263 O O . ASN A 1 158 ? -9.867 13.234 -6.695 1 88.31 158 ASN A O 1
ATOM 1267 N N . PHE A 1 159 ? -9.859 14.773 -5.09 1 90.31 159 PHE A N 1
ATOM 1268 C CA . PHE A 1 159 ? -8.852 15.586 -5.77 1 90.31 159 PHE A CA 1
ATOM 1269 C C . PHE A 1 159 ? -7.57 14.781 -5.98 1 90.31 159 PHE A C 1
ATOM 1271 O O . PHE A 1 159 ? -7.004 14.797 -7.074 1 90.31 159 PHE A O 1
ATOM 1278 N N . PHE A 1 160 ? -7.109 14.078 -4.996 1 88.12 160 PHE A N 1
ATOM 1279 C CA . PHE A 1 160 ? -5.895 13.281 -5.09 1 88.12 160 PHE A CA 1
ATOM 1280 C C . PHE A 1 160 ? -6.086 12.117 -6.055 1 88.12 160 PHE A C 1
ATOM 1282 O O . PHE A 1 160 ? -5.168 11.758 -6.793 1 88.12 160 PHE A O 1
ATOM 1289 N N . ARG A 1 161 ? -7.195 11.492 -6.008 1 84.94 161 ARG A N 1
ATOM 1290 C CA . ARG A 1 161 ? -7.473 10.375 -6.91 1 84.94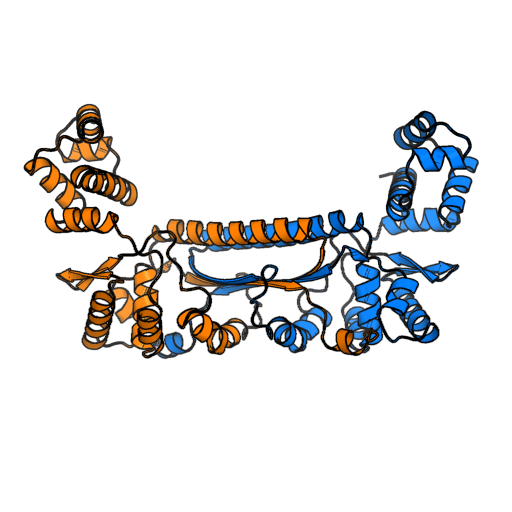 161 ARG A CA 1
ATOM 1291 C C . ARG A 1 161 ? -7.406 10.828 -8.367 1 84.94 161 ARG A C 1
ATOM 1293 O O . ARG A 1 161 ? -6.91 10.094 -9.227 1 84.94 161 ARG A O 1
ATOM 1300 N N . ARG A 1 162 ? -7.781 12 -8.609 1 82.31 162 ARG A N 1
ATOM 1301 C CA . ARG A 1 162 ? -7.863 12.484 -9.984 1 82.31 162 ARG A CA 1
ATOM 1302 C C . ARG A 1 162 ? -6.527 13.047 -10.453 1 82.31 162 ARG A C 1
ATOM 1304 O O . ARG A 1 162 ? -6.086 12.773 -11.57 1 82.31 162 ARG A O 1
ATOM 1311 N N . GLN A 1 163 ? -5.902 13.727 -9.586 1 83.06 163 GLN A N 1
ATOM 1312 C CA . GLN A 1 163 ? -4.715 14.461 -10.016 1 83.06 163 GLN A CA 1
ATOM 1313 C C . GLN A 1 163 ? -3.463 13.945 -9.312 1 83.06 163 GLN A C 1
ATOM 1315 O O . GLN A 1 163 ? -2.393 13.859 -9.914 1 83.06 163 GLN A O 1
ATOM 1320 N N . GLY A 1 164 ? -3.6 13.602 -8.156 1 88 164 GLY A N 1
ATOM 1321 C CA . GLY A 1 164 ? -2.455 13.273 -7.324 1 88 164 GLY A CA 1
ATOM 1322 C C . GLY A 1 164 ? -1.9 11.883 -7.594 1 88 164 GLY A C 1
ATOM 1323 O O . GLY A 1 164 ? -0.683 11.695 -7.617 1 88 164 GLY A O 1
ATOM 1324 N N . LEU A 1 165 ? -2.84 10.969 -7.852 1 88.62 165 LEU A N 1
ATOM 1325 C CA . LEU A 1 165 ? -2.443 9.578 -8 1 88.62 165 LEU A CA 1
ATOM 1326 C C . LEU A 1 165 ? -1.585 9.383 -9.242 1 88.62 165 LEU A C 1
ATOM 1328 O O . LEU A 1 165 ? -0.565 8.688 -9.203 1 88.62 165 LEU A O 1
ATOM 1332 N N . VAL A 1 166 ? -1.95 9.992 -10.281 1 85.12 166 VAL A N 1
ATOM 1333 C CA . VAL A 1 166 ? -1.21 9.898 -11.531 1 85.12 166 VAL A CA 1
ATOM 1334 C C . VAL A 1 166 ? 0.19 10.477 -11.352 1 85.12 166 VAL A C 1
ATOM 1336 O O . VAL A 1 166 ? 1.18 9.875 -11.773 1 85.12 166 VAL A O 1
ATOM 1339 N N . ASP A 1 167 ? 0.217 11.562 -10.734 1 89.31 167 ASP A N 1
ATOM 1340 C CA . ASP A 1 167 ? 1.492 12.219 -10.453 1 89.31 167 ASP A CA 1
ATOM 1341 C C . ASP A 1 167 ? 2.363 11.359 -9.539 1 89.31 167 ASP A C 1
ATOM 1343 O O . ASP A 1 167 ? 3.559 11.195 -9.789 1 89.31 167 ASP A O 1
ATOM 1347 N N . PHE A 1 168 ? 1.805 10.836 -8.578 1 93.06 168 PHE A N 1
ATOM 1348 C CA . PHE A 1 168 ? 2.508 10.016 -7.602 1 93.06 168 PHE A CA 1
ATOM 1349 C C . PHE A 1 168 ? 3.078 8.766 -8.25 1 93.06 168 PHE A C 1
ATOM 1351 O O . PHE A 1 168 ? 4.223 8.383 -7.992 1 93.06 168 PHE A O 1
ATOM 1358 N N . LEU A 1 169 ? 2.303 8.172 -9.102 1 90.38 169 LEU A N 1
ATOM 1359 C CA . LEU A 1 169 ? 2.688 6.902 -9.711 1 90.38 169 LEU A CA 1
ATOM 1360 C C . LEU A 1 169 ? 3.529 7.137 -10.961 1 90.38 169 LEU A C 1
ATOM 1362 O O . LEU A 1 169 ? 3.99 6.18 -11.594 1 90.38 169 LEU A O 1
ATOM 1366 N N . GLY A 1 170 ? 3.67 8.375 -11.352 1 83.5 170 GLY A N 1
ATOM 1367 C CA . GLY A 1 170 ? 4.395 8.719 -12.562 1 83.5 170 GLY A CA 1
ATOM 1368 C C . GLY A 1 170 ? 5.902 8.625 -12.406 1 83.5 170 GLY A C 1
ATOM 1369 O O . GLY A 1 170 ? 6.648 9.328 -13.086 1 83.5 170 GLY A O 1
ATOM 1370 N N . SER A 1 171 ? 6.445 7.906 -11.523 1 83.88 171 SER A N 1
ATOM 1371 C CA . SER A 1 171 ? 7.855 7.594 -11.305 1 83.88 171 SER A CA 1
ATOM 1372 C C . SER A 1 171 ? 8.164 6.145 -11.672 1 83.88 171 SER A C 1
ATOM 1374 O O . SER A 1 171 ? 7.25 5.32 -11.773 1 83.88 171 SER A O 1
ATOM 1376 N N . ASP A 1 172 ? 9.391 5.934 -11.891 1 80.19 172 ASP A N 1
ATOM 1377 C CA . ASP A 1 172 ? 9.766 4.555 -12.188 1 80.19 172 ASP A CA 1
ATOM 1378 C C . ASP A 1 172 ? 10.094 3.785 -10.906 1 80.19 172 ASP A C 1
ATOM 1380 O O . ASP A 1 172 ? 10.32 2.574 -10.945 1 80.19 172 ASP A O 1
ATOM 1384 N N . PHE A 1 173 ? 10.133 4.527 -9.797 1 85.62 173 PHE A N 1
ATOM 1385 C CA . PHE A 1 173 ? 10.375 3.938 -8.484 1 85.62 173 PHE A CA 1
ATOM 1386 C C . PHE A 1 173 ? 11.688 3.162 -8.469 1 85.62 173 PHE A C 1
ATOM 1388 O O . PHE A 1 173 ? 11.742 2.045 -7.949 1 85.62 173 PHE A O 1
ATOM 1395 N N . ALA A 1 174 ? 12.664 3.643 -9.039 1 79.19 174 ALA A N 1
ATOM 1396 C CA . ALA A 1 174 ? 13.953 2.975 -9.172 1 79.19 174 ALA A CA 1
ATOM 1397 C C . ALA A 1 174 ? 14.875 3.32 -8 1 79.19 174 ALA A C 1
ATOM 1399 O O . ALA A 1 174 ? 15.898 2.666 -7.793 1 79.19 174 ALA A O 1
ATOM 1400 N N . GLY A 1 175 ? 14.453 4.289 -7.254 1 83.56 175 GLY A N 1
ATOM 1401 C CA . GLY A 1 175 ? 15.289 4.711 -6.141 1 83.56 175 GLY A CA 1
ATOM 1402 C C . GLY A 1 175 ? 15.336 3.695 -5.012 1 83.56 175 GLY A C 1
ATOM 1403 O O . GLY A 1 175 ? 14.375 2.953 -4.801 1 83.56 175 GLY A O 1
ATOM 1404 N N . THR A 1 176 ? 16.375 3.719 -4.293 1 81.38 176 THR A N 1
ATOM 1405 C CA . THR A 1 176 ? 16.547 2.777 -3.195 1 81.38 176 THR A CA 1
ATOM 1406 C C . THR A 1 176 ? 15.547 3.057 -2.078 1 81.38 176 THR A C 1
ATOM 1408 O O . THR A 1 176 ? 15.234 2.168 -1.282 1 81.38 176 THR A O 1
ATOM 1411 N N . ASP A 1 177 ? 15.031 4.246 -2.064 1 87.5 177 ASP A N 1
ATOM 1412 C CA . ASP A 1 177 ? 14.086 4.621 -1.013 1 87.5 177 ASP A CA 1
ATOM 1413 C C . ASP A 1 177 ? 12.648 4.543 -1.512 1 87.5 177 ASP A C 1
ATOM 1415 O O . ASP A 1 177 ? 11.719 4.973 -0.82 1 87.5 177 ASP A O 1
ATOM 1419 N N . GLU A 1 178 ? 12.555 4.09 -2.68 1 92.44 178 GLU A N 1
ATOM 1420 C CA . GLU A 1 178 ? 11.219 3.977 -3.266 1 92.44 178 GLU A CA 1
ATOM 1421 C C . GLU A 1 178 ? 10.758 2.523 -3.318 1 92.44 178 GLU A C 1
ATOM 1423 O O . GLU A 1 178 ? 11.586 1.607 -3.361 1 92.44 178 GLU A O 1
ATOM 1428 N N . VAL A 1 179 ? 9.5 2.377 -3.16 1 91.69 179 VAL A N 1
ATOM 1429 C CA . VAL A 1 179 ? 8.898 1.051 -3.234 1 91.69 179 VAL A CA 1
ATOM 1430 C C . VAL A 1 179 ? 7.723 1.072 -4.203 1 91.69 179 VAL A C 1
ATOM 1432 O O . VAL A 1 179 ? 6.895 1.986 -4.164 1 91.69 179 VAL A O 1
ATOM 1435 N N . MET A 1 180 ? 7.684 0.21 -5.082 1 90.81 180 MET A N 1
ATOM 1436 C CA . MET A 1 180 ? 6.527 -0.148 -5.902 1 90.81 180 MET A CA 1
ATOM 1437 C C . MET A 1 180 ? 6.363 -1.662 -5.977 1 90.81 180 MET A C 1
ATOM 1439 O O . MET A 1 180 ? 7.137 -2.342 -6.652 1 90.81 180 MET A O 1
ATOM 1443 N N . ALA A 1 181 ? 5.359 -2.154 -5.32 1 89.69 181 ALA A N 1
ATOM 1444 C CA . ALA A 1 181 ? 5.168 -3.602 -5.273 1 89.69 181 ALA A CA 1
ATOM 1445 C C . ALA A 1 181 ? 3.707 -3.969 -5.516 1 89.69 181 ALA A C 1
ATOM 1447 O O . ALA A 1 181 ? 2.801 -3.287 -5.031 1 89.69 181 ALA A O 1
ATOM 1448 N N . PHE A 1 182 ? 3.545 -4.934 -6.277 1 91.06 182 PHE A N 1
ATOM 1449 C CA . PHE A 1 182 ? 2.223 -5.488 -6.539 1 91.06 182 PHE A CA 1
ATOM 1450 C C . PHE A 1 182 ? 2.186 -6.977 -6.211 1 91.06 182 PHE A C 1
ATOM 1452 O O . PHE A 1 182 ? 3.055 -7.734 -6.645 1 91.06 182 PHE A O 1
ATOM 1459 N N . SER A 1 183 ? 1.23 -7.375 -5.43 1 91.31 183 SER A N 1
ATOM 1460 C CA . SER A 1 183 ? 1.015 -8.781 -5.105 1 91.31 183 SER A CA 1
ATOM 1461 C C . SER A 1 183 ? -0.368 -9.25 -5.551 1 91.31 183 SER A C 1
ATOM 1463 O O . SER A 1 183 ? -1.328 -8.477 -5.52 1 91.31 183 SER A O 1
ATOM 1465 N N . HIS A 1 184 ? -0.381 -10.43 -5.965 1 92.12 184 HIS A N 1
ATOM 1466 C CA . HIS A 1 184 ? -1.645 -11.039 -6.355 1 92.12 184 HIS A CA 1
ATOM 1467 C C . HIS A 1 184 ? -1.759 -12.461 -5.809 1 92.12 184 HIS A C 1
ATOM 1469 O O . HIS A 1 184 ? -0.775 -13.203 -5.789 1 92.12 184 HIS A O 1
ATOM 1475 N N . GLY A 1 185 ? -2.949 -12.844 -5.402 1 93.12 185 GLY A N 1
ATOM 1476 C CA . GLY A 1 185 ? -3.215 -14.18 -4.883 1 93.12 185 GLY A CA 1
ATOM 1477 C C . GLY A 1 185 ? -4.691 -14.445 -4.648 1 93.12 185 GLY A C 1
ATOM 1478 O O . GLY A 1 185 ? -5.539 -13.617 -4.98 1 93.12 185 GLY A O 1
ATOM 1479 N N . MET A 1 186 ? -4.941 -15.656 -4.219 1 95.81 186 MET A N 1
ATOM 1480 C CA . MET A 1 186 ? -6.301 -16.078 -3.881 1 95.81 186 MET A CA 1
ATOM 1481 C C . MET A 1 186 ? -6.527 -16.031 -2.373 1 95.81 186 MET A C 1
ATOM 1483 O O . MET A 1 186 ? -5.805 -16.672 -1.613 1 95.81 186 MET A O 1
ATOM 1487 N N . LEU A 1 187 ? -7.574 -15.297 -2.025 1 96.88 187 LEU A N 1
ATOM 1488 C CA . LEU A 1 187 ? -7.82 -15.148 -0.597 1 96.88 187 LEU A CA 1
ATOM 1489 C C . LEU A 1 187 ? -9.258 -15.531 -0.249 1 96.88 187 LEU A C 1
ATOM 1491 O O . LEU A 1 187 ? -10.18 -15.234 -1.002 1 96.88 187 LEU A O 1
ATOM 1495 N N . THR A 1 188 ? -9.383 -16.203 0.896 1 97.19 188 THR A N 1
ATOM 1496 C CA . THR A 1 188 ? -10.703 -16.375 1.48 1 97.19 188 THR A CA 1
ATOM 1497 C C . THR A 1 188 ? -11.203 -15.07 2.082 1 97.19 188 THR A C 1
ATOM 1499 O O . THR A 1 188 ? -10.445 -14.109 2.207 1 97.19 188 THR A O 1
ATOM 1502 N N . GLU A 1 189 ? -12.516 -15.086 2.451 1 95.19 189 GLU A N 1
ATOM 1503 C CA . GLU A 1 189 ? -13.086 -13.898 3.078 1 95.19 189 GLU A CA 1
ATOM 1504 C C . GLU A 1 189 ? -12.383 -13.578 4.395 1 95.19 189 GLU A C 1
ATOM 1506 O O . GLU A 1 189 ? -12.094 -12.414 4.688 1 95.19 189 GLU A O 1
ATOM 1511 N N . SER A 1 190 ? -12.125 -14.594 5.086 1 95.81 190 SER A N 1
ATOM 1512 C CA . SER A 1 190 ? -11.461 -14.406 6.371 1 95.81 190 SER A CA 1
ATOM 1513 C C . SER A 1 190 ? -10.039 -13.898 6.188 1 95.81 190 SER A C 1
ATOM 1515 O O . SER A 1 190 ? -9.578 -13.031 6.941 1 95.81 190 SER A O 1
ATOM 1517 N N . ALA A 1 191 ? -9.328 -14.398 5.215 1 96.75 191 ALA A N 1
ATOM 1518 C CA . ALA A 1 191 ? -7.969 -13.961 4.926 1 96.75 191 ALA A CA 1
ATOM 1519 C C . ALA A 1 191 ? -7.945 -12.5 4.473 1 96.75 191 ALA A C 1
ATOM 1521 O O . ALA A 1 191 ? -7.055 -11.742 4.852 1 96.75 191 ALA A O 1
ATOM 1522 N N . LEU A 1 192 ? -8.906 -12.156 3.693 1 96.81 192 LEU A N 1
ATOM 1523 C CA . LEU A 1 192 ? -9.016 -10.781 3.232 1 96.81 192 LEU A CA 1
ATOM 1524 C C . LEU A 1 192 ? -9.227 -9.828 4.406 1 96.81 192 LEU A C 1
ATOM 1526 O O . LEU A 1 192 ? -8.625 -8.75 4.453 1 96.81 192 LEU A O 1
ATOM 1530 N N . ALA A 1 193 ? -10.094 -10.242 5.32 1 94.38 193 ALA A N 1
ATOM 1531 C CA . ALA A 1 193 ? -10.344 -9.43 6.508 1 94.38 193 ALA A CA 1
ATOM 1532 C C . ALA A 1 193 ? -9.062 -9.234 7.32 1 94.38 193 ALA A C 1
ATOM 1534 O O . ALA A 1 193 ? -8.789 -8.141 7.805 1 94.38 193 ALA A O 1
ATOM 1535 N N . LYS A 1 194 ? -8.32 -10.273 7.426 1 95.44 194 LYS A N 1
ATOM 1536 C CA . LYS A 1 194 ? -7.047 -10.195 8.133 1 95.44 194 LYS A CA 1
ATOM 1537 C C . LYS A 1 194 ? -6.082 -9.25 7.434 1 95.44 194 LYS A C 1
ATOM 1539 O O . LYS A 1 194 ? -5.387 -8.469 8.086 1 95.44 194 LYS A O 1
ATOM 1544 N N . LEU A 1 195 ? -6.047 -9.367 6.109 1 96.94 195 LEU A N 1
ATOM 1545 C CA . LEU A 1 195 ? -5.156 -8.508 5.332 1 96.94 195 LEU A CA 1
ATOM 1546 C C . LEU A 1 195 ? -5.555 -7.043 5.473 1 96.94 195 LEU A C 1
ATOM 1548 O O . LEU A 1 195 ? -4.688 -6.172 5.578 1 96.94 195 LEU A O 1
ATOM 1552 N N . GLN A 1 196 ? -6.824 -6.754 5.504 1 94.56 196 GLN A N 1
ATOM 1553 C CA . GLN A 1 196 ? -7.309 -5.395 5.703 1 94.56 196 GLN A CA 1
ATOM 1554 C C . GLN A 1 196 ? -6.863 -4.844 7.059 1 94.56 196 GLN A C 1
ATOM 1556 O O . GLN A 1 196 ? -6.5 -3.672 7.168 1 94.56 196 GLN A O 1
ATOM 1561 N N . ALA A 1 197 ? -6.914 -5.68 8.008 1 93.56 197 ALA A N 1
ATOM 1562 C CA . ALA A 1 197 ? -6.453 -5.277 9.336 1 93.56 197 ALA A CA 1
ATOM 1563 C C . ALA A 1 197 ? -4.961 -4.957 9.32 1 93.56 197 ALA A C 1
ATOM 1565 O O . ALA A 1 197 ? -4.516 -4.004 9.969 1 93.56 197 ALA A O 1
ATOM 1566 N N . GLU A 1 198 ? -4.199 -5.73 8.594 1 95.25 198 GLU A N 1
ATOM 1567 C CA . GLU A 1 198 ? -2.766 -5.488 8.469 1 95.25 198 GLU A CA 1
ATOM 1568 C C . GLU A 1 198 ? -2.49 -4.156 7.773 1 95.25 198 GLU A C 1
ATOM 1570 O O . GLU A 1 198 ? -1.54 -3.455 8.117 1 95.25 198 GLU A O 1
ATOM 1575 N N . ILE A 1 199 ? -3.279 -3.861 6.832 1 96.12 199 ILE A N 1
ATOM 1576 C CA . ILE A 1 199 ? -3.131 -2.607 6.102 1 96.12 199 ILE A CA 1
ATOM 1577 C C . ILE A 1 199 ? -3.422 -1.432 7.031 1 96.12 199 ILE A C 1
ATOM 1579 O O . ILE A 1 199 ? -2.699 -0.432 7.023 1 96.12 199 ILE A O 1
ATOM 1583 N N . ARG A 1 200 ? -4.469 -1.575 7.871 1 91.56 200 ARG A N 1
ATOM 1584 C CA . ARG A 1 200 ? -4.766 -0.54 8.859 1 91.56 200 ARG A CA 1
ATOM 1585 C C . ARG A 1 200 ? -3.602 -0.351 9.82 1 91.56 200 ARG A C 1
ATOM 1587 O O . ARG A 1 200 ? -3.264 0.779 10.18 1 91.56 200 ARG A O 1
ATOM 1594 N N . THR A 1 201 ? -3.039 -1.445 10.148 1 92.75 201 THR A N 1
ATOM 1595 C CA . THR A 1 201 ? -1.891 -1.404 11.047 1 92.75 201 THR A CA 1
ATOM 1596 C C . THR A 1 201 ? -0.722 -0.667 10.391 1 92.75 201 THR A C 1
ATOM 1598 O O . THR A 1 201 ? -0.037 0.121 11.047 1 92.75 201 THR A O 1
ATOM 1601 N N . LEU A 1 202 ? -0.47 -0.928 9.148 1 95.88 202 LEU A N 1
ATOM 1602 C CA . LEU A 1 202 ? 0.612 -0.261 8.43 1 95.88 202 LEU A CA 1
ATOM 1603 C C . LEU A 1 202 ? 0.369 1.243 8.359 1 95.88 202 LEU A C 1
ATOM 1605 O O . LEU A 1 202 ? 1.303 2.035 8.508 1 95.88 202 LEU A O 1
ATOM 1609 N N . ARG A 1 203 ? -0.839 1.685 8.156 1 93.69 203 ARG A N 1
ATOM 1610 C CA . ARG A 1 203 ? -1.18 3.104 8.117 1 93.69 203 ARG A CA 1
ATOM 1611 C C . ARG A 1 203 ? -0.919 3.764 9.469 1 93.69 203 ARG A C 1
ATOM 1613 O O . ARG A 1 203 ? -0.409 4.883 9.531 1 93.69 203 ARG A O 1
ATOM 1620 N N . ARG A 1 204 ? -1.29 3.045 10.523 1 90.31 204 ARG A N 1
ATOM 1621 C CA . ARG A 1 204 ? -1.024 3.551 11.867 1 90.31 204 ARG A CA 1
ATOM 1622 C C . ARG A 1 204 ? 0.474 3.691 12.109 1 90.31 204 ARG A C 1
ATOM 1624 O O . ARG A 1 204 ? 0.92 4.672 12.711 1 90.31 204 ARG A O 1
ATOM 1631 N N . ARG A 1 205 ? 1.181 2.721 11.664 1 94.19 205 ARG A N 1
ATOM 1632 C CA . ARG A 1 205 ? 2.631 2.76 11.82 1 94.19 205 ARG A CA 1
ATOM 1633 C C . ARG A 1 205 ? 3.23 3.953 11.078 1 94.19 205 ARG A C 1
ATOM 1635 O O . ARG A 1 205 ? 4.164 4.59 11.57 1 94.19 205 ARG A O 1
ATOM 1642 N N . PHE A 1 206 ? 2.736 4.199 9.938 1 96.38 206 PHE A N 1
ATOM 1643 C CA . PHE A 1 206 ? 3.176 5.379 9.203 1 96.38 206 PHE A CA 1
ATOM 1644 C C . PHE A 1 206 ? 2.99 6.637 10.039 1 96.38 206 PHE A C 1
ATOM 1646 O O . PHE A 1 206 ? 3.902 7.465 10.133 1 96.38 206 PHE A O 1
ATOM 1653 N N . ALA A 1 207 ? 1.825 6.785 10.633 1 90.56 207 ALA A N 1
ATOM 1654 C CA . ALA A 1 207 ? 1.516 7.949 11.461 1 90.56 207 ALA A CA 1
ATOM 1655 C C . ALA A 1 207 ? 2.467 8.047 12.648 1 90.56 207 ALA A C 1
ATOM 1657 O O . ALA A 1 207 ? 2.93 9.133 12.992 1 90.56 207 ALA A O 1
ATOM 1658 N N . GLU A 1 208 ? 2.758 6.953 13.219 1 90.81 208 GLU A N 1
ATOM 1659 C CA . GLU A 1 208 ? 3.67 6.914 14.359 1 90.81 208 GLU A CA 1
ATOM 1660 C C . GLU A 1 208 ? 5.078 7.336 13.953 1 90.81 208 GLU A C 1
ATOM 1662 O O . GLU A 1 208 ? 5.73 8.102 14.664 1 90.81 208 GLU A O 1
ATOM 1667 N N . LEU A 1 209 ? 5.488 6.836 12.844 1 95 209 LEU A N 1
ATOM 1668 C CA . LEU A 1 209 ? 6.828 7.152 12.359 1 95 209 LEU A CA 1
ATOM 1669 C C . LEU A 1 209 ? 6.93 8.625 11.977 1 95 209 LEU A C 1
ATOM 1671 O O . LEU A 1 209 ? 7.977 9.25 12.164 1 95 209 LEU A O 1
ATOM 1675 N N . HIS A 1 210 ? 5.859 9.125 11.422 1 94 210 HIS A N 1
ATOM 1676 C CA . HIS A 1 210 ? 5.789 10.555 11.164 1 94 210 HIS A CA 1
ATOM 1677 C C . HIS A 1 210 ? 5.965 11.359 12.453 1 94 210 HIS A C 1
ATOM 1679 O O . HIS A 1 210 ? 6.773 12.289 12.5 1 94 210 HIS A O 1
ATOM 1685 N N . GLU A 1 211 ? 5.234 10.977 13.492 1 89.19 211 GLU A N 1
ATOM 1686 C CA . GLU A 1 211 ? 5.309 11.664 14.773 1 89.19 211 GLU A CA 1
ATOM 1687 C C . GLU A 1 211 ? 6.719 11.602 15.359 1 89.19 211 GLU A C 1
ATOM 1689 O O . GLU A 1 211 ? 7.234 12.602 15.852 1 89.19 211 GLU A O 1
ATOM 1694 N N . GLU A 1 212 ? 7.293 10.477 15.258 1 89.44 212 GLU A N 1
ATOM 1695 C CA . GLU A 1 212 ? 8.664 10.297 15.742 1 89.44 212 GLU A CA 1
ATOM 1696 C C . GLU A 1 212 ? 9.641 11.188 14.969 1 89.44 212 GLU A C 1
ATOM 1698 O O . GLU A 1 212 ? 10.586 11.719 15.555 1 89.44 212 GLU A O 1
ATOM 1703 N N . SER A 1 213 ? 9.375 11.375 13.75 1 94.69 213 SER A N 1
ATOM 1704 C CA . SER A 1 213 ? 10.273 12.109 12.875 1 94.69 213 SER A CA 1
ATOM 1705 C C . SER A 1 213 ? 10.211 13.609 13.148 1 94.69 213 SER A C 1
ATOM 1707 O O . SER A 1 213 ? 11.133 14.352 12.789 1 94.69 213 SER A O 1
ATOM 1709 N N . LEU A 1 214 ? 9.141 14.016 13.797 1 87.88 214 LEU A N 1
ATOM 1710 C CA . LEU A 1 214 ? 8.945 15.438 14.062 1 87.88 214 LEU A CA 1
ATOM 1711 C C . LEU A 1 214 ? 10 15.961 15.031 1 87.88 214 LEU A C 1
ATOM 1713 O O . LEU A 1 214 ? 10.203 17.172 15.133 1 87.88 214 LEU A O 1
ATOM 1717 N N . ALA A 1 215 ? 10.656 15.086 15.711 1 88.62 215 ALA A N 1
ATOM 1718 C CA . ALA A 1 215 ? 11.695 15.477 16.656 1 88.62 215 ALA A CA 1
ATOM 1719 C C . ALA A 1 215 ? 12.961 15.914 15.922 1 88.62 215 ALA A C 1
ATOM 1721 O O . ALA A 1 215 ? 13.789 16.641 16.469 1 88.62 215 ALA A O 1
ATOM 1722 N N . ALA A 1 216 ? 13.156 15.531 14.727 1 91.75 216 ALA A N 1
ATOM 1723 C CA . ALA A 1 216 ? 14.32 15.883 13.93 1 91.75 216 ALA A CA 1
ATOM 1724 C C . ALA A 1 216 ? 14.141 17.234 13.25 1 91.75 216 ALA A C 1
ATOM 1726 O O . ALA A 1 216 ? 13.008 17.688 13.031 1 91.75 216 ALA A O 1
ATOM 1727 N N . PRO A 1 217 ? 15.266 17.922 12.984 1 91.5 217 PRO A N 1
ATOM 1728 C CA . PRO A 1 217 ? 15.164 19.156 12.219 1 91.5 217 PRO A CA 1
ATOM 1729 C C . PRO A 1 217 ? 14.547 18.969 10.836 1 91.5 217 PRO A C 1
ATOM 1731 O O . PRO A 1 217 ? 14.633 17.875 10.273 1 91.5 217 PRO A O 1
ATOM 1734 N N . LEU A 1 218 ? 13.906 19.953 10.289 1 91.06 218 LEU A N 1
ATOM 1735 C CA . LEU A 1 218 ? 13.195 19.891 9.016 1 91.06 218 LEU A CA 1
ATOM 1736 C C . LEU A 1 218 ? 14.117 19.406 7.898 1 91.06 218 LEU A C 1
ATOM 1738 O O . LEU A 1 218 ? 13.68 18.688 6.996 1 91.06 218 LEU A O 1
ATOM 1742 N N . THR A 1 219 ? 15.422 19.75 7.973 1 91.62 219 THR A N 1
ATOM 1743 C CA . THR A 1 219 ? 16.375 19.422 6.926 1 91.62 219 THR A CA 1
ATOM 1744 C C . THR A 1 219 ? 16.609 17.906 6.867 1 91.62 219 THR A C 1
ATOM 1746 O O . THR A 1 219 ? 17.141 17.406 5.883 1 91.62 219 THR A O 1
ATOM 1749 N N . LYS A 1 220 ? 16.156 17.25 7.875 1 94.69 220 LYS A N 1
ATOM 1750 C CA . LYS A 1 220 ? 16.375 15.805 7.941 1 94.69 220 LYS A CA 1
ATOM 1751 C C . LYS A 1 220 ? 15.062 15.047 7.719 1 94.69 220 LYS A C 1
ATOM 1753 O O . LYS A 1 220 ? 15.031 13.82 7.84 1 94.69 220 LYS A O 1
ATOM 1758 N N . ARG A 1 221 ? 14.031 15.773 7.465 1 95.5 221 ARG A N 1
ATOM 1759 C CA . ARG A 1 221 ? 12.719 15.18 7.223 1 95.5 221 ARG A CA 1
ATOM 1760 C C . ARG A 1 221 ? 12.328 15.289 5.754 1 95.5 221 ARG A C 1
ATOM 1762 O O . ARG A 1 221 ? 12.523 16.344 5.133 1 95.5 221 ARG A O 1
ATOM 1769 N N . HIS A 1 222 ? 11.789 14.266 5.227 1 94.88 222 HIS A N 1
ATOM 1770 C CA . HIS A 1 222 ? 11.422 14.211 3.814 1 94.88 222 HIS A CA 1
ATOM 1771 C C . HIS A 1 222 ? 9.945 13.898 3.637 1 94.88 222 HIS A C 1
ATOM 1773 O O . HIS A 1 222 ? 9.43 12.938 4.223 1 94.88 222 HIS A O 1
ATOM 1779 N N . GLY A 1 223 ? 9.297 14.766 2.887 1 95.62 223 GLY A N 1
ATOM 1780 C CA . GLY A 1 223 ? 7.91 14.469 2.549 1 95.62 223 GLY A CA 1
ATOM 1781 C C . GLY A 1 223 ? 7.742 13.164 1.8 1 95.62 223 GLY A C 1
ATOM 1782 O O . GLY A 1 223 ? 8.305 12.984 0.719 1 95.62 223 GLY A O 1
ATOM 1783 N N . THR A 1 224 ? 6.934 12.281 2.336 1 96.25 224 THR A N 1
ATOM 1784 C CA . THR A 1 224 ? 6.812 10.922 1.822 1 96.25 224 THR A CA 1
ATOM 1785 C C . THR A 1 224 ? 5.344 10.539 1.641 1 96.25 224 THR A C 1
ATOM 1787 O O . THR A 1 224 ? 4.52 10.797 2.521 1 96.25 224 THR A O 1
ATOM 1790 N N . GLY A 1 225 ? 5.082 10 0.468 1 95.56 225 GLY A N 1
ATOM 1791 C CA . GLY A 1 225 ? 3.758 9.453 0.205 1 95.56 225 GLY A CA 1
ATOM 1792 C C . GLY A 1 225 ? 3.727 7.938 0.192 1 95.56 225 GLY A C 1
ATOM 1793 O O . GLY A 1 225 ? 4.668 7.297 -0.28 1 95.56 225 GLY A O 1
ATOM 1794 N N . MET A 1 226 ? 2.631 7.402 0.713 1 96.19 226 MET A N 1
ATOM 1795 C CA . MET A 1 226 ? 2.398 5.961 0.69 1 96.19 226 MET A CA 1
ATOM 1796 C C . MET A 1 226 ? 1.001 5.641 0.171 1 96.19 226 MET A C 1
ATOM 1798 O O . MET A 1 226 ? 0.012 6.184 0.669 1 96.19 226 MET A O 1
ATOM 1802 N N . LEU A 1 227 ? 0.971 4.797 -0.789 1 95.5 227 LEU A N 1
ATOM 1803 C CA . LEU A 1 227 ? -0.288 4.34 -1.368 1 95.5 227 LEU A CA 1
ATOM 1804 C C . LEU A 1 227 ? -0.513 2.859 -1.086 1 95.5 227 LEU A C 1
ATOM 1806 O O . LEU A 1 227 ? 0.375 2.037 -1.32 1 95.5 227 LEU A O 1
ATOM 1810 N N . LEU A 1 228 ? -1.696 2.586 -0.537 1 95.94 228 LEU A N 1
ATOM 1811 C CA . LEU A 1 228 ? -2.148 1.218 -0.308 1 95.94 228 LEU A CA 1
ATOM 1812 C C . LEU A 1 228 ? -3.475 0.957 -1.016 1 95.94 228 LEU A C 1
ATOM 1814 O O . LEU A 1 228 ? -4.449 1.68 -0.8 1 95.94 228 LEU A O 1
ATOM 1818 N N . ALA A 1 229 ? -3.494 -0.018 -1.843 1 95.56 229 ALA A N 1
ATOM 1819 C CA . ALA A 1 229 ? -4.73 -0.372 -2.533 1 95.56 229 ALA A CA 1
ATOM 1820 C C . ALA A 1 229 ? -4.941 -1.883 -2.541 1 95.56 229 ALA A C 1
ATOM 1822 O O . ALA A 1 229 ? -3.992 -2.648 -2.723 1 95.56 229 ALA A O 1
ATOM 1823 N N . LEU A 1 230 ? -6.125 -2.285 -2.295 1 96.75 230 LEU A N 1
ATOM 1824 C CA . LEU A 1 230 ? -6.52 -3.689 -2.217 1 96.75 230 LEU A CA 1
ATOM 1825 C C . LEU A 1 230 ? -7.914 -3.896 -2.793 1 96.75 230 LEU A C 1
ATOM 1827 O O . LEU A 1 230 ? -8.852 -3.189 -2.424 1 96.75 230 LEU A O 1
ATOM 1831 N N . ARG A 1 231 ? -8.008 -4.863 -3.67 1 96 231 ARG A N 1
ATOM 1832 C CA . ARG A 1 231 ? -9.344 -5.211 -4.148 1 96 231 ARG A CA 1
ATOM 1833 C C . ARG A 1 231 ? -9.336 -6.551 -4.875 1 96 231 ARG A C 1
ATOM 1835 O O . ARG A 1 231 ? -8.281 -7.02 -5.316 1 96 231 ARG A O 1
ATOM 1842 N N . GLU A 1 232 ? -10.539 -7.156 -4.895 1 95.19 232 GLU A N 1
ATOM 1843 C CA . GLU A 1 232 ? -10.703 -8.281 -5.812 1 95.19 232 GLU A CA 1
ATOM 1844 C C . GLU A 1 232 ? -10.539 -7.832 -7.262 1 95.19 232 GLU A C 1
ATOM 1846 O O . GLU A 1 232 ? -11.164 -6.859 -7.691 1 95.19 232 GLU A O 1
ATOM 1851 N N . TRP A 1 233 ? -9.586 -8.562 -7.945 1 92.81 233 TRP A N 1
ATOM 1852 C CA . TRP A 1 233 ? -9.219 -8.031 -9.258 1 92.81 233 TRP A CA 1
ATOM 1853 C C . TRP A 1 233 ? -8.555 -9.102 -10.109 1 92.81 233 TRP A C 1
ATOM 1855 O O . TRP A 1 233 ? -7.875 -9.992 -9.586 1 92.81 233 TRP A O 1
ATOM 1865 N N . GLU A 1 234 ? -8.781 -9.062 -11.344 1 91.12 234 GLU A N 1
ATOM 1866 C CA . GLU A 1 234 ? -8.008 -9.766 -12.359 1 91.12 234 GLU A CA 1
ATOM 1867 C C . GLU A 1 234 ? -7.742 -8.883 -13.57 1 91.12 234 GLU A C 1
ATOM 1869 O O . GLU A 1 234 ? -8.477 -7.926 -13.82 1 91.12 234 GLU A O 1
ATOM 1874 N N . LEU A 1 235 ? -6.719 -9.156 -14.281 1 89.56 235 LEU A N 1
ATOM 1875 C CA . LEU A 1 235 ? -6.371 -8.383 -15.469 1 89.56 235 LEU A CA 1
ATOM 1876 C C . LEU A 1 235 ? -7.539 -8.352 -16.453 1 89.56 235 LEU A C 1
ATOM 1878 O O . LEU A 1 235 ? -8.219 -9.359 -16.656 1 89.56 235 LEU A O 1
ATOM 1882 N N . GLY A 1 236 ? -7.746 -7.133 -16.984 1 89.06 236 GLY A N 1
ATOM 1883 C CA . GLY A 1 236 ? -8.836 -6.953 -17.922 1 89.06 236 GLY A CA 1
ATOM 1884 C C . GLY A 1 236 ? -8.82 -7.961 -19.062 1 89.06 236 GLY A C 1
ATOM 1885 O O . GLY A 1 236 ? -9.875 -8.453 -19.469 1 89.06 236 GLY A O 1
ATOM 1886 N N . ALA A 1 237 ? -7.711 -8.273 -19.578 1 89.06 237 ALA A N 1
ATOM 1887 C CA . ALA A 1 237 ? -7.566 -9.258 -20.641 1 89.06 237 ALA A CA 1
ATOM 1888 C C . ALA A 1 237 ? -8.133 -10.617 -20.219 1 89.06 237 ALA A C 1
ATOM 1890 O O . ALA A 1 237 ? -8.695 -11.344 -21.031 1 89.06 237 ALA A O 1
ATOM 1891 N N . PHE A 1 238 ? -7.988 -10.953 -18.984 1 92.88 238 PHE A N 1
ATOM 1892 C CA . PHE A 1 238 ? -8.516 -12.203 -18.453 1 92.88 238 PHE A CA 1
ATOM 1893 C C . PHE A 1 238 ? -10.031 -12.141 -18.328 1 92.88 238 PHE A C 1
ATOM 1895 O O . PHE A 1 238 ? -10.727 -13.109 -18.672 1 92.88 238 PHE A O 1
ATOM 1902 N N . THR A 1 239 ? -10.477 -11.031 -17.859 1 91.25 239 THR A N 1
ATOM 1903 C CA . THR A 1 239 ? -11.914 -10.836 -17.688 1 91.25 239 THR A CA 1
ATOM 1904 C C . THR A 1 239 ? -12.656 -11.062 -19 1 91.25 239 THR A C 1
ATOM 1906 O O . THR A 1 239 ? -13.734 -11.648 -19.016 1 91.25 239 THR A O 1
ATOM 1909 N N . ARG A 1 240 ? -12.125 -10.609 -20.062 1 91.62 240 ARG A N 1
ATOM 1910 C CA . ARG A 1 240 ? -12.742 -10.734 -21.391 1 91.62 240 ARG A CA 1
ATOM 1911 C C . ARG A 1 240 ? -12.859 -12.195 -21.797 1 91.62 240 ARG A C 1
ATOM 1913 O O . ARG A 1 240 ? -13.664 -12.547 -22.656 1 91.62 240 ARG A O 1
ATOM 1920 N N . LEU A 1 241 ? -12.062 -13.031 -21.188 1 94 241 LEU A N 1
ATOM 1921 C CA . LEU A 1 241 ? -12.047 -14.453 -21.531 1 94 241 LEU A CA 1
ATOM 1922 C C . LEU A 1 241 ? -12.961 -15.25 -20.594 1 94 241 LEU A C 1
ATOM 1924 O O . LEU A 1 241 ? -13.125 -16.453 -20.766 1 94 241 LEU A O 1
ATOM 1928 N N . ARG A 1 242 ? -13.523 -14.625 -19.625 1 94.12 242 ARG A N 1
ATOM 1929 C CA . ARG A 1 242 ? -14.391 -15.336 -18.688 1 94.12 242 ARG A CA 1
ATOM 1930 C C . ARG A 1 242 ? -15.664 -15.82 -19.391 1 94.12 242 ARG A C 1
ATOM 1932 O O . ARG A 1 242 ? -16.203 -15.117 -20.25 1 94.12 242 ARG A O 1
ATOM 1939 N N . ARG A 1 243 ? -16.125 -16.969 -18.859 1 91.69 243 ARG A N 1
ATOM 1940 C CA . ARG A 1 243 ? -17.391 -17.484 -19.359 1 91.69 243 ARG A CA 1
ATOM 1941 C C . ARG A 1 243 ? -18.562 -16.734 -18.75 1 91.69 243 ARG A C 1
ATOM 1943 O O . ARG A 1 243 ? -18.547 -16.391 -17.562 1 91.69 243 ARG A O 1
ATOM 1950 N N . THR A 1 244 ? -19.328 -16.141 -19.578 1 76.44 244 THR A N 1
ATOM 1951 C CA . THR A 1 244 ? -20.531 -15.445 -19.094 1 76.44 244 THR A CA 1
ATOM 1952 C C . THR A 1 244 ? -21.5 -16.422 -18.469 1 76.44 244 THR A C 1
ATOM 1954 O O . THR A 1 244 ? -21.719 -17.516 -19 1 76.44 244 THR A O 1
ATOM 1957 N N . ALA A 1 245 ? -21.734 -16.25 -17.203 1 55.91 245 ALA A N 1
ATOM 1958 C CA . ALA A 1 245 ? -22.844 -17.047 -16.672 1 55.91 245 ALA A CA 1
ATOM 1959 C C . ALA A 1 245 ? -24.047 -17 -17.609 1 55.91 245 ALA A C 1
ATOM 1961 O O . ALA A 1 245 ? -24.344 -15.961 -18.203 1 55.91 245 ALA A O 1
ATOM 1962 N N . MET B 1 1 ? 22.188 -31.969 0.828 1 50.91 1 MET B N 1
ATOM 1963 C CA . MET B 1 1 ? 21.109 -32.906 1.146 1 50.91 1 MET B CA 1
ATOM 1964 C C . MET B 1 1 ? 21.047 -34.031 0.117 1 50.91 1 MET B C 1
ATOM 1966 O O . MET B 1 1 ? 21.047 -33.781 -1.089 1 50.91 1 MET B O 1
ATOM 1970 N N .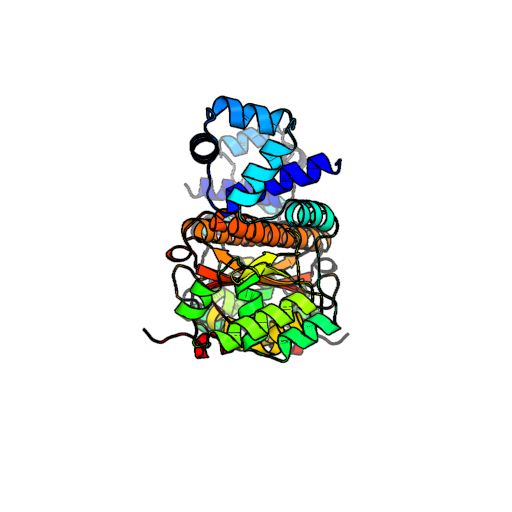 SER B 1 2 ? 21.188 -35.25 0.474 1 62.44 2 SER B N 1
ATOM 1971 C CA . SER B 1 2 ? 21.156 -36.406 -0.418 1 62.44 2 SER B CA 1
ATOM 1972 C C . SER B 1 2 ? 19.797 -36.531 -1.097 1 62.44 2 SER B C 1
ATOM 1974 O O . SER B 1 2 ? 18.828 -35.906 -0.685 1 62.44 2 SER B O 1
ATOM 1976 N N . GLU B 1 3 ? 19.812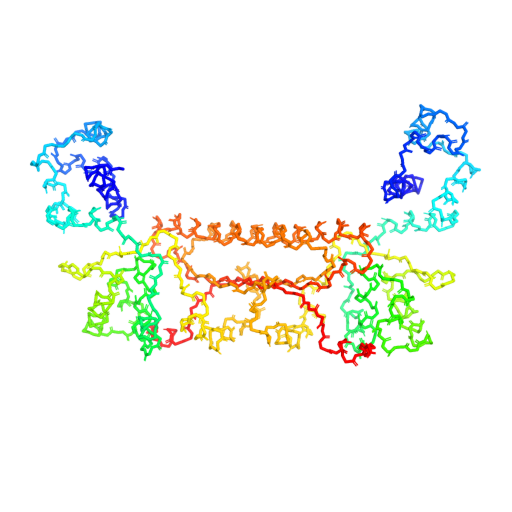 -37.094 -2.217 1 64.25 3 GLU B N 1
ATOM 1977 C CA . GLU B 1 3 ? 18.562 -37.375 -2.916 1 64.25 3 GLU B CA 1
ATOM 1978 C C . GLU B 1 3 ? 17.516 -37.969 -1.972 1 64.25 3 GLU B C 1
ATOM 1980 O O . GLU B 1 3 ? 16.344 -37.625 -2.049 1 64.25 3 GLU B O 1
ATOM 1985 N N . LEU B 1 4 ? 18.031 -38.781 -1.118 1 68.94 4 LEU B N 1
ATOM 1986 C CA . LEU B 1 4 ? 17.125 -39.406 -0.153 1 68.94 4 LEU B CA 1
ATOM 1987 C C . LEU B 1 4 ? 16.609 -38.375 0.844 1 68.94 4 LEU B C 1
ATOM 1989 O O . LEU B 1 4 ? 15.445 -38.406 1.234 1 68.94 4 LEU B O 1
ATOM 1993 N N . ASP B 1 5 ? 17.469 -37.5 1.142 1 72.75 5 ASP B N 1
ATOM 1994 C CA . ASP B 1 5 ? 17.047 -36.438 2.064 1 72.75 5 ASP B CA 1
ATOM 1995 C C . ASP B 1 5 ? 15.938 -35.594 1.46 1 72.75 5 ASP B C 1
ATOM 1997 O O . ASP B 1 5 ? 14.969 -35.25 2.146 1 72.75 5 ASP B O 1
ATOM 2001 N N . ARG B 1 6 ? 16.156 -35.406 0.246 1 73 6 ARG B N 1
ATOM 2002 C CA . ARG B 1 6 ? 15.172 -34.594 -0.464 1 73 6 ARG B CA 1
ATOM 2003 C C . ARG B 1 6 ? 13.844 -35.312 -0.592 1 73 6 ARG B C 1
ATOM 2005 O O . ARG B 1 6 ? 12.781 -34.719 -0.463 1 73 6 ARG B O 1
ATOM 2012 N N . LEU B 1 7 ? 13.945 -36.594 -0.773 1 73.5 7 LEU B N 1
ATOM 2013 C CA . LEU B 1 7 ? 12.742 -37.406 -0.908 1 73.5 7 LEU B CA 1
ATOM 2014 C C . LEU B 1 7 ? 11.969 -37.438 0.404 1 73.5 7 LEU B C 1
ATOM 2016 O O . LEU B 1 7 ? 10.742 -37.281 0.413 1 73.5 7 LEU B O 1
ATOM 2020 N N . VAL B 1 8 ? 12.727 -37.594 1.422 1 78.81 8 VAL B N 1
ATOM 2021 C CA . VAL B 1 8 ? 12.109 -37.688 2.738 1 78.81 8 VAL B CA 1
ATOM 2022 C C . VAL B 1 8 ? 11.492 -36.344 3.119 1 78.81 8 VAL B C 1
ATOM 2024 O O . VAL B 1 8 ? 10.383 -36.312 3.652 1 78.81 8 VAL B O 1
ATOM 2027 N N . SER B 1 9 ? 12.242 -35.406 2.768 1 78.56 9 SER B N 1
ATOM 2028 C CA . SER B 1 9 ? 11.734 -34.062 3.037 1 78.56 9 SER B CA 1
ATOM 2029 C C . SER B 1 9 ? 10.445 -33.781 2.262 1 78.56 9 SER B C 1
ATOM 2031 O O . SER B 1 9 ? 9.5 -33.219 2.799 1 78.56 9 SER B O 1
ATOM 2033 N N . THR B 1 10 ? 10.438 -34.188 1.097 1 76.81 10 THR B N 1
ATOM 2034 C CA . THR B 1 10 ? 9.258 -34.031 0.251 1 76.81 10 THR B CA 1
ATOM 2035 C C . THR B 1 10 ? 8.07 -34.812 0.821 1 76.81 10 THR B C 1
ATOM 2037 O O . THR B 1 10 ? 6.949 -34.312 0.834 1 76.81 10 THR B O 1
ATOM 2040 N N . LEU B 1 11 ? 8.352 -36.031 1.28 1 81.81 11 LEU B N 1
ATOM 2041 C CA . LEU B 1 11 ? 7.301 -36.844 1.882 1 81.81 11 LEU B CA 1
ATOM 2042 C C . LEU B 1 11 ? 6.707 -36.156 3.104 1 81.81 11 LEU B C 1
ATOM 2044 O O . LEU B 1 11 ? 5.484 -36.125 3.266 1 81.81 11 LEU B O 1
ATOM 2048 N N . LYS B 1 12 ? 7.578 -35.625 3.832 1 83.62 12 LYS B N 1
ATOM 2049 C CA . LYS B 1 12 ? 7.125 -34.906 5.027 1 83.62 12 LYS B CA 1
ATOM 2050 C C . LYS B 1 12 ? 6.242 -33.719 4.664 1 83.62 12 LYS B C 1
ATOM 2052 O O . LYS B 1 12 ? 5.199 -33.5 5.285 1 83.62 12 LYS B O 1
ATOM 2057 N N . GLN B 1 13 ? 6.668 -33.094 3.736 1 79.81 13 GLN B N 1
ATOM 2058 C CA . GLN B 1 13 ? 5.938 -31.938 3.264 1 79.81 13 GLN B CA 1
ATOM 2059 C C . GLN B 1 13 ? 4.559 -32.312 2.732 1 79.81 13 GLN B C 1
ATOM 2061 O O . GLN B 1 13 ? 3.572 -31.625 3.004 1 79.81 13 GLN B O 1
ATOM 2066 N N . ARG B 1 14 ? 4.488 -33.375 2.004 1 78.12 14 ARG B N 1
ATOM 2067 C CA . ARG B 1 14 ? 3.23 -33.812 1.412 1 78.12 14 ARG B CA 1
ATOM 2068 C C . ARG B 1 14 ? 2.285 -34.344 2.479 1 78.12 14 ARG B C 1
ATOM 2070 O O . ARG B 1 14 ? 1.073 -34.125 2.412 1 78.12 14 ARG B O 1
ATOM 2077 N N . LEU B 1 15 ? 2.818 -35.062 3.434 1 85.75 15 LEU B N 1
ATOM 2078 C CA . LEU B 1 15 ? 2.02 -35.5 4.562 1 85.75 15 LEU B CA 1
ATOM 2079 C C . LEU B 1 15 ? 1.385 -34.344 5.301 1 85.75 15 LEU B C 1
ATOM 2081 O O . LEU B 1 15 ? 0.189 -34.375 5.602 1 85.75 15 LEU B O 1
ATOM 2085 N N . LYS B 1 16 ? 2.203 -33.312 5.449 1 81.94 16 LYS B N 1
ATOM 2086 C CA . LYS B 1 16 ? 1.737 -32.125 6.141 1 81.94 16 LYS B CA 1
ATOM 2087 C C . LYS B 1 16 ? 0.679 -31.391 5.32 1 81.94 16 LYS B C 1
ATOM 2089 O O . LYS B 1 16 ? -0.349 -30.969 5.855 1 81.94 16 LYS B O 1
ATOM 2094 N N . ALA B 1 17 ? 0.885 -31.344 4.117 1 74.19 17 ALA B N 1
ATOM 2095 C CA . ALA B 1 17 ? -0.017 -30.656 3.199 1 74.19 17 ALA B CA 1
ATOM 2096 C C . ALA B 1 17 ? -1.379 -31.344 3.15 1 74.19 17 ALA B C 1
ATOM 2098 O O . ALA B 1 17 ? -2.406 -30.688 2.973 1 74.19 17 ALA B O 1
ATOM 2099 N N . GLN B 1 18 ? -1.351 -32.594 3.322 1 76.38 18 GLN B N 1
ATOM 2100 C CA . GLN B 1 18 ? -2.59 -33.344 3.252 1 76.38 18 GLN B CA 1
ATOM 2101 C C . GLN B 1 18 ? -3.164 -33.594 4.645 1 76.38 18 GLN B C 1
ATOM 2103 O O . GLN B 1 18 ? -4.152 -34.312 4.793 1 76.38 18 GLN B O 1
ATOM 2108 N N . GLY B 1 19 ? -2.438 -33.062 5.629 1 80.75 19 GLY B N 1
ATOM 2109 C CA . GLY B 1 19 ? -2.889 -33.156 7.008 1 80.75 19 GLY B CA 1
ATOM 2110 C C . GLY B 1 19 ? -2.768 -34.562 7.578 1 80.75 19 GLY B C 1
ATOM 2111 O O . GLY B 1 19 ? -3.477 -34.906 8.523 1 80.75 19 GLY B O 1
ATOM 2112 N N . ILE B 1 20 ? -2.006 -35.344 7.027 1 87.25 20 ILE B N 1
ATOM 2113 C CA . ILE B 1 20 ? -1.825 -36.719 7.508 1 87.25 20 ILE B CA 1
ATOM 2114 C C . ILE B 1 20 ? -0.741 -36.75 8.578 1 87.25 20 ILE B C 1
ATOM 2116 O O . ILE B 1 20 ? 0.414 -36.406 8.312 1 87.25 20 ILE B O 1
ATOM 2120 N N . THR B 1 21 ? -1.209 -37.125 9.734 1 89.88 21 THR B N 1
ATOM 2121 C CA . THR B 1 21 ? -0.259 -37.219 10.844 1 89.88 21 THR B CA 1
ATOM 2122 C C . THR B 1 21 ? 0.497 -38.531 10.789 1 89.88 21 THR B C 1
ATOM 2124 O O . THR B 1 21 ? 0.095 -39.469 10.078 1 89.88 21 THR B O 1
ATOM 2127 N N . TYR B 1 22 ? 1.617 -38.594 11.594 1 92.88 22 TYR B N 1
ATOM 2128 C CA . TYR B 1 22 ? 2.381 -39.812 11.664 1 92.88 22 TYR B CA 1
ATOM 2129 C C . TYR B 1 22 ? 1.531 -40.969 12.234 1 92.88 22 TYR B C 1
ATOM 2131 O O . TYR B 1 22 ? 1.67 -42.125 11.828 1 92.88 22 TYR B O 1
ATOM 2139 N N . ARG B 1 23 ? 0.632 -40.594 13.094 1 92.31 23 ARG B N 1
ATOM 2140 C CA . ARG B 1 23 ? -0.287 -41.562 13.672 1 92.31 23 ARG B CA 1
ATOM 2141 C C . ARG B 1 23 ? -1.228 -42.125 12.617 1 92.31 23 ARG B C 1
ATOM 2143 O O . ARG B 1 23 ? -1.397 -43.344 12.516 1 92.31 23 ARG B O 1
ATOM 2150 N N . GLU B 1 24 ? -1.803 -41.25 11.898 1 92.06 24 GLU B N 1
ATOM 2151 C CA . GLU B 1 24 ? -2.717 -41.656 10.844 1 92.06 24 GLU B CA 1
ATOM 2152 C C . GLU B 1 24 ? -1.99 -42.469 9.773 1 92.06 24 GLU B C 1
ATOM 2154 O O . GLU B 1 24 ? -2.52 -43.469 9.281 1 92.06 24 GLU B O 1
ATOM 2159 N N . LEU B 1 25 ? -0.839 -41.969 9.406 1 93.81 25 LEU B N 1
ATOM 2160 C CA . LEU B 1 25 ? -0.026 -42.688 8.438 1 93.81 25 LEU B CA 1
ATOM 2161 C C . LEU B 1 25 ? 0.27 -44.094 8.922 1 93.81 25 LEU B C 1
ATOM 2163 O O . LEU B 1 25 ? 0.19 -45.062 8.148 1 93.81 25 LEU B O 1
ATOM 2167 N N . GLY B 1 26 ? 0.597 -44.219 10.117 1 93.81 26 GLY B N 1
ATOM 2168 C CA . GLY B 1 26 ? 0.838 -45.531 10.719 1 93.81 26 GLY B CA 1
ATOM 2169 C C . GLY B 1 26 ? -0.349 -46.469 10.602 1 93.81 26 GLY B C 1
ATOM 2170 O O . GLY B 1 26 ? -0.191 -47.625 10.234 1 93.81 26 GLY B O 1
ATOM 2171 N N . THR B 1 27 ? -1.495 -45.969 10.906 1 91.69 27 THR B N 1
ATOM 2172 C CA . THR B 1 27 ? -2.719 -46.781 10.82 1 91.69 27 THR B CA 1
ATOM 2173 C C . THR B 1 27 ? -2.934 -47.281 9.406 1 91.69 27 THR B C 1
ATOM 2175 O O . THR B 1 27 ? -3.287 -48.438 9.203 1 91.69 27 THR B O 1
ATOM 2178 N N . ARG B 1 28 ? -2.668 -46.469 8.453 1 90.5 28 ARG B N 1
ATOM 2179 C CA . ARG B 1 28 ? -2.902 -46.812 7.059 1 90.5 28 ARG B CA 1
ATOM 2180 C C . ARG B 1 28 ? -1.861 -47.812 6.566 1 90.5 28 ARG B C 1
ATOM 2182 O O . ARG B 1 28 ? -2.145 -48.625 5.684 1 90.5 28 ARG B O 1
ATOM 2189 N N . LEU B 1 29 ? -0.742 -47.75 7.141 1 90.31 29 LEU B N 1
ATOM 2190 C CA . LEU B 1 29 ? 0.356 -48.594 6.707 1 90.31 29 LEU B CA 1
ATOM 2191 C C . LEU B 1 29 ? 0.439 -49.844 7.574 1 90.31 29 LEU B C 1
ATOM 2193 O O . LEU B 1 29 ? 1.251 -50.75 7.309 1 90.31 29 LEU B O 1
ATOM 2197 N N . GLY B 1 30 ? -0.352 -49.906 8.641 1 92.31 30 GLY B N 1
ATOM 2198 C CA . GLY B 1 30 ? -0.291 -51.031 9.578 1 92.31 30 GLY B CA 1
ATOM 2199 C C . GLY B 1 30 ? 0.925 -50.969 10.484 1 92.31 30 GLY B C 1
ATOM 2200 O O . GLY B 1 30 ? 1.505 -52 10.805 1 92.31 30 GLY B O 1
ATOM 2201 N N . LEU B 1 31 ? 1.396 -49.812 10.648 1 91.5 31 LEU B N 1
ATOM 2202 C CA . LEU B 1 31 ? 2.545 -49.594 11.516 1 91.5 31 LEU B CA 1
ATOM 2203 C C . LEU B 1 31 ? 2.154 -48.781 12.734 1 91.5 31 LEU B C 1
ATOM 2205 O O . LEU B 1 31 ? 1.106 -48.125 12.734 1 91.5 31 LEU B O 1
ATOM 2209 N N . SER B 1 32 ? 2.963 -48.844 13.844 1 92.94 32 SER B N 1
ATOM 2210 C CA . SER B 1 32 ? 2.795 -47.938 14.977 1 92.94 32 SER B CA 1
ATOM 2211 C C . SER B 1 32 ? 3.314 -46.531 14.641 1 92.94 32 SER B C 1
ATOM 2213 O O . SER B 1 32 ? 4.164 -46.375 13.766 1 92.94 32 SER B O 1
ATOM 2215 N N . GLU B 1 33 ? 2.803 -45.562 15.344 1 93.62 33 GLU B N 1
ATOM 2216 C CA . GLU B 1 33 ? 3.299 -44.188 15.203 1 93.62 33 GLU B CA 1
ATOM 2217 C C . GLU B 1 33 ? 4.793 -44.125 15.508 1 93.62 33 GLU B C 1
ATOM 2219 O O . GLU B 1 33 ? 5.531 -43.406 14.828 1 93.62 33 GLU B O 1
ATOM 2224 N N . ALA B 1 34 ? 5.184 -44.844 16.453 1 92.25 34 ALA B N 1
ATOM 2225 C CA . ALA B 1 34 ? 6.594 -44.875 16.844 1 92.25 34 ALA B CA 1
ATOM 2226 C C . ALA B 1 34 ? 7.457 -45.406 15.695 1 92.25 34 ALA B C 1
ATOM 2228 O O . ALA B 1 34 ? 8.547 -44.875 15.445 1 92.25 34 ALA B O 1
ATOM 2229 N N . SER B 1 35 ? 7.016 -46.406 15.07 1 92.25 35 SER B N 1
ATOM 2230 C CA . SER B 1 35 ? 7.719 -47 13.938 1 92.25 35 SER B CA 1
ATOM 2231 C C . SER B 1 35 ? 7.82 -46.031 12.781 1 92.25 35 SER B C 1
ATOM 2233 O O . SER B 1 35 ? 8.867 -45.906 12.125 1 92.25 35 SER B O 1
ATOM 2235 N N . VAL B 1 36 ? 6.703 -45.281 12.562 1 93.75 36 VAL B N 1
ATOM 2236 C CA . VAL B 1 36 ? 6.688 -44.25 11.508 1 93.75 36 VAL B CA 1
ATOM 2237 C C . VAL B 1 36 ? 7.676 -43.156 11.844 1 93.75 36 VAL B C 1
ATOM 2239 O O . VAL B 1 36 ? 8.453 -42.719 10.992 1 93.75 36 VAL B O 1
ATOM 2242 N N . LYS B 1 37 ? 7.684 -42.688 13.008 1 92.69 37 LYS B N 1
ATOM 2243 C CA . LYS B 1 37 ? 8.609 -41.656 13.438 1 92.69 37 LYS B CA 1
ATOM 2244 C C . LYS B 1 37 ? 10.055 -42.094 13.258 1 92.69 37 LYS B C 1
ATOM 2246 O O . LYS B 1 37 ? 10.891 -41.312 12.773 1 92.69 37 LYS B O 1
ATOM 2251 N N . ARG B 1 38 ? 10.312 -43.25 13.648 1 87.94 38 ARG B N 1
ATOM 2252 C CA . ARG B 1 38 ? 11.656 -43.812 13.508 1 87.94 38 ARG B CA 1
ATOM 2253 C C . ARG B 1 38 ? 12.055 -43.906 12.039 1 87.94 38 ARG B C 1
ATOM 2255 O O . ARG B 1 38 ? 13.195 -43.594 11.68 1 87.94 38 ARG B O 1
ATOM 2262 N N . MET B 1 39 ? 11.148 -44.312 11.172 1 89.25 39 MET B N 1
ATOM 2263 C CA . MET B 1 39 ? 11.383 -44.438 9.734 1 89.25 39 MET B CA 1
ATOM 2264 C C . MET B 1 39 ? 11.773 -43.094 9.117 1 89.25 39 MET B C 1
ATOM 2266 O O . MET B 1 39 ? 12.742 -43.031 8.367 1 89.25 39 MET B O 1
ATOM 2270 N N . PHE B 1 40 ? 11.062 -42.125 9.555 1 90.88 40 PHE B N 1
ATOM 2271 C CA . PHE B 1 40 ? 11.32 -40.781 9.016 1 90.88 40 PHE B CA 1
ATOM 2272 C C . PHE B 1 40 ? 12.586 -40.188 9.633 1 90.88 40 PHE B C 1
ATOM 2274 O O . PHE B 1 40 ? 13.336 -39.469 8.953 1 90.88 40 PHE B O 1
ATOM 2281 N N . ALA B 1 41 ? 12.812 -40.469 10.867 1 86.94 41 ALA B N 1
ATOM 2282 C CA . ALA B 1 41 ? 13.992 -39.938 11.555 1 86.94 41 ALA B CA 1
ATOM 2283 C C . ALA B 1 41 ? 15.266 -40.594 11.023 1 86.94 41 ALA B C 1
ATOM 2285 O O . ALA B 1 41 ? 16.281 -39.906 10.828 1 86.94 41 ALA B O 1
ATOM 2286 N N . SER B 1 42 ? 15.219 -41.844 10.82 1 84.69 42 SER B N 1
ATOM 2287 C CA . SER B 1 42 ? 16.391 -42.594 10.359 1 84.69 42 SER B CA 1
ATOM 2288 C C . SER B 1 42 ? 16.562 -42.469 8.852 1 84.69 42 SER B C 1
ATOM 2290 O O . SER B 1 42 ? 17.609 -42.844 8.305 1 84.69 42 SER B O 1
ATOM 2292 N N . ARG B 1 43 ? 15.547 -41.938 8.211 1 82.5 43 ARG B N 1
ATOM 2293 C CA . ARG B 1 43 ? 15.492 -41.812 6.754 1 82.5 43 ARG B CA 1
ATOM 2294 C C . ARG B 1 43 ? 15.766 -43.156 6.098 1 82.5 43 ARG B C 1
ATOM 2296 O O . ARG B 1 43 ? 16.391 -43.25 5.035 1 82.5 43 ARG B O 1
ATOM 2303 N N . ARG B 1 44 ? 15.414 -44.188 6.73 1 80.44 44 ARG B N 1
ATOM 2304 C CA . ARG B 1 44 ? 15.539 -45.531 6.195 1 80.44 44 ARG B CA 1
ATOM 2305 C C . ARG B 1 44 ? 14.188 -46.094 5.781 1 80.44 44 ARG B C 1
ATOM 2307 O O . ARG B 1 44 ? 13.367 -46.469 6.633 1 80.44 44 ARG B O 1
ATOM 2314 N N . PHE B 1 45 ? 13.891 -46.062 4.535 1 81.81 45 PHE B N 1
ATOM 2315 C CA . PHE B 1 45 ? 12.672 -46.594 3.926 1 81.81 45 PHE B CA 1
ATOM 2316 C C . PHE B 1 45 ? 12.984 -47.75 2.988 1 81.81 45 PHE B C 1
ATOM 2318 O O . PHE B 1 45 ? 13.977 -47.719 2.256 1 81.81 45 PHE B O 1
ATOM 2325 N N . SER B 1 46 ? 12.266 -48.875 3.17 1 80 46 SER B N 1
ATOM 2326 C CA . SER B 1 46 ? 12.305 -49.812 2.062 1 80 46 SER B CA 1
ATOM 2327 C C . SER B 1 46 ? 11.602 -49.25 0.831 1 80 46 SER B C 1
ATOM 2329 O O . SER B 1 46 ? 10.781 -48.344 0.938 1 80 46 SER B O 1
ATOM 2331 N N . LEU B 1 47 ? 12.016 -49.688 -0.365 1 78.31 47 LEU B N 1
ATOM 2332 C CA . LEU B 1 47 ? 11.383 -49.25 -1.6 1 78.31 47 LEU B CA 1
ATOM 2333 C C . LEU B 1 47 ? 9.883 -49.5 -1.561 1 78.31 47 LEU B C 1
ATOM 2335 O O . LEU B 1 47 ? 9.102 -48.656 -2.01 1 78.31 47 LEU B O 1
ATOM 2339 N N . ASP B 1 48 ? 9.516 -50.625 -1.026 1 82.56 48 ASP B N 1
ATOM 2340 C CA . ASP B 1 48 ? 8.102 -50.938 -0.926 1 82.56 48 ASP B CA 1
ATOM 2341 C C . ASP B 1 48 ? 7.363 -49.938 -0.043 1 82.56 48 ASP B C 1
ATOM 2343 O O . ASP B 1 48 ? 6.266 -49.5 -0.383 1 82.56 48 ASP B O 1
ATOM 2347 N N . ARG B 1 49 ? 7.93 -49.594 1.003 1 84.44 49 ARG B N 1
ATOM 2348 C CA . ARG B 1 49 ? 7.309 -48.656 1.926 1 84.44 49 ARG B CA 1
ATOM 2349 C C . ARG B 1 49 ? 7.207 -47.25 1.302 1 84.44 49 ARG B C 1
ATOM 2351 O O . ARG B 1 49 ? 6.18 -46.594 1.434 1 84.44 49 ARG B O 1
ATOM 2358 N N . LEU B 1 50 ? 8.289 -46.875 0.685 1 81.38 50 LEU B N 1
ATOM 2359 C CA . LEU B 1 50 ? 8.305 -45.562 -0.004 1 81.38 50 LEU B CA 1
ATOM 2360 C C . LEU B 1 50 ? 7.207 -45.5 -1.061 1 81.38 50 LEU B C 1
ATOM 2362 O O . LEU B 1 50 ? 6.531 -44.5 -1.197 1 81.38 50 LEU B O 1
ATOM 2366 N N . LEU B 1 51 ? 7.043 -46.594 -1.769 1 80 51 LEU B N 1
ATOM 2367 C CA . LEU B 1 51 ? 6 -46.688 -2.783 1 80 51 LEU B CA 1
ATOM 2368 C C . LEU B 1 51 ? 4.613 -46.594 -2.148 1 80 51 LEU B C 1
ATOM 2370 O O . LEU B 1 51 ? 3.736 -45.906 -2.658 1 80 51 LEU B O 1
ATOM 2374 N N . GLU B 1 52 ? 4.402 -47.281 -1.109 1 85.38 52 GLU B N 1
ATOM 2375 C CA . GLU B 1 52 ? 3.119 -47.281 -0.411 1 85.38 52 GLU B CA 1
ATOM 2376 C C . GLU B 1 52 ? 2.744 -45.875 0.062 1 85.38 52 GLU B C 1
ATOM 2378 O O . GLU B 1 52 ? 1.604 -45.469 -0.118 1 85.38 52 GLU B O 1
ATOM 2383 N N . ILE B 1 53 ? 3.73 -45.219 0.614 1 87.5 53 ILE B N 1
ATOM 2384 C CA . ILE B 1 53 ? 3.477 -43.875 1.126 1 87.5 53 ILE B CA 1
ATOM 2385 C C . ILE B 1 53 ? 3.215 -42.938 -0.036 1 87.5 53 ILE B C 1
ATOM 2387 O O . ILE B 1 53 ? 2.307 -42.094 0.027 1 87.5 53 ILE B O 1
ATOM 2391 N N . SER B 1 54 ? 4.012 -43.062 -1.033 1 82.19 54 SER B N 1
ATOM 2392 C CA . SER B 1 54 ? 3.842 -42.219 -2.215 1 82.19 54 SER B CA 1
ATOM 2393 C C . SER B 1 54 ? 2.441 -42.375 -2.803 1 82.19 54 SER B C 1
ATOM 2395 O O . SER B 1 54 ? 1.784 -41.375 -3.117 1 82.19 54 SER B O 1
ATOM 2397 N N . HIS B 1 55 ? 1.939 -43.625 -2.893 1 81 55 HIS B N 1
ATOM 2398 C CA . HIS B 1 55 ? 0.613 -43.906 -3.43 1 81 55 HIS B CA 1
ATOM 2399 C C . HIS B 1 55 ? -0.478 -43.344 -2.516 1 81 55 HIS B C 1
ATOM 2401 O O . HIS B 1 55 ? -1.486 -42.812 -2.99 1 81 55 HIS B O 1
ATOM 2407 N N . LEU B 1 56 ? -0.204 -43.5 -1.265 1 84.94 56 LEU B N 1
ATOM 2408 C CA . LEU B 1 56 ? -1.153 -42.969 -0.293 1 84.94 56 LEU B CA 1
ATOM 2409 C C . LEU B 1 56 ? -1.325 -41.469 -0.468 1 84.94 56 LEU B C 1
ATOM 2411 O O . LEU B 1 56 ? -2.422 -40.938 -0.275 1 84.94 56 LEU B O 1
ATOM 2415 N N . LEU B 1 57 ? -0.237 -40.938 -0.842 1 82.19 57 LEU B N 1
ATOM 2416 C CA . LEU B 1 57 ? -0.234 -39.5 -1.009 1 82.19 57 LEU B CA 1
ATOM 2417 C C . LEU B 1 57 ? -0.685 -39.094 -2.414 1 82.19 57 LEU B C 1
ATOM 2419 O O . LEU B 1 57 ? -0.742 -37.906 -2.746 1 82.19 57 LEU B O 1
ATOM 2423 N N . GLY B 1 58 ? -0.87 -40.094 -3.25 1 77.25 58 GLY B N 1
ATOM 2424 C CA . GLY B 1 58 ? -1.364 -39.844 -4.598 1 77.25 58 GLY B CA 1
ATOM 2425 C C . GLY B 1 58 ? -0.255 -39.625 -5.613 1 77.25 58 GLY B C 1
ATOM 2426 O O . GLY B 1 58 ? -0.488 -39.062 -6.684 1 77.25 58 GLY B O 1
ATOM 2427 N N . PHE B 1 59 ? 0.87 -40 -5.262 1 76.38 59 PHE B N 1
ATOM 2428 C CA . PHE B 1 59 ? 2.021 -39.875 -6.145 1 76.38 59 PHE B CA 1
ATOM 2429 C C . PHE B 1 59 ? 2.551 -41.219 -6.559 1 76.38 59 PHE B C 1
ATOM 2431 O O . PHE B 1 59 ? 2.447 -42.188 -5.805 1 76.38 59 PHE B O 1
ATOM 2438 N N . SER B 1 60 ? 3.141 -41.312 -7.801 1 74.38 60 SER B N 1
ATOM 2439 C CA . SER B 1 60 ? 4.055 -42.406 -8.117 1 74.38 60 SER B CA 1
ATOM 2440 C C . SER B 1 60 ? 5.449 -42.125 -7.559 1 74.38 60 SER B C 1
ATOM 2442 O O . SER B 1 60 ? 5.773 -41 -7.207 1 74.38 60 SER B O 1
ATOM 2444 N N . LEU B 1 61 ? 6.191 -43.188 -7.359 1 72.5 61 LEU B N 1
ATOM 2445 C CA . LEU B 1 61 ? 7.559 -43 -6.891 1 72.5 61 LEU B CA 1
ATOM 2446 C C . LEU B 1 61 ? 8.336 -42.062 -7.812 1 72.5 61 LEU B C 1
ATOM 2448 O O . LEU B 1 61 ? 9.141 -41.25 -7.348 1 72.5 61 LEU B O 1
ATOM 2452 N N . ALA B 1 62 ? 8.102 -42.156 -9.023 1 67.62 62 ALA B N 1
ATOM 2453 C CA . ALA B 1 62 ? 8.758 -41.281 -9.992 1 67.62 62 ALA B CA 1
ATOM 2454 C C . ALA B 1 62 ? 8.367 -39.812 -9.75 1 67.62 62 ALA B C 1
ATOM 2456 O O . ALA B 1 62 ? 9.227 -38.938 -9.773 1 67.62 62 ALA B O 1
ATOM 2457 N N . GLU B 1 63 ? 7.16 -39.656 -9.453 1 68.75 63 GLU B N 1
ATOM 2458 C CA . GLU B 1 63 ? 6.664 -38.312 -9.18 1 68.75 63 GLU B CA 1
ATOM 2459 C C . GLU B 1 63 ? 7.262 -37.75 -7.895 1 68.75 63 GLU B C 1
ATOM 2461 O O . GLU B 1 63 ? 7.621 -36.562 -7.828 1 68.75 63 GLU B O 1
ATOM 2466 N N . LEU B 1 64 ? 7.27 -38.594 -6.957 1 71.62 64 LEU B N 1
ATOM 2467 C CA . LEU B 1 64 ? 7.852 -38.188 -5.684 1 71.62 64 LEU B CA 1
ATOM 2468 C C . LEU B 1 64 ? 9.336 -37.875 -5.84 1 71.62 64 LEU B C 1
ATOM 2470 O O . LEU B 1 64 ? 9.836 -36.906 -5.281 1 71.62 64 LEU B O 1
ATOM 2474 N N . ALA B 1 65 ? 10.016 -38.75 -6.492 1 69.44 65 ALA B N 1
ATOM 2475 C CA . ALA B 1 65 ? 11.438 -38.562 -6.754 1 69.44 65 ALA B CA 1
ATOM 2476 C C . ALA B 1 65 ? 11.672 -37.281 -7.543 1 69.44 65 ALA B C 1
ATOM 2478 O O . ALA B 1 65 ? 12.617 -36.531 -7.266 1 69.44 65 ALA B O 1
ATOM 2479 N N . GLN B 1 66 ? 10.898 -37.094 -8.453 1 62.94 66 GLN B N 1
ATOM 2480 C CA . GLN B 1 66 ? 10.992 -35.844 -9.234 1 62.94 66 GLN B CA 1
ATOM 2481 C C . GLN B 1 66 ? 10.75 -34.625 -8.359 1 62.94 66 GLN B C 1
ATOM 2483 O O . GLN B 1 66 ? 11.453 -33.625 -8.484 1 62.94 66 GLN B O 1
ATOM 2488 N N . GLU B 1 67 ? 9.688 -34.781 -7.57 1 63.84 67 GLU B N 1
ATOM 2489 C CA . GLU B 1 67 ? 9.414 -33.688 -6.637 1 63.84 67 GLU B CA 1
ATOM 2490 C C . GLU B 1 67 ? 10.609 -33.438 -5.723 1 63.84 67 GLU B C 1
ATOM 2492 O O . GLU B 1 67 ? 10.938 -32.281 -5.434 1 63.84 67 GLU B O 1
ATOM 2497 N N . ALA B 1 68 ? 11.109 -34.5 -5.289 1 63.25 68 ALA B N 1
ATOM 2498 C CA . ALA B 1 68 ? 12.273 -34.406 -4.414 1 63.25 68 ALA B CA 1
ATOM 2499 C C . ALA B 1 68 ? 13.477 -33.812 -5.156 1 63.25 68 ALA B C 1
ATOM 2501 O O . ALA B 1 68 ? 14.266 -33.062 -4.578 1 63.25 68 ALA B O 1
ATOM 2502 N N . ALA B 1 69 ? 13.578 -34.375 -6.32 1 58.88 69 ALA B N 1
ATOM 2503 C CA . ALA B 1 69 ? 14.672 -33.844 -7.145 1 58.88 69 ALA B CA 1
ATOM 2504 C C . ALA B 1 69 ? 14.492 -32.375 -7.426 1 58.88 69 ALA B C 1
ATOM 2506 O O . ALA B 1 69 ? 15.469 -31.609 -7.48 1 58.88 69 ALA B O 1
ATOM 2507 N N . LEU B 1 70 ? 13.305 -32.156 -7.738 1 52.16 70 LEU B N 1
ATOM 2508 C CA . LEU B 1 70 ? 12.969 -30.781 -8.094 1 52.16 70 LEU B CA 1
ATOM 2509 C C . LEU B 1 70 ? 12.992 -29.875 -6.863 1 52.16 70 LEU B C 1
ATOM 2511 O O . LEU B 1 70 ? 13.164 -28.656 -6.98 1 52.16 70 LEU B O 1
ATOM 2515 N N . SER B 1 71 ? 12.523 -30.562 -5.816 1 51.91 71 SER B N 1
ATOM 2516 C CA . SER B 1 71 ? 12.656 -29.766 -4.605 1 51.91 71 SER B CA 1
ATOM 2517 C C . SER B 1 71 ? 14.023 -29.094 -4.531 1 51.91 71 SER B C 1
ATOM 2519 O O . SER B 1 71 ? 14.211 -28.141 -3.771 1 51.91 71 SER B O 1
ATOM 2521 N N . GLY B 1 72 ? 14.891 -29.734 -5.184 1 51.94 72 GLY B N 1
ATOM 2522 C CA . GLY B 1 72 ? 16.188 -29.062 -5.219 1 51.94 72 GLY B CA 1
ATOM 2523 C C . GLY B 1 72 ? 16.125 -27.672 -5.82 1 51.94 72 GLY B C 1
ATOM 2524 O O . GLY B 1 72 ? 16.594 -26.703 -5.219 1 51.94 72 GLY B O 1
ATOM 2525 N N . THR B 1 73 ? 15.891 -27.469 -7.25 1 61.5 73 THR B N 1
ATOM 2526 C CA . THR B 1 73 ? 16.156 -26.125 -7.754 1 61.5 73 THR B CA 1
ATOM 2527 C C . THR B 1 73 ? 14.852 -25.359 -7.938 1 61.5 73 THR B C 1
ATOM 2529 O O . THR B 1 73 ? 14.281 -25.344 -9.031 1 61.5 73 THR B O 1
ATOM 2532 N N . ARG B 1 74 ? 13.992 -25.328 -6.984 1 78.31 74 ARG B N 1
ATOM 2533 C CA . ARG B 1 74 ? 12.812 -24.484 -7.059 1 78.31 74 ARG B CA 1
ATOM 2534 C C . ARG B 1 74 ? 13.172 -23.078 -7.531 1 78.31 74 ARG B C 1
ATOM 2536 O O . ARG B 1 74 ? 14.211 -22.531 -7.156 1 78.31 74 ARG B O 1
ATOM 2543 N N . LEU B 1 75 ? 12.258 -22.719 -8.516 1 87.06 75 LEU B N 1
ATOM 2544 C CA . LEU B 1 75 ? 12.492 -21.406 -9.094 1 87.06 75 LEU B CA 1
ATOM 2545 C C . LEU B 1 75 ? 12.047 -20.297 -8.141 1 87.06 75 LEU B C 1
ATOM 2547 O O . LEU B 1 75 ? 10.969 -20.391 -7.547 1 87.06 75 LEU B O 1
ATOM 2551 N N . HIS B 1 76 ? 12.891 -19.422 -8.047 1 84.31 76 HIS B N 1
ATOM 2552 C CA . HIS B 1 76 ? 12.516 -18.234 -7.273 1 84.31 76 HIS B CA 1
ATOM 2553 C C . HIS B 1 76 ? 12.039 -17.109 -8.188 1 84.31 76 HIS B C 1
ATOM 2555 O O . HIS B 1 76 ? 11.305 -16.219 -7.75 1 84.31 76 HIS B O 1
ATOM 2561 N N . THR B 1 77 ? 12.609 -17.141 -9.398 1 87.38 77 THR B N 1
ATOM 2562 C CA . THR B 1 77 ? 12.195 -16.234 -10.461 1 87.38 77 THR B CA 1
ATOM 2563 C C . THR B 1 77 ? 12.336 -16.906 -11.828 1 87.38 77 THR B C 1
ATOM 2565 O O . THR B 1 77 ? 13 -17.938 -11.953 1 87.38 77 THR B O 1
ATOM 2568 N N . LEU B 1 78 ? 11.633 -16.375 -12.789 1 91.12 78 LEU B N 1
ATOM 2569 C CA . LEU B 1 78 ? 11.867 -16.734 -14.188 1 91.12 78 LEU B CA 1
ATOM 2570 C C . LEU B 1 78 ? 12.938 -15.828 -14.805 1 91.12 78 LEU B C 1
ATOM 2572 O O . LEU B 1 78 ? 13.289 -14.789 -14.234 1 91.12 78 LEU B O 1
ATOM 2576 N N . GLY B 1 79 ? 13.492 -16.312 -15.883 1 91.62 79 GLY B N 1
ATOM 2577 C CA . GLY B 1 79 ? 14.383 -15.453 -16.656 1 91.62 79 GLY B CA 1
ATOM 2578 C C . GLY B 1 79 ? 13.648 -14.383 -17.438 1 91.62 79 GLY B C 1
ATOM 2579 O O . GLY B 1 79 ? 12.438 -14.477 -17.641 1 91.62 79 GLY B O 1
ATOM 2580 N N . GLU B 1 80 ? 14.406 -13.352 -17.875 1 93.12 80 GLU B N 1
ATOM 2581 C CA . GLU B 1 80 ? 13.82 -12.258 -18.641 1 93.12 80 GLU B CA 1
ATOM 2582 C C . GLU B 1 80 ? 13.133 -12.781 -19.906 1 93.12 80 GLU B C 1
ATOM 2584 O O . GLU B 1 80 ? 12.031 -12.336 -20.25 1 93.12 80 GLU B O 1
ATOM 2589 N N . GLY B 1 81 ? 13.836 -13.617 -20.578 1 94.44 81 GLY B N 1
ATOM 2590 C CA . GLY B 1 81 ? 13.258 -14.203 -21.781 1 94.44 81 GLY B CA 1
ATOM 2591 C C . GLY B 1 81 ? 11.977 -14.977 -21.5 1 94.44 81 GLY B C 1
ATOM 2592 O O . GLY B 1 81 ? 11.023 -14.898 -22.281 1 94.44 81 GLY B O 1
ATOM 2593 N N . GLN B 1 82 ? 11.969 -15.711 -20.469 1 95.19 82 GLN B N 1
ATOM 2594 C CA . GLN B 1 82 ? 10.797 -16.469 -20.062 1 95.19 82 GLN B CA 1
ATOM 2595 C C . GLN B 1 82 ? 9.617 -15.547 -19.766 1 95.19 82 GLN B C 1
ATOM 2597 O O . GLN B 1 82 ? 8.508 -15.773 -20.25 1 95.19 82 GLN B O 1
ATOM 2602 N N . GLU B 1 83 ? 9.914 -14.484 -19.078 1 96.31 83 GLU B N 1
ATOM 2603 C CA . GLU B 1 83 ? 8.852 -13.539 -18.75 1 96.31 83 GLU B CA 1
ATOM 2604 C C . GLU B 1 83 ? 8.32 -12.836 -20 1 96.31 83 GLU B C 1
ATOM 2606 O O . GLU B 1 83 ? 7.125 -12.57 -20.094 1 96.31 83 GLU B O 1
ATOM 2611 N N . ARG B 1 84 ? 9.195 -12.562 -20.875 1 95.88 84 ARG B N 1
ATOM 2612 C CA . ARG B 1 84 ? 8.773 -11.945 -22.125 1 95.88 84 ARG B CA 1
ATOM 2613 C C . ARG B 1 84 ? 7.809 -12.852 -22.891 1 95.88 84 ARG B C 1
ATOM 2615 O O . ARG B 1 84 ? 6.84 -12.375 -23.484 1 95.88 84 ARG B O 1
ATOM 2622 N N . GLU B 1 85 ? 8.117 -14.062 -22.844 1 96.19 85 GLU B N 1
ATOM 2623 C CA . GLU B 1 85 ? 7.234 -15.016 -23.5 1 96.19 85 GLU B CA 1
ATOM 2624 C C . GLU B 1 85 ? 5.852 -15.039 -22.859 1 96.19 85 GLU B C 1
ATOM 2626 O O . GLU B 1 85 ? 4.836 -15.07 -23.562 1 96.19 85 GLU B O 1
ATOM 2631 N N . LEU B 1 86 ? 5.801 -15 -21.641 1 95.88 86 LEU B N 1
ATOM 2632 C CA . LEU B 1 86 ? 4.531 -15.023 -20.906 1 95.88 86 LEU B CA 1
ATOM 2633 C C . LEU B 1 86 ? 3.664 -13.836 -21.297 1 95.88 86 LEU B C 1
ATOM 2635 O O . LEU B 1 86 ? 2.463 -13.984 -21.531 1 95.88 86 LEU B O 1
ATOM 2639 N N . VAL B 1 87 ? 4.312 -12.672 -21.375 1 94.38 87 VAL B N 1
ATOM 2640 C CA . VAL B 1 87 ? 3.547 -11.453 -21.609 1 94.38 87 VAL B CA 1
ATOM 2641 C C . VAL B 1 87 ? 3.152 -11.359 -23.078 1 94.38 87 VAL B C 1
ATOM 2643 O O . VAL B 1 87 ? 2.275 -10.57 -23.453 1 94.38 87 VAL B O 1
ATOM 2646 N N . SER B 1 88 ? 3.76 -12.156 -23.922 1 94.56 88 SER B N 1
ATOM 2647 C CA . SER B 1 88 ? 3.521 -12.07 -25.359 1 94.56 88 SER B CA 1
ATOM 2648 C C . SER B 1 88 ? 2.205 -12.734 -25.75 1 94.56 88 SER B C 1
ATOM 2650 O O . SER B 1 88 ? 1.698 -12.531 -26.859 1 94.56 88 SER B O 1
ATOM 2652 N N . ASP B 1 89 ? 1.629 -13.523 -24.891 1 96.06 89 ASP B N 1
ATOM 2653 C CA . ASP B 1 89 ? 0.396 -14.273 -25.109 1 96.06 89 ASP B CA 1
ATOM 2654 C C . ASP B 1 89 ? -0.524 -14.18 -23.891 1 96.06 89 ASP B C 1
ATOM 2656 O O . ASP B 1 89 ? -0.267 -14.812 -22.859 1 96.06 89 ASP B O 1
ATOM 2660 N N . GLU B 1 90 ? -1.67 -13.531 -24.078 1 94.38 90 GLU B N 1
ATOM 2661 C CA . GLU B 1 90 ? -2.584 -13.266 -22.969 1 94.38 90 GLU B CA 1
ATOM 2662 C C . GLU B 1 90 ? -3.115 -14.57 -22.375 1 94.38 90 GLU B C 1
ATOM 2664 O O . GLU B 1 90 ? -3.27 -14.68 -21.156 1 94.38 90 GLU B O 1
ATOM 2669 N N . LYS B 1 91 ? -3.416 -15.484 -23.25 1 97.12 91 LYS B N 1
ATOM 2670 C CA . LYS B 1 91 ? -3.941 -16.75 -22.75 1 97.12 91 LYS B CA 1
ATOM 2671 C C . LYS B 1 91 ? -2.867 -17.547 -22.016 1 97.12 91 LYS B C 1
ATOM 2673 O O . LYS B 1 91 ? -3.162 -18.219 -21.031 1 97.12 91 LYS B O 1
ATOM 2678 N N . LEU B 1 92 ? -1.625 -17.438 -22.5 1 97.69 92 LEU B N 1
ATOM 2679 C CA . LEU B 1 92 ? -0.521 -18.078 -21.797 1 97.69 92 LEU B CA 1
ATOM 2680 C C . LEU B 1 92 ? -0.35 -17.484 -20.391 1 97.69 92 LEU B C 1
ATOM 2682 O O . LEU B 1 92 ? -0.208 -18.219 -19.422 1 97.69 92 LEU B O 1
ATOM 2686 N N . LEU B 1 93 ? -0.351 -16.172 -20.359 1 96.31 93 LEU B N 1
ATOM 2687 C CA . LEU B 1 93 ? -0.221 -15.484 -19.078 1 96.31 93 LEU B CA 1
ATOM 2688 C C . LEU B 1 93 ? -1.364 -15.859 -18.141 1 96.31 93 LEU B C 1
ATOM 2690 O O . LEU B 1 93 ? -1.143 -16.109 -16.953 1 96.31 93 LEU B O 1
ATOM 2694 N N . LEU B 1 94 ? -2.541 -15.93 -18.672 1 96.69 94 LEU B N 1
ATOM 2695 C CA . LEU B 1 94 ? -3.709 -16.312 -17.891 1 96.69 94 LEU B CA 1
ATOM 2696 C C . LEU B 1 94 ? -3.52 -17.688 -17.266 1 96.69 94 LEU B C 1
ATOM 2698 O O . LEU B 1 94 ? -3.697 -17.875 -16.062 1 96.69 94 LEU B O 1
ATOM 2702 N N . VAL B 1 95 ? -3.166 -18.625 -18.109 1 97.56 95 VAL B N 1
ATOM 2703 C CA . VAL B 1 95 ? -2.996 -20 -17.625 1 97.56 95 VAL B CA 1
ATOM 2704 C C . VAL B 1 95 ? -1.87 -20.047 -16.594 1 97.56 95 VAL B C 1
ATOM 2706 O O . VAL B 1 95 ? -1.979 -20.75 -15.586 1 97.56 95 VAL B O 1
ATOM 2709 N N . ALA B 1 96 ? -0.834 -19.297 -16.828 1 96.75 96 ALA B N 1
ATOM 2710 C CA . ALA B 1 96 ? 0.275 -19.25 -15.875 1 96.75 96 ALA B CA 1
ATOM 2711 C C . ALA B 1 96 ?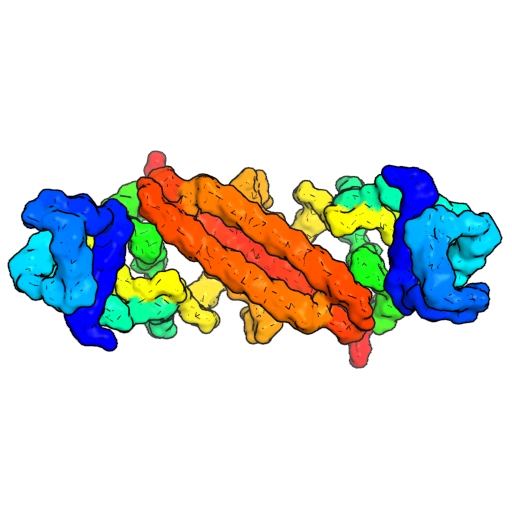 -0.196 -18.75 -14.508 1 96.75 96 ALA B C 1
ATOM 2713 O O . ALA B 1 96 ? 0.102 -19.375 -13.484 1 96.75 96 ALA B O 1
ATOM 2714 N N . VAL B 1 97 ? -0.916 -17.672 -14.523 1 95.25 97 VAL B N 1
ATOM 2715 C CA . VAL B 1 97 ? -1.405 -17.078 -13.281 1 95.25 97 VAL B CA 1
ATOM 2716 C C . VAL B 1 97 ? -2.342 -18.062 -12.586 1 95.25 97 VAL B C 1
ATOM 2718 O O . VAL B 1 97 ? -2.27 -18.234 -11.367 1 95.25 97 VAL B O 1
ATOM 2721 N N . CYS B 1 98 ? -3.168 -18.75 -13.312 1 96.06 98 CYS B N 1
ATOM 2722 C CA . CYS B 1 98 ? -4.098 -19.703 -12.742 1 96.06 98 CYS B CA 1
ATOM 2723 C C . CYS B 1 98 ? -3.348 -20.859 -12.086 1 96.06 98 CYS B C 1
ATOM 2725 O O . CYS B 1 98 ? -3.639 -21.234 -10.945 1 96.06 98 CYS B O 1
ATOM 2727 N N . VAL B 1 99 ? -2.391 -21.391 -12.82 1 95.25 99 VAL B N 1
ATOM 2728 C CA . VAL B 1 99 ? -1.673 -22.547 -12.305 1 95.25 99 VAL B CA 1
ATOM 2729 C C . VAL B 1 99 ? -0.839 -22.156 -11.094 1 95.25 99 VAL B C 1
ATOM 2731 O O . VAL B 1 99 ? -0.692 -22.922 -10.148 1 95.25 99 VAL B O 1
ATOM 2734 N N . LEU B 1 100 ? -0.283 -20.969 -11.133 1 93.12 100 LEU B N 1
ATOM 2735 C CA . LEU B 1 100 ? 0.479 -20.469 -9.992 1 93.12 100 LEU B CA 1
ATOM 2736 C C . LEU B 1 100 ? -0.409 -20.344 -8.758 1 93.12 100 LEU B C 1
ATOM 2738 O O . LEU B 1 100 ? 0.077 -20.422 -7.629 1 93.12 100 LEU B O 1
ATOM 2742 N N . ASN B 1 101 ? -1.662 -20.188 -9.023 1 92.06 101 ASN B N 1
ATOM 2743 C CA . ASN B 1 101 ? -2.627 -20.094 -7.93 1 92.06 101 ASN B CA 1
ATOM 2744 C C . ASN B 1 101 ? -3.324 -21.438 -7.695 1 92.06 101 ASN B C 1
ATOM 2746 O O . ASN B 1 101 ? -4.406 -21.484 -7.109 1 92.06 101 ASN B O 1
ATOM 2750 N N . HIS B 1 102 ? -2.805 -22.516 -8.297 1 90.62 102 HIS B N 1
ATOM 2751 C CA . HIS B 1 102 ? -3.117 -23.906 -8.023 1 90.62 102 HIS B CA 1
ATOM 2752 C C . HIS B 1 102 ? -4.492 -24.281 -8.562 1 90.62 102 HIS B C 1
ATOM 2754 O O . HIS B 1 102 ? -5.211 -25.078 -7.953 1 90.62 102 HIS B O 1
ATOM 2760 N N . TRP B 1 103 ? -4.832 -23.625 -9.656 1 93.44 103 TRP B N 1
ATOM 2761 C CA . TRP B 1 103 ? -6.031 -24.062 -10.367 1 93.44 103 TRP B CA 1
ATOM 2762 C C . TRP B 1 103 ? -5.758 -25.312 -11.195 1 93.44 103 TRP B C 1
ATOM 2764 O O . TRP B 1 103 ? -4.66 -25.484 -11.727 1 93.44 103 TRP B O 1
ATOM 2774 N N . THR B 1 104 ? -6.809 -26.172 -11.289 1 93 104 THR B N 1
ATOM 2775 C CA . THR B 1 104 ? -6.758 -27.297 -12.211 1 93 104 THR B CA 1
ATOM 2776 C C . THR B 1 104 ? -7.18 -26.875 -13.609 1 93 104 THR B C 1
ATOM 2778 O O . THR B 1 104 ? -7.781 -25.812 -13.789 1 93 104 THR B O 1
ATOM 2781 N N . MET B 1 105 ? -6.824 -27.672 -14.539 1 95.12 105 MET B N 1
ATOM 2782 C CA . MET B 1 105 ? -7.258 -27.391 -15.898 1 95.12 105 MET B CA 1
ATOM 2783 C C . MET B 1 105 ? -8.773 -27.281 -15.977 1 95.12 105 MET B C 1
ATOM 2785 O O . MET B 1 105 ? -9.305 -26.406 -16.656 1 95.12 105 MET B O 1
ATOM 2789 N N . ASP B 1 106 ? -9.438 -28.141 -15.305 1 95 106 ASP B N 1
ATOM 2790 C CA . ASP B 1 106 ? -10.898 -28.141 -15.312 1 95 106 ASP B CA 1
ATOM 2791 C C . ASP B 1 106 ? -11.453 -26.812 -14.797 1 95 106 ASP B C 1
ATOM 2793 O O . ASP B 1 106 ? -12.391 -26.266 -15.359 1 95 106 ASP B O 1
ATOM 2797 N N . GLU B 1 107 ? -10.883 -26.375 -13.797 1 94 107 GLU B N 1
ATOM 2798 C CA . GLU B 1 107 ? -11.297 -25.094 -13.219 1 94 107 GLU B CA 1
ATOM 2799 C C . GLU B 1 107 ? -11.055 -23.938 -14.195 1 94 107 GLU B C 1
ATOM 2801 O O . GLU B 1 107 ? -11.891 -23.047 -14.32 1 94 107 GLU B O 1
ATOM 2806 N N . ILE B 1 108 ? -9.953 -24 -14.891 1 96.75 108 ILE B N 1
ATOM 2807 C CA . ILE B 1 108 ? -9.625 -22.984 -15.875 1 96.75 108 ILE B CA 1
ATOM 2808 C C . ILE B 1 108 ? -10.656 -23 -17 1 96.75 108 ILE B C 1
ATOM 2810 O O . ILE B 1 108 ? -11.195 -21.953 -17.375 1 96.75 108 ILE B O 1
ATOM 2814 N N . LEU B 1 109 ? -10.992 -24.172 -17.391 1 96.25 109 LEU B N 1
ATOM 2815 C CA . LEU B 1 109 ? -11.906 -24.312 -18.516 1 96.25 109 LEU B CA 1
ATOM 2816 C C . LEU B 1 109 ? -13.328 -23.938 -18.109 1 96.25 109 LEU B C 1
ATOM 2818 O O . LEU B 1 109 ? -14.102 -23.453 -18.938 1 96.25 109 LEU B O 1
ATOM 2822 N N . HIS B 1 110 ? -13.641 -24.156 -16.953 1 95.44 110 HIS B N 1
ATOM 2823 C CA . HIS B 1 110 ? -14.969 -23.828 -16.453 1 95.44 110 HIS B CA 1
ATOM 2824 C C . HIS B 1 110 ? -15.148 -22.312 -16.312 1 95.44 110 HIS B C 1
ATOM 2826 O O . HIS B 1 110 ? -16.25 -21.797 -16.484 1 95.44 110 HIS B O 1
ATOM 2832 N N . THR B 1 111 ? -14.094 -21.609 -16.094 1 95.25 111 THR B N 1
ATOM 2833 C CA . THR B 1 111 ? -14.164 -20.188 -15.758 1 95.25 111 THR B CA 1
ATOM 2834 C C . THR B 1 111 ? -13.898 -19.328 -16.984 1 95.25 111 THR B C 1
ATOM 2836 O O . THR B 1 111 ? -14.492 -18.266 -17.141 1 95.25 111 THR B O 1
ATOM 2839 N N . TYR B 1 112 ? -13.039 -19.812 -17.844 1 96.75 112 TYR B N 1
ATOM 2840 C CA . TYR B 1 112 ? -12.609 -18.984 -18.969 1 96.75 112 TYR B CA 1
ATOM 2841 C C . TYR B 1 112 ? -12.914 -19.672 -20.297 1 96.75 112 TYR B C 1
ATOM 2843 O O . TYR B 1 112 ? -13 -20.906 -20.359 1 96.75 112 TYR B O 1
ATOM 2851 N N . ARG B 1 113 ? -13.07 -18.797 -21.281 1 95.94 113 ARG B N 1
ATOM 2852 C CA . ARG B 1 113 ? -13.328 -19.281 -22.641 1 95.94 113 ARG B CA 1
ATOM 2853 C C . ARG B 1 113 ? -12.031 -19.734 -23.312 1 95.94 113 ARG B C 1
ATOM 2855 O O . ARG B 1 113 ? -11.484 -19.016 -24.156 1 95.94 113 ARG B O 1
ATOM 2862 N N . LEU B 1 114 ? -11.625 -20.828 -23 1 95.5 114 LEU B N 1
ATOM 2863 C CA . LEU B 1 114 ? -10.516 -21.562 -23.594 1 95.5 114 LEU B CA 1
ATOM 2864 C C . LEU B 1 114 ? -10.945 -22.969 -24 1 95.5 114 LEU B C 1
ATOM 2866 O O . LEU B 1 114 ? -11.672 -23.625 -23.266 1 95.5 114 LEU B O 1
ATOM 2870 N N . SER B 1 115 ? -10.617 -23.359 -25.203 1 96.25 115 SER B N 1
ATOM 2871 C CA . SER B 1 115 ? -10.82 -24.766 -25.531 1 96.25 115 SER B CA 1
ATOM 2872 C C . SER B 1 115 ? -9.828 -25.656 -24.781 1 96.25 115 SER B C 1
ATOM 2874 O O . SER B 1 115 ? -8.789 -25.172 -24.312 1 96.25 115 SER B O 1
ATOM 2876 N N . GLU B 1 116 ? -10.195 -26.875 -24.625 1 96.56 116 GLU B N 1
ATOM 2877 C CA . GLU B 1 116 ? -9.281 -27.828 -24 1 96.56 116 GLU B CA 1
ATOM 2878 C C . GLU B 1 116 ? -7.938 -27.859 -24.719 1 96.56 116 GLU B C 1
ATOM 2880 O O . GLU B 1 116 ? -6.883 -27.891 -24.094 1 96.56 116 GLU B O 1
ATOM 2885 N N . ALA B 1 117 ? -7.977 -27.781 -25.984 1 96.81 117 ALA B N 1
ATOM 2886 C CA . ALA B 1 117 ? -6.762 -27.828 -26.797 1 96.81 117 ALA B CA 1
ATOM 2887 C C . ALA B 1 117 ? -5.887 -26.609 -26.531 1 96.81 117 ALA B C 1
ATOM 2889 O O . ALA B 1 117 ? -4.668 -26.734 -26.406 1 96.81 117 ALA B O 1
ATOM 2890 N N . GLU B 1 118 ? -6.484 -25.484 -26.484 1 97.19 118 GLU B N 1
ATOM 2891 C CA . GLU B 1 118 ? -5.754 -24.25 -26.203 1 97.19 118 GLU B CA 1
ATOM 2892 C C . GLU B 1 118 ? -5.078 -24.328 -24.828 1 97.19 118 GLU B C 1
ATOM 2894 O O . GLU B 1 118 ? -3.912 -23.938 -24.688 1 97.19 118 GLU B O 1
ATOM 2899 N N . CYS B 1 119 ? -5.793 -24.781 -23.906 1 97.75 119 CYS B N 1
ATOM 2900 C CA . CYS B 1 119 ? -5.27 -24.844 -22.547 1 97.75 119 CYS B CA 1
ATOM 2901 C C . CYS B 1 119 ? -4.086 -25.812 -22.469 1 97.75 119 CYS B C 1
ATOM 2903 O O . CYS B 1 119 ? -3.064 -25.484 -21.859 1 97.75 119 CYS B O 1
ATOM 2905 N N . ILE B 1 120 ? -4.211 -26.922 -23.109 1 97.19 120 ILE B N 1
ATOM 2906 C CA . ILE B 1 120 ? -3.154 -27.922 -23.094 1 97.19 120 ILE B CA 1
ATOM 2907 C C . ILE B 1 120 ? -1.901 -27.359 -23.766 1 97.19 120 ILE B C 1
ATOM 2909 O O . ILE B 1 120 ? -0.785 -27.578 -23.281 1 97.19 120 ILE B O 1
ATOM 2913 N N . GLN B 1 121 ? -2.084 -26.672 -24.812 1 97.12 121 GLN B N 1
ATOM 2914 C CA . GLN B 1 121 ? -0.965 -26.062 -25.516 1 97.12 121 GLN B CA 1
ATOM 2915 C C . GLN B 1 121 ? -0.237 -25.062 -24.609 1 97.12 121 GLN B C 1
ATOM 2917 O O . GLN B 1 121 ? 0.993 -24.984 -24.625 1 97.12 121 GLN B O 1
ATOM 2922 N N . ARG B 1 122 ? -0.98 -24.281 -23.906 1 97.75 122 ARG B N 1
ATOM 2923 C CA . ARG B 1 122 ? -0.373 -23.312 -23 1 97.75 122 ARG B CA 1
ATOM 2924 C C . ARG B 1 122 ? 0.314 -24 -21.828 1 97.75 122 ARG B C 1
ATOM 2926 O O . ARG B 1 122 ? 1.388 -23.562 -21.391 1 97.75 122 ARG B O 1
ATOM 2933 N N . LEU B 1 123 ? -0.281 -25.031 -21.344 1 97.38 123 LEU B N 1
ATOM 2934 C CA . LEU B 1 123 ? 0.351 -25.797 -20.266 1 97.38 123 LEU B CA 1
ATOM 2935 C C . LEU B 1 123 ? 1.671 -26.406 -20.734 1 97.38 123 LEU B C 1
ATOM 2937 O O . LEU B 1 123 ? 2.658 -26.391 -20 1 97.38 123 LEU B O 1
ATOM 2941 N N . ALA B 1 124 ? 1.66 -26.875 -21.922 1 96.94 124 ALA B N 1
ATOM 2942 C CA . ALA B 1 124 ? 2.877 -27.438 -22.5 1 96.94 124 ALA B CA 1
ATOM 2943 C C . ALA B 1 124 ? 3.961 -26.375 -22.656 1 96.94 124 ALA B C 1
ATOM 2945 O O . ALA B 1 124 ? 5.145 -26.656 -22.438 1 96.94 124 ALA B O 1
ATOM 2946 N N . ARG B 1 125 ? 3.545 -25.234 -23.031 1 97.06 125 ARG B N 1
ATOM 2947 C CA . ARG B 1 125 ? 4.492 -24.141 -23.141 1 97.06 125 ARG B CA 1
ATOM 2948 C C . ARG B 1 125 ? 5.066 -23.766 -21.766 1 97.06 125 ARG B C 1
ATOM 2950 O O . ARG B 1 125 ? 6.258 -23.484 -21.641 1 97.06 125 ARG B O 1
ATOM 2957 N N . LEU B 1 126 ? 4.266 -23.766 -20.766 1 97 126 LEU B N 1
ATOM 2958 C CA . LEU B 1 126 ? 4.711 -23.469 -19.406 1 97 126 LEU B CA 1
ATOM 2959 C C . LEU B 1 126 ? 5.668 -24.547 -18.906 1 97 126 LEU B C 1
ATOM 2961 O O . LEU B 1 126 ? 6.582 -24.25 -18.125 1 97 126 LEU B O 1
ATOM 2965 N N . ASP B 1 127 ? 5.441 -25.75 -19.344 1 94.81 127 ASP B N 1
ATOM 2966 C CA . ASP B 1 127 ? 6.355 -26.844 -19.047 1 94.81 127 ASP B CA 1
ATOM 2967 C C . ASP B 1 127 ? 7.723 -26.609 -19.672 1 94.81 127 ASP B C 1
ATOM 2969 O O . ASP B 1 127 ? 8.75 -26.781 -19.031 1 94.81 127 ASP B O 1
ATOM 2973 N N . ARG B 1 128 ? 7.676 -26.125 -20.906 1 94.38 128 ARG B N 1
ATOM 2974 C CA . ARG B 1 128 ? 8.922 -25.828 -21.594 1 94.38 128 ARG B CA 1
ATOM 2975 C C . ARG B 1 128 ? 9.672 -24.688 -20.906 1 94.38 128 ARG B C 1
ATOM 2977 O O . ARG B 1 128 ? 10.906 -24.656 -20.906 1 94.38 128 ARG B O 1
ATOM 2984 N N . LEU B 1 129 ? 8.875 -23.812 -20.328 1 93.69 129 LEU B N 1
ATOM 2985 C CA . LEU B 1 129 ? 9.461 -22.688 -19.609 1 93.69 129 LEU B CA 1
ATOM 2986 C C . LEU B 1 129 ? 9.914 -23.109 -18.219 1 93.69 129 LEU B C 1
ATOM 2988 O O . LEU B 1 129 ? 10.461 -22.297 -17.469 1 93.69 129 LEU B O 1
ATOM 2992 N N . ARG B 1 130 ? 9.617 -24.266 -17.812 1 89.5 130 ARG B N 1
ATOM 2993 C CA . ARG B 1 130 ? 10.047 -24.906 -16.578 1 89.5 130 ARG B CA 1
ATOM 2994 C C . ARG B 1 130 ? 9.297 -24.359 -15.383 1 89.5 130 ARG B C 1
ATOM 2996 O O . ARG B 1 130 ? 9.75 -24.5 -14.242 1 89.5 130 ARG B O 1
ATOM 3003 N N . LEU B 1 131 ? 8.234 -23.688 -15.695 1 93.25 131 LEU B N 1
ATOM 3004 C CA . LEU B 1 131 ? 7.414 -23.156 -14.602 1 93.25 131 LEU B CA 1
ATOM 3005 C C . LEU B 1 131 ? 6.672 -24.297 -13.898 1 93.25 131 LEU B C 1
ATOM 3007 O O . LEU B 1 131 ? 6.395 -24.203 -12.703 1 93.25 131 LEU B O 1
ATOM 3011 N N . LEU B 1 132 ? 6.398 -25.312 -14.672 1 93.31 132 LEU B N 1
ATOM 3012 C CA . LEU B 1 132 ? 5.664 -26.453 -14.156 1 93.31 132 LEU B CA 1
ATOM 3013 C C . LEU B 1 132 ? 6.07 -27.734 -14.891 1 93.31 132 LEU B C 1
ATOM 3015 O O . LEU B 1 132 ? 6.777 -27.672 -15.898 1 93.31 132 LEU B O 1
ATOM 3019 N N . ASP B 1 133 ? 5.703 -28.844 -14.305 1 88.94 133 ASP B N 1
ATOM 3020 C CA . ASP B 1 133 ? 5.738 -30.141 -14.984 1 88.94 133 ASP B CA 1
ATOM 3021 C C . ASP B 1 133 ? 4.332 -30.594 -15.352 1 88.94 133 ASP B C 1
ATOM 3023 O O . ASP B 1 133 ? 3.438 -30.625 -14.508 1 88.94 133 ASP B O 1
ATOM 3027 N N . LEU B 1 134 ? 4.199 -30.812 -16.672 1 91.19 134 LEU B N 1
ATOM 3028 C CA . LEU B 1 134 ? 2.928 -31.375 -17.125 1 91.19 134 LEU B CA 1
ATOM 3029 C C . LEU B 1 134 ? 2.898 -32.875 -16.922 1 91.19 134 LEU B C 1
ATOM 3031 O O . LEU B 1 134 ? 3.727 -33.594 -17.5 1 91.19 134 LEU B O 1
ATOM 3035 N N . LEU B 1 135 ? 1.966 -33.406 -16.188 1 86.69 135 LEU B N 1
ATOM 3036 C CA . LEU B 1 135 ? 1.854 -34.812 -15.82 1 86.69 135 LEU B CA 1
ATOM 3037 C C . LEU B 1 135 ? 0.723 -35.469 -16.594 1 86.69 135 LEU B C 1
ATOM 3039 O O . LEU B 1 135 ? -0.075 -34.812 -17.25 1 86.69 135 LEU B O 1
ATOM 3043 N N . PRO B 1 136 ? 0.698 -36.812 -16.562 1 87.31 136 PRO B N 1
ATOM 3044 C CA . PRO B 1 136 ? -0.411 -37.5 -17.234 1 87.31 136 PRO B CA 1
ATOM 3045 C C . PRO B 1 136 ? -1.776 -37.062 -16.719 1 87.31 136 PRO B C 1
ATOM 3047 O O . PRO B 1 136 ? -1.932 -36.812 -15.516 1 87.31 136 PRO B O 1
ATOM 3050 N N . GLY B 1 137 ? -2.703 -36.969 -17.594 1 88.75 137 GLY B N 1
ATOM 3051 C CA . GLY B 1 137 ? -4.035 -36.5 -17.234 1 88.75 137 GLY B CA 1
ATOM 3052 C C . GLY B 1 137 ? -4.129 -35 -17.125 1 88.75 137 GLY B C 1
ATOM 3053 O O . GLY B 1 137 ? -5.051 -34.469 -16.484 1 88.75 137 GLY B O 1
ATOM 3054 N N . ASN B 1 138 ? -3.119 -34.312 -17.594 1 87.69 138 ASN B N 1
ATOM 3055 C CA . ASN B 1 138 ? -3.051 -32.875 -17.594 1 87.69 138 ASN B CA 1
ATOM 3056 C C . ASN B 1 138 ? -2.996 -32.312 -16.172 1 87.69 138 ASN B C 1
ATOM 3058 O O . ASN B 1 138 ? -3.512 -31.219 -15.914 1 87.69 138 ASN B O 1
ATOM 3062 N N . ARG B 1 139 ? -2.48 -33.094 -15.375 1 88.88 139 ARG B N 1
ATOM 3063 C CA . ARG B 1 139 ? -2.158 -32.562 -14.039 1 88.88 139 ARG B CA 1
ATOM 3064 C C . ARG B 1 139 ? -0.874 -31.75 -14.062 1 88.88 139 ARG B C 1
ATOM 3066 O O . ARG B 1 139 ? -0.072 -31.875 -14.992 1 88.88 139 ARG B O 1
ATOM 3073 N N . VAL B 1 140 ? -0.817 -30.859 -13.062 1 91.38 140 VAL B N 1
ATOM 3074 C CA . VAL B 1 140 ? 0.32 -29.953 -13.086 1 91.38 140 VAL B CA 1
ATOM 3075 C C . VAL B 1 140 ? 1.043 -29.984 -11.742 1 91.38 140 VAL B C 1
ATOM 3077 O O . VAL B 1 140 ? 0.406 -30.062 -10.695 1 91.38 140 VAL B O 1
ATOM 3080 N N . ARG B 1 141 ? 2.354 -29.953 -11.797 1 86.38 141 ARG B N 1
ATOM 3081 C CA . ARG B 1 141 ? 3.209 -29.734 -10.641 1 86.38 141 ARG B CA 1
ATOM 3082 C C . ARG B 1 141 ? 4.027 -28.453 -10.797 1 86.38 141 ARG B C 1
ATOM 3084 O O . ARG B 1 141 ? 4.836 -28.344 -11.719 1 86.38 141 ARG B O 1
ATOM 3091 N N . LEU B 1 142 ? 3.852 -27.609 -9.898 1 89.56 142 LEU B N 1
ATOM 3092 C CA . LEU B 1 142 ? 4.543 -26.328 -9.977 1 89.56 142 LEU B CA 1
ATOM 3093 C C . LEU B 1 142 ? 6.012 -26.484 -9.586 1 89.56 142 LEU B C 1
ATOM 3095 O O . LEU B 1 142 ? 6.332 -27.188 -8.633 1 89.56 142 LEU B O 1
ATOM 3099 N N . ASN B 1 143 ? 6.859 -25.766 -10.305 1 88.62 143 ASN B N 1
ATOM 3100 C CA . ASN B 1 143 ? 8.297 -25.797 -10.039 1 88.62 143 ASN B CA 1
ATOM 3101 C C . ASN B 1 143 ? 8.758 -24.547 -9.312 1 88.62 143 ASN B C 1
ATOM 3103 O O . ASN B 1 143 ? 9.922 -24.141 -9.438 1 88.62 143 ASN B O 1
ATOM 3107 N N . VAL B 1 144 ? 7.941 -23.891 -8.641 1 88.38 144 VAL B N 1
ATOM 3108 C CA . VAL B 1 144 ? 8.312 -22.609 -8.047 1 88.38 144 VAL B CA 1
ATOM 3109 C C . VAL B 1 144 ? 8.422 -22.734 -6.531 1 88.38 144 VAL B C 1
ATOM 3111 O O . VAL B 1 144 ? 7.758 -23.594 -5.934 1 88.38 144 VAL B O 1
ATOM 3114 N N . ALA B 1 145 ? 9.305 -21.906 -5.984 1 81.69 145 ALA B N 1
ATOM 3115 C CA . ALA B 1 145 ? 9.461 -21.844 -4.531 1 81.69 145 ALA B CA 1
ATOM 3116 C C . ALA B 1 145 ? 8.328 -21.047 -3.896 1 81.69 145 ALA B C 1
ATOM 3118 O O . ALA B 1 145 ? 7.551 -20.391 -4.598 1 81.69 145 ALA B O 1
ATOM 3119 N N . ARG B 1 146 ? 8.273 -21.109 -2.631 1 73.19 146 ARG B N 1
ATOM 3120 C CA . ARG B 1 146 ? 7.223 -20.406 -1.891 1 73.19 146 ARG B CA 1
ATOM 3121 C C . ARG B 1 146 ? 7.352 -18.906 -2.047 1 73.19 146 ARG B C 1
ATOM 3123 O O . ARG B 1 146 ? 6.348 -18.188 -2.041 1 73.19 146 ARG B O 1
ATOM 3130 N N . ASP B 1 147 ? 8.531 -18.562 -2.252 1 73.75 147 ASP B N 1
ATOM 3131 C CA . ASP B 1 147 ? 8.781 -17.125 -2.334 1 73.75 147 ASP B CA 1
ATOM 3132 C C . ASP B 1 147 ? 8.961 -16.688 -3.785 1 73.75 147 ASP B C 1
ATOM 3134 O O . ASP B 1 147 ? 9.656 -15.695 -4.055 1 73.75 147 ASP B O 1
ATOM 3138 N N . PHE B 1 148 ? 8.453 -17.484 -4.629 1 86.75 148 PHE B N 1
ATOM 3139 C CA . PHE B 1 148 ? 8.523 -17.141 -6.043 1 86.75 148 PHE B CA 1
ATOM 3140 C C . PHE B 1 148 ? 8.016 -15.719 -6.273 1 86.75 148 PHE B C 1
ATOM 3142 O O . PHE B 1 148 ? 6.996 -15.312 -5.707 1 86.75 148 PHE B O 1
ATOM 3149 N N . ASP B 1 149 ? 8.836 -14.961 -7.109 1 86 149 ASP B N 1
ATOM 3150 C CA . ASP B 1 149 ? 8.43 -13.617 -7.512 1 86 149 ASP B CA 1
ATOM 3151 C C . ASP B 1 149 ? 8.883 -13.312 -8.938 1 86 149 ASP B C 1
ATOM 3153 O O . ASP B 1 149 ? 9.758 -13.992 -9.477 1 86 149 ASP B O 1
ATOM 3157 N N . TRP B 1 150 ? 8.172 -12.375 -9.508 1 89.75 150 TRP B N 1
ATOM 3158 C CA . TRP B 1 150 ? 8.57 -11.914 -10.836 1 89.75 150 TRP B CA 1
ATOM 3159 C C . TRP B 1 150 ? 9.852 -11.086 -10.758 1 89.75 150 TRP B C 1
ATOM 3161 O O . TRP B 1 150 ? 10.18 -10.531 -9.711 1 89.75 150 TRP B O 1
ATOM 3171 N N . LEU B 1 151 ? 10.531 -10.984 -11.852 1 86 151 LEU B N 1
ATOM 3172 C CA . LEU B 1 151 ? 11.781 -10.234 -11.906 1 86 151 LEU B CA 1
ATOM 3173 C C . LEU B 1 151 ? 11.539 -8.758 -11.617 1 86 151 LEU B C 1
ATOM 3175 O O . LEU B 1 151 ? 10.664 -8.141 -12.227 1 86 151 LEU B O 1
ATOM 3179 N N . PRO B 1 152 ? 12.367 -8.242 -10.672 1 79.12 152 PRO B N 1
ATOM 3180 C CA . PRO B 1 152 ? 12.289 -6.789 -10.508 1 79.12 152 PRO B CA 1
ATOM 3181 C C . PRO B 1 152 ? 12.602 -6.031 -11.797 1 79.12 152 PRO B C 1
ATOM 3183 O O . PRO B 1 152 ? 13.656 -6.254 -12.406 1 79.12 152 PRO B O 1
ATOM 3186 N N . GLY B 1 153 ? 11.703 -5.195 -12.242 1 79.5 153 GLY B N 1
ATOM 3187 C CA . GLY B 1 153 ? 11.898 -4.473 -13.492 1 79.5 153 GLY B CA 1
ATOM 3188 C C . GLY B 1 153 ? 11.789 -5.355 -14.719 1 79.5 153 GLY B C 1
ATOM 3189 O O . GLY B 1 153 ? 12.195 -4.961 -15.812 1 79.5 153 GLY B O 1
ATOM 3190 N N . GLY B 1 154 ? 11.352 -6.527 -14.555 1 90.12 154 GLY B N 1
ATOM 3191 C CA . GLY B 1 154 ? 11.234 -7.477 -15.648 1 90.12 154 GLY B CA 1
ATOM 3192 C C . GLY B 1 154 ? 10.016 -7.238 -16.516 1 90.12 154 GLY B C 1
ATOM 3193 O O . GLY B 1 154 ? 9.266 -6.285 -16.297 1 90.12 154 GLY B O 1
ATOM 3194 N N . PRO B 1 155 ? 9.859 -8.039 -17.547 1 93.56 155 PRO B N 1
ATOM 3195 C CA . PRO B 1 155 ? 8.781 -7.863 -18.516 1 93.56 155 PRO B CA 1
ATOM 3196 C C . PRO B 1 155 ? 7.398 -7.918 -17.875 1 93.56 155 PRO B C 1
ATOM 3198 O O . PRO B 1 155 ? 6.512 -7.141 -18.25 1 93.56 155 PRO B O 1
ATOM 3201 N N . ILE B 1 156 ? 7.246 -8.805 -16.938 1 92.19 156 ILE B N 1
ATOM 3202 C CA . ILE B 1 156 ? 5.938 -8.953 -16.312 1 92.19 156 ILE B CA 1
ATOM 3203 C C . ILE B 1 156 ? 5.621 -7.707 -15.492 1 92.19 156 ILE B C 1
ATOM 3205 O O . ILE B 1 156 ? 4.539 -7.125 -15.617 1 92.19 156 ILE B O 1
ATOM 3209 N N . ARG B 1 157 ? 6.535 -7.281 -14.688 1 87.5 157 ARG B N 1
ATOM 3210 C CA . ARG B 1 157 ? 6.34 -6.09 -13.867 1 87.5 157 ARG B CA 1
ATOM 3211 C C . ARG B 1 157 ? 6.121 -4.855 -14.734 1 87.5 157 ARG B C 1
ATOM 3213 O O . ARG B 1 157 ? 5.266 -4.023 -14.438 1 87.5 157 ARG B O 1
ATOM 3220 N N . ASN B 1 158 ? 6.848 -4.75 -15.742 1 88.25 158 ASN B N 1
ATOM 3221 C CA . ASN B 1 158 ? 6.676 -3.631 -16.656 1 88.25 158 ASN B CA 1
ATOM 3222 C C . ASN B 1 158 ? 5.324 -3.688 -17.359 1 88.25 158 ASN B C 1
ATOM 3224 O O . ASN B 1 158 ? 4.684 -2.654 -17.578 1 88.25 158 ASN B O 1
ATOM 3228 N N . PHE B 1 159 ? 4.992 -4.855 -17.797 1 90.38 159 PHE B N 1
ATOM 3229 C CA . PHE B 1 159 ? 3.686 -5.055 -18.406 1 90.38 159 PHE B CA 1
ATOM 3230 C C . PHE B 1 159 ? 2.572 -4.598 -17.469 1 90.38 159 PHE B C 1
ATOM 3232 O O . PHE B 1 159 ? 1.651 -3.893 -17.891 1 90.38 159 PHE B O 1
ATOM 3239 N N . PHE B 1 160 ? 2.645 -4.941 -16.234 1 87.81 160 PHE B N 1
ATOM 3240 C CA . PHE B 1 160 ? 1.631 -4.566 -15.25 1 87.81 160 PHE B CA 1
ATOM 3241 C C . PHE B 1 160 ? 1.653 -3.062 -15 1 87.81 160 PHE B C 1
ATOM 3243 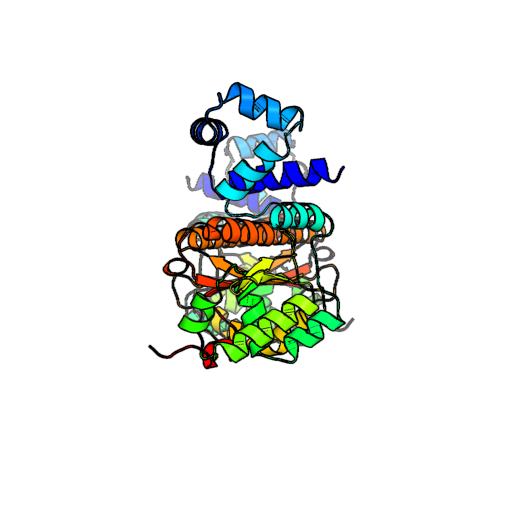O O . PHE B 1 160 ? 0.604 -2.443 -14.82 1 87.81 160 PHE B O 1
ATOM 3250 N N . ARG B 1 161 ? 2.791 -2.496 -14.922 1 84.69 161 ARG B N 1
ATOM 3251 C CA . ARG B 1 161 ? 2.906 -1.057 -14.719 1 84.69 161 ARG B CA 1
ATOM 3252 C C . ARG B 1 161 ? 2.236 -0.286 -15.852 1 84.69 161 ARG B C 1
ATOM 3254 O O . ARG B 1 161 ? 1.589 0.737 -15.617 1 84.69 161 ARG B O 1
ATOM 3261 N N . ARG B 1 162 ? 2.291 -0.804 -16.984 1 82.19 162 ARG B N 1
ATOM 3262 C CA . ARG B 1 162 ? 1.78 -0.091 -18.156 1 82.19 162 ARG B CA 1
ATOM 3263 C C . ARG B 1 162 ? 0.289 -0.347 -18.344 1 82.19 162 ARG B C 1
ATOM 3265 O O . ARG B 1 162 ? -0.477 0.582 -18.609 1 82.19 162 ARG B O 1
ATOM 3272 N N . GLN B 1 163 ? -0.087 -1.537 -18.125 1 83 163 GLN B N 1
ATOM 3273 C CA . GLN B 1 163 ? -1.456 -1.901 -18.469 1 83 163 GLN B CA 1
ATOM 3274 C C . GLN B 1 163 ? -2.252 -2.299 -17.234 1 83 163 GLN B C 1
ATOM 3276 O O . GLN B 1 163 ? -3.439 -1.983 -17.125 1 83 163 GLN B O 1
ATOM 3281 N N . GLY B 1 164 ? -1.645 -2.889 -16.375 1 87.81 164 GLY B N 1
ATOM 3282 C CA . GLY B 1 164 ? -2.328 -3.486 -15.234 1 87.81 164 GLY B CA 1
ATOM 3283 C C . GLY B 1 164 ? -2.695 -2.477 -14.164 1 87.81 164 GLY B C 1
ATOM 3284 O O . GLY B 1 164 ? -3.789 -2.537 -13.602 1 87.81 164 GLY B O 1
ATOM 3285 N N . LEU B 1 165 ? -1.77 -1.536 -13.969 1 88.44 165 LEU B N 1
ATOM 3286 C CA . LEU B 1 165 ? -1.947 -0.584 -12.875 1 88.44 165 LEU B CA 1
ATOM 3287 C C . LEU B 1 165 ? -3.152 0.314 -13.133 1 88.44 165 LEU B C 1
ATOM 3289 O O . LEU B 1 165 ? -3.951 0.558 -12.227 1 88.44 165 LEU B O 1
ATOM 3293 N N . VAL B 1 166 ? -3.293 0.742 -14.305 1 84.94 166 VAL B N 1
ATOM 3294 C CA . VAL B 1 166 ? -4.406 1.608 -14.672 1 84.94 166 VAL B CA 1
ATOM 3295 C C . VAL B 1 166 ? -5.727 0.859 -14.492 1 84.94 166 VAL B C 1
ATOM 3297 O O . VAL B 1 166 ? -6.68 1.395 -13.922 1 84.94 166 VAL B O 1
ATOM 3300 N N . ASP B 1 167 ? -5.727 -0.306 -14.945 1 89.25 167 ASP B N 1
ATOM 3301 C CA . ASP B 1 167 ? -6.906 -1.152 -14.805 1 89.25 167 ASP B CA 1
ATOM 3302 C C . ASP B 1 167 ? -7.227 -1.421 -13.336 1 89.25 167 ASP B C 1
ATOM 3304 O O . ASP B 1 167 ? -8.383 -1.332 -12.922 1 89.25 167 ASP B O 1
ATOM 3308 N N . PHE B 1 168 ? -6.277 -1.697 -12.602 1 93 168 PHE B N 1
ATOM 3309 C CA . PHE B 1 168 ? -6.426 -2.006 -11.188 1 93 168 PHE B CA 1
ATOM 3310 C C . PHE B 1 168 ? -6.965 -0.801 -10.422 1 93 168 PHE B C 1
ATOM 3312 O O . PHE B 1 168 ? -7.855 -0.939 -9.586 1 93 168 PHE B O 1
ATOM 3319 N N . LEU B 1 169 ? -6.457 0.342 -10.75 1 90.44 169 LEU B N 1
ATOM 3320 C CA . LEU B 1 169 ? -6.812 1.556 -10.023 1 90.44 169 LEU B CA 1
ATOM 3321 C C . LEU B 1 169 ? -8.078 2.186 -10.602 1 90.44 169 LEU B C 1
ATOM 3323 O O . LEU B 1 169 ? -8.562 3.197 -10.086 1 90.44 169 LEU B O 1
ATOM 3327 N N . GLY B 1 170 ? -8.562 1.641 -11.68 1 83.75 170 GLY B N 1
ATOM 3328 C CA . GLY B 1 170 ? -9.719 2.193 -12.359 1 83.75 170 GLY B CA 1
ATOM 3329 C C . GLY B 1 170 ? -11.031 1.901 -11.648 1 83.75 170 GLY B C 1
ATOM 3330 O O . GLY B 1 170 ? -12.094 1.909 -12.266 1 83.75 170 GLY B O 1
ATOM 3331 N N . SER B 1 171 ? -11.086 1.577 -10.438 1 83.94 171 SER B N 1
ATOM 3332 C CA . SER B 1 171 ? -12.242 1.387 -9.57 1 83.94 171 SER B CA 1
ATOM 3333 C C . SER B 1 171 ? -12.406 2.547 -8.594 1 83.94 171 SER B C 1
ATOM 3335 O O . SER B 1 171 ? -11.461 3.312 -8.375 1 83.94 171 SER B O 1
ATOM 3337 N N . ASP B 1 172 ? -13.578 2.643 -8.125 1 80.62 172 ASP B N 1
ATOM 3338 C CA . ASP B 1 172 ? -13.789 3.697 -7.137 1 80.62 172 ASP B CA 1
ATOM 3339 C C . ASP B 1 172 ? -13.492 3.199 -5.727 1 80.62 172 ASP B C 1
ATOM 3341 O O . ASP B 1 172 ? -13.492 3.98 -4.77 1 80.62 172 ASP B O 1
ATOM 3345 N N . PHE B 1 173 ? -13.25 1.873 -5.613 1 86.19 173 PHE B N 1
ATOM 3346 C CA . PHE B 1 173 ? -12.891 1.248 -4.348 1 86.19 173 PHE B CA 1
ATOM 3347 C C . PHE B 1 173 ? -13.953 1.519 -3.289 1 86.19 173 PHE B C 1
ATOM 3349 O O . PHE B 1 173 ? -13.633 1.855 -2.148 1 86.19 173 PHE B O 1
ATOM 3356 N N . ALA B 1 174 ? -15.148 1.478 -3.611 1 79.44 174 ALA B N 1
ATOM 3357 C CA . ALA B 1 174 ? -16.266 1.787 -2.721 1 79.44 174 ALA B CA 1
ATOM 3358 C C . ALA B 1 174 ? -16.734 0.538 -1.985 1 79.44 174 ALA B C 1
ATOM 3360 O O . ALA B 1 174 ? -17.5 0.632 -1.017 1 79.44 174 ALA B O 1
ATOM 3361 N N . GLY B 1 175 ? -16.25 -0.571 -2.43 1 84.19 175 GLY B N 1
ATOM 3362 C CA . GLY B 1 175 ? -16.688 -1.813 -1.809 1 84.19 175 GLY B CA 1
ATOM 3363 C C . GLY B 1 175 ? -16.141 -1.996 -0.402 1 84.19 175 GLY B C 1
ATOM 3364 O O . GLY B 1 175 ? -15.07 -1.497 -0.073 1 84.19 175 GLY B O 1
ATOM 3365 N N . THR B 1 176 ? -16.844 -2.721 0.364 1 81.44 176 THR B N 1
ATOM 3366 C CA . THR B 1 176 ? -16.453 -2.957 1.749 1 81.44 176 THR B CA 1
ATOM 3367 C C . THR B 1 176 ? -15.18 -3.793 1.813 1 81.44 176 THR B C 1
ATOM 3369 O O . THR B 1 176 ? -14.453 -3.758 2.812 1 81.44 176 THR B O 1
ATOM 3372 N N . ASP B 1 177 ? -14.898 -4.488 0.751 1 87.81 177 ASP B N 1
ATOM 3373 C CA . ASP B 1 177 ? -13.719 -5.348 0.73 1 87.81 177 ASP B CA 1
ATOM 3374 C C . ASP B 1 177 ? -12.57 -4.684 -0.017 1 87.81 177 ASP B C 1
ATOM 3376 O O . ASP B 1 177 ? -11.547 -5.316 -0.283 1 87.81 177 ASP B O 1
ATOM 3380 N N . GLU B 1 178 ? -12.828 -3.504 -0.375 1 92.62 178 GLU B N 1
ATOM 3381 C CA . GLU B 1 178 ? -11.797 -2.77 -1.107 1 92.62 178 GLU B CA 1
ATOM 3382 C C . GLU B 1 178 ? -11.148 -1.703 -0.228 1 92.62 178 GLU B C 1
ATOM 3384 O O . GLU B 1 178 ? -11.766 -1.213 0.72 1 92.62 178 GLU B O 1
ATOM 3389 N N . VAL B 1 179 ? -9.898 -1.516 -0.485 1 91.88 179 VAL B N 1
ATOM 3390 C CA . VAL B 1 179 ? -9.148 -0.492 0.235 1 91.88 179 VAL B CA 1
ATOM 3391 C C . VAL B 1 179 ? -8.43 0.412 -0.758 1 91.88 179 VAL B C 1
ATOM 3393 O O . VAL B 1 179 ? -7.809 -0.071 -1.711 1 91.88 179 VAL B O 1
ATOM 3396 N N . MET B 1 180 ? -8.57 1.632 -0.636 1 90.94 180 MET B N 1
ATOM 3397 C CA . MET B 1 180 ? -7.746 2.668 -1.258 1 90.94 180 MET B CA 1
ATOM 3398 C C . MET B 1 180 ? -7.363 3.738 -0.243 1 90.94 180 MET B C 1
ATOM 3400 O O . MET B 1 180 ? -8.203 4.547 0.162 1 90.94 180 MET B O 1
ATOM 3404 N N . ALA B 1 181 ? -6.117 3.752 0.133 1 90 181 ALA B N 1
ATOM 3405 C CA . ALA B 1 181 ? -5.676 4.691 1.159 1 90 181 ALA B CA 1
ATOM 3406 C C . ALA B 1 181 ? -4.363 5.359 0.761 1 90 181 ALA B C 1
ATOM 3408 O O . ALA B 1 181 ? -3.473 4.711 0.203 1 90 181 ALA B O 1
ATOM 3409 N N . PHE B 1 182 ? -4.336 6.582 0.964 1 91.19 182 PHE B N 1
ATOM 3410 C CA . PHE B 1 182 ? -3.125 7.363 0.744 1 91.19 182 PHE B CA 1
ATOM 3411 C C . PHE B 1 182 ? -2.717 8.102 2.016 1 91.19 182 PHE B C 1
ATOM 3413 O O . PHE B 1 182 ? -3.539 8.773 2.641 1 91.19 182 PHE B O 1
ATOM 3420 N N . SER B 1 183 ? -1.492 7.945 2.406 1 91.5 183 SER B N 1
ATOM 3421 C CA . SER B 1 183 ? -0.934 8.656 3.555 1 91.5 183 SER B CA 1
ATOM 3422 C C . SER B 1 183 ? 0.253 9.516 3.145 1 91.5 183 SER B C 1
ATOM 3424 O O . SER B 1 183 ? 1.012 9.156 2.242 1 91.5 183 SER B O 1
ATOM 3426 N N . HIS B 1 184 ? 0.32 10.602 3.773 1 92.19 184 HIS B N 1
ATOM 3427 C CA . HIS B 1 184 ? 1.44 11.508 3.549 1 92.19 184 HIS B CA 1
ATOM 3428 C C . HIS B 1 184 ? 1.984 12.047 4.867 1 92.19 184 HIS B C 1
ATOM 3430 O O . HIS B 1 184 ? 1.217 12.344 5.781 1 92.19 184 HIS B O 1
ATOM 3436 N N . GLY B 1 185 ? 3.287 12.195 4.949 1 93.06 185 GLY B N 1
ATOM 3437 C CA . GLY B 1 185 ? 3.945 12.727 6.133 1 93.06 185 GLY B CA 1
ATOM 3438 C C . GLY B 1 185 ? 5.426 12.984 5.926 1 93.06 185 GLY B C 1
ATOM 3439 O O . GLY B 1 185 ? 5.941 12.828 4.812 1 93.06 185 GLY B O 1
ATOM 3440 N N . MET B 1 186 ? 6.027 13.5 6.969 1 95.69 186 MET B N 1
ATOM 3441 C CA . MET B 1 186 ? 7.465 13.758 6.977 1 95.69 186 MET B CA 1
ATOM 3442 C C . MET B 1 186 ? 8.211 12.656 7.715 1 95.69 186 MET B C 1
ATOM 3444 O O . MET B 1 186 ? 7.934 12.383 8.883 1 95.69 186 MET B O 1
ATOM 3448 N N . LEU B 1 187 ? 9.18 12.109 6.996 1 96.81 187 LEU B N 1
ATOM 3449 C CA . LEU B 1 187 ? 9.898 10.992 7.602 1 96.81 187 LEU B CA 1
ATOM 3450 C C . LEU B 1 187 ? 11.406 11.234 7.562 1 96.81 187 LEU B C 1
ATOM 3452 O O . LEU B 1 187 ? 11.93 11.75 6.574 1 96.81 187 LEU B O 1
ATOM 3456 N N . THR B 1 188 ? 12.055 10.844 8.664 1 97.12 188 THR B N 1
ATOM 3457 C CA . THR B 1 188 ? 13.516 10.75 8.641 1 97.12 188 THR B CA 1
ATOM 3458 C C . THR B 1 188 ? 13.969 9.539 7.836 1 97.12 188 THR B C 1
ATOM 3460 O O . THR B 1 188 ? 13.148 8.688 7.469 1 97.12 188 THR B O 1
ATOM 3463 N N . GLU B 1 189 ? 15.297 9.492 7.586 1 95.31 189 GLU B N 1
ATOM 3464 C CA . GLU B 1 189 ? 15.844 8.352 6.859 1 95.31 189 GLU B CA 1
ATOM 3465 C C . GLU B 1 189 ? 15.625 7.051 7.629 1 95.31 189 GLU B C 1
ATOM 3467 O O . GLU B 1 189 ? 15.266 6.027 7.039 1 95.31 189 GLU B O 1
ATOM 3472 N N . SER B 1 190 ? 15.805 7.164 8.859 1 96 190 SER B N 1
ATOM 3473 C CA . SER B 1 190 ? 15.633 5.977 9.695 1 96 190 SER B CA 1
ATOM 3474 C C . SER B 1 190 ? 14.18 5.535 9.734 1 96 190 SER B C 1
ATOM 3476 O O . SER B 1 190 ? 13.883 4.34 9.688 1 96 190 SER B O 1
ATOM 3478 N N . ALA B 1 191 ? 13.266 6.465 9.805 1 96.69 191 ALA B N 1
ATOM 3479 C CA . ALA B 1 191 ? 11.844 6.156 9.812 1 96.69 191 ALA B CA 1
ATOM 3480 C C . ALA B 1 191 ? 11.406 5.539 8.484 1 96.69 191 ALA B C 1
ATOM 3482 O O . ALA B 1 191 ? 10.602 4.609 8.461 1 96.69 191 ALA B O 1
ATOM 3483 N N . LEU B 1 192 ? 11.945 6.051 7.445 1 96.81 192 LEU B N 1
ATOM 3484 C CA . LEU B 1 192 ? 11.648 5.512 6.125 1 96.81 192 LEU B CA 1
ATOM 3485 C C . LEU B 1 192 ? 12.102 4.059 6.012 1 96.81 192 LEU B C 1
ATOM 3487 O O . LEU B 1 192 ? 11.383 3.223 5.461 1 96.81 192 LEU B O 1
ATOM 3491 N N . ALA B 1 193 ? 13.289 3.809 6.512 1 94.5 193 ALA B N 1
ATOM 3492 C CA . ALA B 1 193 ? 13.812 2.443 6.496 1 94.5 193 ALA B CA 1
ATOM 3493 C C . ALA B 1 193 ? 12.906 1.5 7.281 1 94.5 193 ALA B C 1
ATOM 3495 O O . ALA B 1 193 ? 12.641 0.376 6.848 1 94.5 193 ALA B O 1
ATOM 3496 N N . LYS B 1 194 ? 12.445 1.964 8.383 1 95.69 194 LYS B N 1
ATOM 3497 C CA . LYS B 1 194 ? 11.523 1.173 9.188 1 95.69 194 LYS B CA 1
ATOM 3498 C C . LYS B 1 194 ? 10.219 0.908 8.445 1 95.69 194 LYS B C 1
ATOM 3500 O O . LYS B 1 194 ? 9.688 -0.203 8.484 1 95.69 194 LYS B O 1
ATOM 3505 N N . LEU B 1 195 ? 9.727 1.952 7.793 1 96.94 195 LEU B N 1
ATOM 3506 C CA . LEU B 1 195 ? 8.477 1.815 7.043 1 96.94 195 LEU B CA 1
ATOM 3507 C C . LEU B 1 195 ? 8.641 0.824 5.895 1 96.94 195 LEU B C 1
ATOM 3509 O O . LEU B 1 195 ? 7.738 0.03 5.625 1 96.94 195 LEU B O 1
ATOM 3513 N N . GLN B 1 196 ? 9.766 0.832 5.234 1 94.38 196 GLN B N 1
ATOM 3514 C CA . GLN B 1 196 ? 10.047 -0.12 4.168 1 94.38 196 GLN B CA 1
ATOM 3515 C C . GLN B 1 196 ? 10.039 -1.554 4.691 1 94.38 196 GLN B C 1
ATOM 3517 O O . GLN B 1 196 ? 9.547 -2.463 4.02 1 94.38 196 GLN B O 1
ATOM 3522 N N . ALA B 1 197 ? 10.578 -1.707 5.832 1 93.81 197 ALA B N 1
ATOM 3523 C CA . ALA B 1 197 ? 10.57 -3.029 6.449 1 93.81 197 ALA B CA 1
ATOM 3524 C C . ALA B 1 197 ? 9.141 -3.484 6.75 1 93.81 197 ALA B C 1
ATOM 3526 O O . ALA B 1 197 ? 8.805 -4.656 6.57 1 93.81 197 ALA B O 1
ATOM 3527 N N . GLU B 1 198 ? 8.312 -2.572 7.188 1 95.25 198 GLU B N 1
ATOM 3528 C CA . GLU B 1 198 ? 6.914 -2.885 7.457 1 95.25 198 GLU B CA 1
ATOM 3529 C C . GLU B 1 198 ? 6.18 -3.283 6.18 1 95.25 198 GLU B C 1
ATOM 3531 O O . GLU B 1 198 ? 5.316 -4.164 6.203 1 95.25 198 GLU B O 1
ATOM 3536 N N . ILE B 1 199 ? 6.504 -2.65 5.145 1 95.94 199 ILE B N 1
ATOM 3537 C CA . ILE B 1 199 ? 5.887 -2.953 3.857 1 95.94 199 ILE B CA 1
ATOM 3538 C C . ILE B 1 199 ? 6.289 -4.355 3.408 1 95.94 199 ILE B C 1
ATOM 3540 O O . ILE B 1 199 ? 5.453 -5.125 2.928 1 95.94 199 ILE B O 1
ATOM 3544 N N . ARG B 1 200 ? 7.586 -4.699 3.605 1 91.56 200 ARG B N 1
ATOM 3545 C CA . ARG B 1 200 ? 8.039 -6.051 3.289 1 91.56 200 ARG B CA 1
ATOM 3546 C C . ARG B 1 200 ? 7.293 -7.086 4.121 1 91.56 200 ARG B C 1
ATOM 3548 O O . ARG B 1 200 ? 6.922 -8.148 3.613 1 91.56 200 ARG B O 1
ATOM 3555 N N . THR B 1 201 ? 7.074 -6.711 5.316 1 93.12 201 THR B N 1
ATOM 3556 C CA . THR B 1 201 ? 6.344 -7.598 6.211 1 93.12 201 THR B CA 1
ATOM 3557 C C . THR B 1 201 ? 4.91 -7.797 5.727 1 93.12 201 THR B C 1
ATOM 3559 O O . THR B 1 201 ? 4.387 -8.914 5.762 1 93.12 201 THR B O 1
ATOM 3562 N N . LEU B 1 202 ? 4.27 -6.75 5.309 1 95.75 202 LEU B N 1
ATOM 3563 C CA . LEU B 1 202 ? 2.904 -6.836 4.805 1 95.75 202 LEU B CA 1
ATOM 3564 C C . LEU B 1 202 ? 2.84 -7.719 3.562 1 95.75 202 LEU B C 1
ATOM 3566 O O . LEU B 1 202 ? 1.902 -8.508 3.4 1 95.75 202 LEU B O 1
ATOM 3570 N N . ARG B 1 203 ? 3.793 -7.656 2.688 1 93.5 203 ARG B N 1
ATOM 3571 C CA . ARG B 1 203 ? 3.848 -8.492 1.494 1 93.5 203 ARG B CA 1
ATOM 3572 C C . ARG B 1 203 ? 3.984 -9.969 1.866 1 93.5 203 ARG B C 1
ATOM 3574 O O . ARG B 1 203 ? 3.346 -10.828 1.258 1 93.5 203 ARG B O 1
ATOM 3581 N N . ARG B 1 204 ? 4.836 -10.211 2.857 1 90.5 204 ARG B N 1
ATOM 3582 C CA . ARG B 1 204 ? 4.996 -11.586 3.338 1 90.5 204 ARG B CA 1
ATOM 3583 C C . ARG B 1 204 ? 3.689 -12.109 3.92 1 90.5 204 ARG B C 1
ATOM 3585 O O . ARG B 1 204 ? 3.328 -13.273 3.695 1 90.5 204 ARG B O 1
ATOM 3592 N N . ARG B 1 205 ? 3.047 -11.266 4.637 1 94.31 205 ARG B N 1
ATOM 3593 C CA . ARG B 1 205 ? 1.771 -11.656 5.227 1 94.31 205 ARG B CA 1
ATOM 3594 C C . ARG B 1 205 ? 0.749 -11.984 4.145 1 94.31 205 ARG B C 1
ATOM 3596 O O . ARG B 1 205 ? -0.04 -12.922 4.297 1 94.31 205 ARG B O 1
ATOM 3603 N N . PHE B 1 206 ? 0.739 -11.227 3.137 1 96.25 206 PHE B N 1
ATOM 3604 C CA . PHE B 1 206 ? -0.136 -11.523 2.01 1 96.25 206 PHE B CA 1
ATOM 3605 C C . PHE B 1 206 ? 0.119 -12.938 1.485 1 96.25 206 PHE B C 1
ATOM 3607 O O . PHE B 1 206 ? -0.822 -13.703 1.266 1 96.25 206 PHE B O 1
ATOM 3614 N N . ALA B 1 207 ? 1.377 -13.273 1.284 1 90.56 207 ALA B N 1
ATOM 3615 C CA . ALA B 1 207 ? 1.759 -14.586 0.781 1 90.56 207 ALA B CA 1
ATOM 3616 C C . ALA B 1 207 ? 1.304 -15.688 1.733 1 90.56 207 ALA B C 1
ATOM 3618 O O . ALA B 1 207 ? 0.819 -16.734 1.295 1 90.56 207 ALA B O 1
ATOM 3619 N N . GLU B 1 208 ? 1.445 -15.453 2.975 1 91.31 208 GLU B N 1
ATOM 3620 C CA . GLU B 1 208 ? 1.03 -16.422 3.984 1 91.31 208 GLU B CA 1
ATOM 3621 C C . GLU B 1 208 ? -0.48 -16.641 3.953 1 91.31 208 GLU B C 1
ATOM 3623 O O . GLU B 1 208 ? -0.95 -17.781 4.031 1 91.31 208 GLU B O 1
ATOM 3628 N N . LEU B 1 209 ? -1.175 -15.562 3.846 1 95.12 209 LEU B N 1
ATOM 3629 C CA . LEU B 1 209 ? -2.631 -15.641 3.822 1 95.12 209 LEU B CA 1
ATOM 3630 C C . LEU B 1 209 ? -3.119 -16.328 2.553 1 95.12 209 LEU B C 1
ATOM 3632 O O . LEU B 1 209 ? -4.117 -17.047 2.58 1 95.12 209 LEU B O 1
ATOM 3636 N N . HIS B 1 210 ? -2.43 -16.062 1.487 1 94.06 210 HIS B N 1
ATOM 3637 C CA . HIS B 1 210 ? -2.707 -16.797 0.256 1 94.06 210 HIS B CA 1
ATOM 3638 C C . HIS B 1 210 ? -2.541 -18.297 0.459 1 94.06 210 HIS B C 1
ATOM 3640 O O . HIS B 1 210 ? -3.422 -19.078 0.095 1 94.06 210 HIS B O 1
ATOM 3646 N N . GLU B 1 211 ? -1.428 -18.688 1.058 1 89.5 211 GLU B N 1
ATOM 3647 C CA . GLU B 1 211 ? -1.148 -20.109 1.304 1 89.5 211 GLU B CA 1
ATOM 3648 C C . GLU B 1 211 ? -2.217 -20.734 2.195 1 89.5 211 GLU B C 1
ATOM 3650 O O . GLU B 1 211 ? -2.686 -21.844 1.927 1 89.5 211 GLU B O 1
ATOM 3655 N N . GLU B 1 212 ? -2.574 -20.016 3.184 1 90.06 212 GLU B N 1
ATOM 3656 C CA . GLU B 1 212 ? -3.621 -20.484 4.086 1 90.06 212 GLU B CA 1
ATOM 3657 C C . GLU B 1 212 ? -4.945 -20.672 3.35 1 90.06 212 GLU B C 1
ATOM 3659 O O . GLU B 1 212 ? -5.695 -21.609 3.625 1 90.06 212 GLU B O 1
ATOM 3664 N N . SER B 1 213 ? -5.191 -19.844 2.434 1 94.94 213 SER B N 1
ATOM 3665 C CA . SER B 1 213 ? -6.461 -19.828 1.716 1 94.94 213 SER B CA 1
ATOM 3666 C C . SER B 1 213 ? -6.559 -21 0.742 1 94.94 213 SER B C 1
ATOM 3668 O O . SER B 1 213 ? -7.656 -21.375 0.327 1 94.94 213 SER B O 1
ATOM 3670 N N . LEU B 1 214 ? -5.422 -21.562 0.413 1 88.44 214 LEU B N 1
ATOM 3671 C CA . LEU B 1 214 ? -5.391 -22.656 -0.555 1 88.44 214 LEU B CA 1
ATOM 3672 C C . LEU B 1 214 ? -6.098 -23.891 -0.008 1 88.44 214 LEU B C 1
ATOM 3674 O O . LEU B 1 214 ? -6.457 -24.797 -0.767 1 88.44 214 LEU B O 1
ATOM 3678 N N . ALA B 1 215 ? -6.297 -23.922 1.266 1 89.06 215 ALA B N 1
ATOM 3679 C CA . ALA B 1 215 ? -6.98 -25.047 1.897 1 89.06 215 ALA B CA 1
ATOM 3680 C C . ALA B 1 215 ? -8.477 -25.016 1.613 1 89.06 215 ALA B C 1
ATOM 3682 O O . ALA B 1 215 ? -9.156 -26.031 1.686 1 89.06 215 ALA B O 1
ATOM 3683 N N . ALA B 1 216 ? -9.023 -23.922 1.283 1 91.94 216 ALA B N 1
ATOM 3684 C CA . ALA B 1 216 ? -10.445 -23.75 0.994 1 91.94 216 ALA B CA 1
ATOM 3685 C C . ALA B 1 216 ? -10.75 -24.109 -0.458 1 91.94 216 ALA B C 1
ATOM 3687 O O . ALA B 1 216 ? -9.875 -24.031 -1.321 1 91.94 216 ALA B O 1
ATOM 3688 N N . PRO B 1 217 ? -12 -24.547 -0.7 1 92 217 PRO B N 1
ATOM 3689 C CA . PRO B 1 217 ? -12.391 -24.781 -2.09 1 92 217 PRO B CA 1
ATOM 3690 C C . PRO B 1 217 ? -12.297 -23.516 -2.951 1 92 217 PRO B C 1
ATOM 3692 O O . PRO B 1 217 ? -12.391 -22.406 -2.434 1 92 217 PRO B O 1
ATOM 3695 N N . LEU B 1 218 ? -12.07 -23.672 -4.238 1 91.31 218 LEU B N 1
ATOM 3696 C CA . LEU B 1 218 ? -11.867 -22.578 -5.172 1 91.31 218 LEU B CA 1
ATOM 3697 C C . LEU B 1 218 ? -13.031 -21.594 -5.117 1 91.31 218 LEU B C 1
ATOM 3699 O O . LEU B 1 218 ? -12.836 -20.375 -5.258 1 91.31 218 LEU B O 1
ATOM 3703 N N . THR B 1 219 ? -14.258 -22.078 -4.863 1 91.69 219 THR B N 1
ATOM 3704 C CA . THR B 1 219 ? -15.461 -21.234 -4.863 1 91.69 219 THR B CA 1
ATOM 3705 C C . THR B 1 219 ? -15.43 -20.25 -3.697 1 91.69 219 THR B C 1
ATOM 3707 O O . THR B 1 219 ? -16.188 -19.281 -3.686 1 91.69 219 THR B O 1
ATOM 3710 N N . LYS B 1 220 ? -14.531 -20.484 -2.787 1 94.75 220 LYS B N 1
ATOM 3711 C CA . LYS B 1 220 ? -14.453 -19.641 -1.605 1 94.75 220 LYS B CA 1
ATOM 3712 C C . LYS B 1 220 ? -13.211 -18.75 -1.646 1 94.75 220 LYS B C 1
ATOM 3714 O O . LYS B 1 220 ? -12.922 -18.031 -0.685 1 94.75 220 LYS B O 1
ATOM 3719 N N . ARG B 1 221 ? -12.484 -18.859 -2.709 1 95.5 221 ARG B N 1
ATOM 3720 C CA . ARG B 1 221 ? -11.273 -18.078 -2.889 1 95.5 221 ARG B CA 1
ATOM 3721 C C . ARG B 1 221 ? -11.469 -16.984 -3.943 1 95.5 221 ARG B C 1
ATOM 3723 O O . ARG B 1 221 ? -12.055 -17.25 -5 1 95.5 221 ARG B O 1
ATOM 3730 N N . HIS B 1 222 ? -10.992 -15.836 -3.682 1 94.88 222 HIS B N 1
ATOM 3731 C CA . HIS B 1 222 ? -11.164 -14.695 -4.574 1 94.88 222 HIS B CA 1
ATOM 3732 C C . HIS B 1 222 ? -9.812 -14.109 -4.984 1 94.88 222 HIS B C 1
ATOM 3734 O O . HIS B 1 222 ? -8.969 -13.836 -4.129 1 94.88 222 HIS B O 1
ATOM 3740 N N . GLY B 1 223 ? -9.641 -14.008 -6.281 1 95.56 223 GLY B N 1
ATOM 3741 C CA . GLY B 1 223 ? -8.445 -13.328 -6.762 1 95.56 223 GLY B CA 1
ATOM 3742 C C . GLY B 1 223 ? -8.336 -11.898 -6.277 1 95.56 223 GLY B C 1
ATOM 3743 O O . GLY B 1 223 ? -9.211 -11.078 -6.555 1 95.56 223 GLY B O 1
ATOM 3744 N N . THR B 1 224 ? -7.258 -11.578 -5.609 1 96.19 224 THR B N 1
ATOM 3745 C CA . THR B 1 224 ? -7.098 -10.297 -4.938 1 96.19 224 THR B CA 1
ATOM 3746 C C . THR B 1 224 ? -5.754 -9.664 -5.297 1 96.19 224 THR B C 1
ATOM 3748 O O . THR B 1 224 ? -4.723 -10.336 -5.289 1 96.19 224 THR B O 1
ATOM 3751 N N . GLY B 1 225 ? -5.836 -8.406 -5.656 1 95.5 225 GLY B N 1
ATOM 3752 C CA . GLY B 1 225 ? -4.629 -7.629 -5.887 1 95.5 225 GLY B CA 1
ATOM 3753 C C . GLY B 1 225 ? -4.344 -6.625 -4.785 1 95.5 225 GLY B C 1
ATOM 3754 O O . GLY B 1 225 ? -5.266 -6.023 -4.234 1 95.5 225 GLY B O 1
ATOM 3755 N N . MET B 1 226 ? -3.066 -6.469 -4.484 1 96.12 226 MET B N 1
ATOM 3756 C CA . MET B 1 226 ? -2.615 -5.473 -3.518 1 96.12 226 MET B CA 1
ATOM 3757 C C . MET B 1 226 ? -1.469 -4.645 -4.082 1 96.12 226 MET B C 1
ATOM 3759 O O . MET B 1 226 ? -0.476 -5.195 -4.562 1 96.12 226 MET B O 1
ATOM 3763 N N . LEU B 1 227 ? -1.646 -3.379 -4.023 1 95.44 227 LEU B N 1
ATOM 3764 C CA . LEU B 1 227 ? -0.625 -2.439 -4.477 1 95.44 227 LEU B CA 1
ATOM 3765 C C . LEU B 1 227 ? -0.061 -1.645 -3.303 1 95.44 227 LEU B C 1
ATOM 3767 O O . LEU B 1 227 ? -0.818 -1.091 -2.502 1 95.44 227 LEU B O 1
ATOM 3771 N N . LEU B 1 228 ? 1.269 -1.668 -3.223 1 95.88 228 LEU B N 1
ATOM 3772 C CA . LEU B 1 228 ? 2.002 -0.869 -2.248 1 95.88 228 LEU B CA 1
ATOM 3773 C C . LEU B 1 228 ? 3.002 0.05 -2.939 1 95.88 228 LEU B C 1
ATOM 3775 O O . LEU B 1 228 ? 3.852 -0.413 -3.705 1 95.88 228 LEU B O 1
ATOM 3779 N N . ALA B 1 229 ? 2.879 1.302 -2.701 1 95.5 229 ALA B N 1
ATOM 3780 C CA . ALA B 1 229 ? 3.822 2.254 -3.283 1 95.5 229 ALA B CA 1
ATOM 3781 C C . ALA B 1 229 ? 4.273 3.281 -2.248 1 95.5 229 ALA B C 1
ATOM 3783 O O . ALA B 1 229 ? 3.469 3.75 -1.438 1 95.5 229 ALA B O 1
ATOM 3784 N N . LEU B 1 230 ? 5.52 3.564 -2.232 1 96.75 230 LEU B N 1
ATOM 3785 C CA . LEU B 1 230 ? 6.148 4.488 -1.296 1 96.75 230 LEU B CA 1
ATOM 3786 C C . LEU B 1 230 ? 7.254 5.285 -1.979 1 96.75 230 LEU B C 1
ATOM 3788 O O . LEU B 1 230 ? 8.125 4.711 -2.633 1 96.75 230 LEU B O 1
ATOM 3792 N N . ARG B 1 231 ? 7.188 6.594 -1.805 1 96.06 231 ARG B N 1
ATOM 3793 C CA . ARG B 1 231 ? 8.297 7.402 -2.303 1 96.06 231 ARG B CA 1
ATOM 3794 C C . ARG B 1 231 ? 8.25 8.812 -1.721 1 96.06 231 ARG B C 1
ATOM 3796 O O . ARG B 1 231 ? 7.207 9.258 -1.241 1 96.06 231 ARG B O 1
ATOM 3803 N N . GLU B 1 232 ? 9.453 9.422 -1.723 1 95.25 232 GLU B N 1
ATOM 3804 C CA . GLU B 1 232 ? 9.461 10.859 -1.472 1 95.25 232 GLU B CA 1
ATOM 3805 C C . GLU B 1 232 ? 8.703 11.617 -2.562 1 95.25 232 GLU B C 1
ATOM 3807 O O . GLU B 1 232 ? 8.953 11.406 -3.752 1 95.25 232 GLU B O 1
ATOM 3812 N N . TRP B 1 233 ? 7.703 12.43 -2.053 1 92.88 233 TRP B N 1
ATOM 3813 C CA . TRP B 1 233 ? 6.805 12.992 -3.055 1 92.88 233 TRP B CA 1
ATOM 3814 C C . TRP B 1 233 ? 6.066 14.211 -2.506 1 92.88 233 TRP B C 1
ATOM 3816 O O . TRP B 1 233 ? 5.785 14.281 -1.307 1 92.88 233 TRP B O 1
ATOM 3826 N N . GLU B 1 234 ? 5.832 15.141 -3.324 1 91.31 234 GLU B N 1
ATOM 3827 C CA . GLU B 1 234 ? 4.871 16.219 -3.094 1 91.31 234 GLU B CA 1
ATOM 3828 C C . GLU B 1 234 ? 4.035 16.484 -4.34 1 91.31 234 GLU B C 1
ATOM 3830 O O . GLU B 1 234 ? 4.453 16.172 -5.457 1 91.31 234 GLU B O 1
ATOM 3835 N N . LEU B 1 235 ? 2.879 17.016 -4.164 1 89.69 235 LEU B N 1
ATOM 3836 C CA . LEU B 1 235 ? 1.998 17.328 -5.285 1 89.69 235 LEU B CA 1
ATOM 3837 C C . LEU B 1 235 ? 2.701 18.234 -6.293 1 89.69 235 LEU B C 1
ATOM 3839 O O . LEU B 1 235 ? 3.424 19.156 -5.906 1 89.69 235 LEU B O 1
ATOM 3843 N N . GLY B 1 236 ? 2.496 17.859 -7.566 1 89.31 236 GLY B N 1
ATOM 3844 C CA . GLY B 1 236 ? 3.123 18.625 -8.633 1 89.31 236 GLY B CA 1
ATOM 3845 C C . GLY B 1 236 ? 2.865 20.125 -8.531 1 89.31 236 GLY B C 1
ATOM 3846 O O . GLY B 1 236 ? 3.758 20.938 -8.797 1 89.31 236 GLY B O 1
ATOM 3847 N N . ALA B 1 237 ? 1.713 20.516 -8.188 1 89.38 237 ALA B N 1
ATOM 3848 C CA . ALA B 1 237 ? 1.358 21.922 -8.016 1 89.38 237 ALA B CA 1
ATOM 3849 C C . ALA B 1 237 ? 2.26 22.594 -6.988 1 89.38 237 ALA B C 1
ATOM 3851 O O . ALA B 1 237 ? 2.607 23.781 -7.125 1 89.38 237 ALA B O 1
ATOM 3852 N N . PHE B 1 238 ? 2.633 21.891 -5.98 1 93 238 PHE B N 1
ATOM 3853 C CA . PHE B 1 238 ? 3.521 22.406 -4.949 1 93 238 PHE B CA 1
ATOM 3854 C C . PHE B 1 238 ? 4.945 22.531 -5.473 1 93 238 PHE B C 1
ATOM 3856 O O . PHE B 1 238 ? 5.625 23.531 -5.203 1 93 238 PHE B O 1
ATOM 3863 N N . THR B 1 239 ? 5.34 21.531 -6.191 1 91.44 239 THR B N 1
ATOM 3864 C CA . THR B 1 239 ? 6.684 21.516 -6.758 1 91.44 239 THR B CA 1
ATOM 3865 C C . THR B 1 239 ? 6.922 22.766 -7.609 1 91.44 239 THR B C 1
ATOM 3867 O O . THR B 1 239 ? 8.008 23.344 -7.574 1 91.44 239 THR B O 1
ATOM 3870 N N . ARG B 1 240 ? 5.977 23.156 -8.352 1 91.88 240 ARG B N 1
ATOM 3871 C CA . ARG B 1 240 ? 6.078 24.328 -9.234 1 91.88 240 ARG B CA 1
ATOM 3872 C C . ARG B 1 240 ? 6.289 25.609 -8.43 1 91.88 240 ARG B C 1
ATOM 3874 O O . ARG B 1 240 ? 6.773 26.609 -8.961 1 91.88 240 ARG B O 1
ATOM 3881 N N . LEU B 1 241 ? 5.934 25.562 -7.18 1 94.25 241 LEU B N 1
ATOM 3882 C CA . LEU B 1 241 ? 6.039 26.734 -6.32 1 94.25 241 LEU B CA 1
ATOM 3883 C C . LEU B 1 241 ? 7.352 26.734 -5.547 1 94.25 241 LEU B C 1
ATOM 3885 O O . LEU B 1 241 ? 7.648 27.672 -4.809 1 94.25 241 LEU B O 1
ATOM 3889 N N . ARG B 1 242 ? 8.117 25.703 -5.656 1 94.19 242 ARG B N 1
ATOM 3890 C CA . ARG B 1 242 ? 9.375 25.641 -4.918 1 94.19 242 ARG B CA 1
ATOM 3891 C C . ARG B 1 242 ? 10.367 26.688 -5.414 1 94.19 242 ARG B C 1
ATOM 3893 O O . ARG B 1 242 ? 10.43 26.953 -6.613 1 94.19 242 ARG B O 1
ATOM 3900 N N . ARG B 1 243 ? 11.172 27.109 -4.43 1 91.81 243 ARG B N 1
ATOM 3901 C CA . ARG B 1 243 ? 12.234 28.047 -4.789 1 91.81 243 ARG B CA 1
ATOM 3902 C C . ARG B 1 243 ? 13.406 27.312 -5.43 1 91.81 243 ARG B C 1
ATOM 3904 O O . ARG B 1 243 ? 13.758 26.203 -5.008 1 91.81 243 ARG B O 1
ATOM 3911 N N . THR B 1 244 ? 13.695 27.672 -6.609 1 76.44 244 THR B N 1
ATOM 3912 C CA . THR B 1 244 ? 14.844 27.078 -7.289 1 76.44 244 THR B CA 1
ATOM 3913 C C . THR B 1 244 ? 16.141 27.406 -6.555 1 76.44 244 THR B C 1
ATOM 3915 O O . THR B 1 244 ? 16.328 28.547 -6.117 1 76.44 244 THR B O 1
ATOM 3918 N N . ALA B 1 245 ? 16.766 26.406 -6.082 1 55.41 245 ALA B N 1
ATOM 3919 C CA . ALA B 1 245 ? 18.109 26.703 -5.605 1 55.41 245 ALA B CA 1
ATOM 3920 C C . ALA B 1 245 ? 18.859 27.578 -6.609 1 55.41 245 ALA B C 1
ATOM 3922 O O . ALA B 1 245 ? 18.719 27.406 -7.82 1 55.41 245 ALA B O 1
#

Foldseek 3Di:
DDLLVLLLVLLVVLCLLVVNDLCNVCVQVVHHSVVSVVCSVVSDDDPVRSQVSCVVSPHGPVRSSVCSVLVVVADQEADLVLLVVLLVDVVLVVLLVCVVLPHAPVRVVVVDPDDPVRSLVSLVVCVVSVQWDQDPPRDIGGRHDLNRDYDDVGPVVVSCVVPVVCVVPVDPQPDPPGDDDDDDDDDDPVRVVVVVVVVVVVVVVVSVVSVVCSSDDPVPDDDDDDDDDDDDDDDPVVVVVDDDD/DDLLLLLLVLLVVLCVVVVNDLCNVCVQVVHHSVVSVCCSVVSDDDPVRSQVSCVVSPHGPVRSSVNSVLVPCADQEADLVLLVVLLVDVVLVVLLVCVVLPDAPVRVVVVDPDDPVRSLVSLVVCVVSVQWDQDPPRDIGGSHDLNRDYDDVGPVVVSCVVPVVCVVPVDPQPDPPGDDDDDDDDDDPVRVVVVVVVVVVVVVVVSVVSVVCSVDDPVPDDDDDDDDDDDDDDDPVVVVVDDDD

Organism: Azotobacter vinelandii (strain DJ / ATCC BAA-1303) (NCBI:txid322710)

InterPro domains:
  IPR001387 Cro/C1-type, helix-turn-helix domain [PF01381] (11-64)
  IPR001387 Cro/C1-type, helix-turn-helix domain [PS50943] (11-64)
  IPR001387 Cro/C1-type, helix-turn-helix domain [SM00530] (10-64)
  IPR001387 Cro/C1-type, helix-turn-helix domain [cd00093] (11-64)
  IPR010982 Lambda repressor-like, DNA-binding domain superfamily [G3DSA:1.10.260.40] (5-78)
  IPR010982 Lambda repressor-like, DNA-binding domain superfamily [SSF47413] (6-64)

Radius of gyration: 30.12 Å; Cα contacts (8 Å, |Δi|>4): 610; chains: 2; bounding box: 44×90×68 Å

Nearest PDB structures (foldseek):
  3f52-assembly1_E  TM=8.346E-01  e=3.035E-02  Corynebacterium glutamicum
  3f51-assembly1_A  TM=8.089E-01  e=2.589E-02  Corynebacterium glutamicum
  3f52-assembly1_A  TM=7.770E-01  e=6.710E-02  Corynebacterium glutamicum
  4iwr-assembly1_B  TM=7.655E-01  e=2.518E-01  Enterobacter sp. RFL1396
  4x4b-assembly1_B  TM=7.607E-01  e=3.646E-01  Enterobacter sp. RFL1396

Secondary structure (DSSP, 8-state):
--HHHHHHHHHHHHHHHTT--HHHHHHHHT--HHHHHHHHHHT---HHHHHHHHHHTT--HHHHHHHHHHGGG-BS---HHHHHHHHH-HHHHHHHHHHHTT--HHHHHHHB---HHHHHHHHHHHHHTTSEEEEGGGEEEE-B-TT--PPTT-HHHHHIIIIIHHHHH-S---STT-EEEEEEEEE-HHHHHHHHHHHHHHHHHHHHHHHHHTTS-GGG-EEEEEEEEEEE---HHHHTTBPP-/--HHHHHHHHHHHHHHHTT--HHHHHHHHT--HHHHHHHHHHT---HHHHHHHHHHTT--HHHHHHHHHHTTT-BSS--HHHHHHHHH-HHHHHHHHHHHTT--HHHHHHHB---HHHHHHHHHHHHHTTSEEEEGGGEEEE-B-TT--PPTTSHHHHHIIIIIHHHHH-S---STT-EEEEEEEEE-HHHHHHHHHHHHHHHHHHHHHHHHHTTS-GGG-EEEEEEEEEEE---HHHHTTBPP-

Solvent-accessible surface area (backbone atoms only — not comparable to full-atom values): 26732 Å² total; per-residue (Å²): 128,53,74,64,49,32,36,51,51,46,50,52,50,51,32,55,74,69,65,49,44,57,55,57,48,10,62,76,70,75,44,51,41,67,56,42,50,48,34,63,72,67,66,59,68,55,73,69,53,50,43,53,52,28,46,74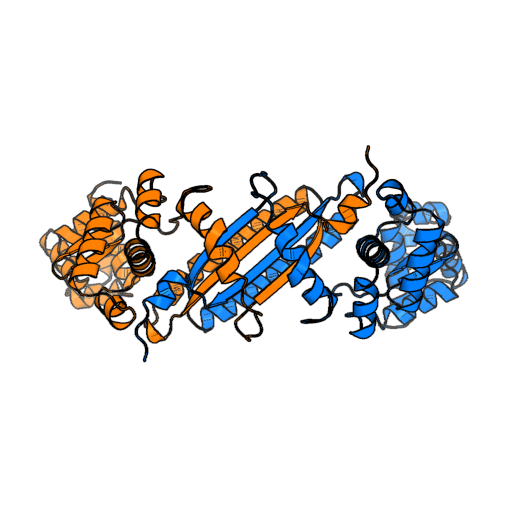,72,72,34,52,60,66,54,45,46,45,46,22,54,40,60,68,68,41,32,48,53,64,52,62,69,55,33,43,56,35,70,72,31,70,68,42,34,47,52,50,55,40,45,75,68,69,48,50,62,66,56,48,45,69,46,28,72,51,54,73,66,58,50,50,52,39,48,52,49,37,28,75,68,52,51,28,45,73,42,86,92,67,35,79,42,75,35,56,36,94,73,47,43,77,43,87,87,24,48,54,52,48,48,32,63,70,55,40,46,57,60,66,62,69,57,84,52,78,48,91,76,30,42,72,48,77,50,74,43,40,27,21,70,68,41,46,53,51,50,52,50,51,51,54,48,52,53,51,49,50,53,49,37,26,60,60,27,64,76,49,59,70,93,57,41,41,48,30,34,37,41,42,35,34,32,78,49,73,55,67,78,52,59,74,31,41,52,78,126,127,52,72,63,50,29,33,51,49,43,49,52,51,50,31,55,73,70,67,50,43,56,55,56,48,9,60,77,70,74,43,50,40,69,56,40,50,48,32,64,72,68,67,59,70,55,71,66,55,49,41,52,51,28,46,74,72,71,32,51,56,66,54,44,47,45,48,13,56,41,61,62,72,44,30,48,53,66,53,63,70,54,32,41,53,34,69,73,31,70,67,42,35,48,50,50,54,39,45,76,68,69,49,50,62,66,57,48,47,70,45,27,72,51,54,71,66,58,50,52,52,38,47,51,50,37,28,74,67,52,52,27,44,74,43,85,91,68,37,78,42,76,34,56,36,96,72,47,44,78,44,87,86,23,49,52,51,47,48,34,63,71,55,41,46,57,60,68,62,68,56,85,52,79,49,92,77,29,42,72,47,77,49,75,44,41,29,23,70,68,42,46,53,52,50,52,52,49,51,52,49,51,54,51,48,50,54,51,36,25,60,61,26,64,76,50,61,70,92,55,40,40,48,30,35,37,41,42,36,34,31,77,50,72,56,67,76,53,59,75,32,40,52,75,130

pLDDT: mean 87.99, std 9.58, range [49.97, 97.81]